Protein AF-A0A0G4KV73-F1 (afdb_monomer_lite)

Foldseek 3Di:
DDPDDPPVVLVVLCVQLVVLLVLLQVCLVPPDPDPVSLVVNLVSLLSNLVSLVVCCVVPLQSAEQVNLVSNVVSLVSCLVCVVPHDLSSLLSSLSSLLSCLQRYCQLVDDLVVLLVLLLSLLCQQQNDPPDPDPDHHPLSSNLSSLSSLLSSLLSLLVYPNNLVSCVDPVNLVSNVSSLLSLLCCLQPPPALSSNLSSLSSNLSNLSRHPPPVSVLVSVQSNLVSVLNLVPDDPPPDDPRSVVSVVSNLPRLVVNPPPPDDDDDDDDDDDDDDDDDDDDDDDDDDDDPPPCPPSNNVRVVVVLVVLLVCLQPDDYDPVSLLSSCVVCLVPCLPDVSSVVSSVVVPVVSNVVSCQLVQNDDQDPFDDDPPDDDDGDDRNVPDD

Sequence (382 aa):
MANVSPNPARNELFQQLKPCCVSISRIAIDPPKGATAIRQLVELTEELHGIISSQINRDASVIDDKLADYVFFPLSHVFRNQEGYPARLLEAALRCLTAITVHGWKGSISPQIVEQLLILLTFIVGGVPGQNDQHKSPEETTLEALRALTALITAAGTSATAAASLVDAKTIPALGHGVTVVIDSVASGRTPDIQLESLRALQAVFVSIKDHAALATLLPGVVSALAKLLSMPAHEKTRGQVRGKAALLHDVTSVHNVVVPARAGGTREMKTTIAKDISRSSPSSGGGLGRFASAAQTWEAVVRLLIAIVRHVRIEDEIYDGVLALLADRLGHDNDAREALEVVNADAVWFCLYERGAVEILPTPVMEGVTFPDMVQYGSRA

InterPro domains:
  IPR011989 Armadillo-like helical [G3DSA:1.25.10.10] (17-362)
  IPR016024 Armadillo-type fold [SSF48371] (89-239)
  IPR052587 TELO2-interacting protein 1 homolog [PTHR18460] (10-235)
  IPR057566 TTI1, N-terminal TPR domain [PF24173] (14-233)

Structure (mmCIF, N/CA/C/O backbone):
data_AF-A0A0G4KV73-F1
#
_entry.id   AF-A0A0G4KV73-F1
#
loop_
_atom_site.group_PDB
_atom_site.id
_atom_site.type_symbol
_atom_site.label_atom_id
_atom_site.label_alt_id
_atom_site.label_comp_id
_atom_site.label_asym_id
_atom_site.label_entity_id
_atom_site.label_seq_id
_atom_site.pdbx_PDB_ins_code
_atom_site.Cartn_x
_atom_site.Cartn_y
_atom_site.Cartn_z
_atom_site.occupancy
_atom_site.B_iso_or_equiv
_atom_site.auth_seq_id
_atom_site.auth_comp_id
_atom_site.auth_asym_id
_atom_site.auth_atom_id
_atom_site.pdbx_PDB_model_num
ATOM 1 N N . MET A 1 1 ? -19.981 30.958 2.867 1.00 35.34 1 MET A N 1
ATOM 2 C CA . MET A 1 1 ? -20.235 29.976 3.942 1.00 35.34 1 MET A CA 1
ATOM 3 C C . MET A 1 1 ? -21.568 29.307 3.643 1.00 35.34 1 MET A C 1
ATOM 5 O O . MET A 1 1 ? -22.606 29.861 3.973 1.00 35.34 1 MET A O 1
ATOM 9 N N . ALA A 1 2 ? -21.551 28.205 2.891 1.00 36.16 2 ALA A N 1
ATOM 10 C CA . ALA A 1 2 ? -22.767 27.461 2.575 1.00 36.16 2 ALA A CA 1
ATOM 11 C C . ALA A 1 2 ? -23.117 26.573 3.774 1.00 36.16 2 ALA A C 1
ATOM 13 O O . ALA A 1 2 ? -22.292 25.781 4.224 1.00 36.16 2 ALA A O 1
ATOM 14 N N . ASN A 1 3 ? -24.317 26.767 4.312 1.00 41.19 3 ASN A N 1
ATOM 15 C CA . ASN A 1 3 ? -24.895 25.978 5.391 1.00 41.19 3 ASN A CA 1
ATOM 16 C C . ASN A 1 3 ? -25.070 24.532 4.898 1.00 41.19 3 ASN A C 1
ATOM 18 O O . ASN A 1 3 ? -25.993 24.243 4.139 1.00 41.19 3 ASN A O 1
ATOM 22 N N . VAL A 1 4 ? -24.163 23.636 5.289 1.00 51.47 4 VAL A N 1
ATOM 23 C CA . VAL A 1 4 ? -24.302 22.197 5.049 1.00 51.47 4 VAL A CA 1
ATOM 24 C C . VAL A 1 4 ? -25.332 21.689 6.051 1.00 51.47 4 VAL A C 1
ATOM 26 O O . VAL A 1 4 ? -25.043 21.539 7.237 1.00 51.47 4 VAL A O 1
ATOM 29 N N . SER A 1 5 ? -26.557 21.470 5.582 1.00 49.41 5 SER A N 1
ATOM 30 C CA . SER A 1 5 ? -27.555 20.681 6.302 1.00 49.41 5 SER A CA 1
ATOM 31 C C . SER A 1 5 ? -26.913 19.376 6.791 1.00 49.41 5 SER A C 1
ATOM 33 O O . SER A 1 5 ? -26.222 18.729 5.998 1.00 49.41 5 SER A O 1
ATOM 35 N N . PRO A 1 6 ? -27.098 18.970 8.060 1.00 56.78 6 PRO A N 1
ATOM 36 C CA . PRO A 1 6 ? -26.504 17.739 8.559 1.00 56.78 6 PRO A CA 1
ATOM 37 C C . PRO A 1 6 ? -27.038 16.569 7.735 1.00 56.78 6 PRO A C 1
ATOM 39 O O . PRO A 1 6 ? -28.233 16.284 7.775 1.00 56.78 6 PRO A O 1
ATOM 42 N N . ASN A 1 7 ? -26.163 15.921 6.962 1.00 74.75 7 ASN A N 1
ATOM 43 C CA . ASN A 1 7 ? -26.527 14.722 6.219 1.00 74.75 7 ASN A CA 1
ATOM 44 C C . ASN A 1 7 ? -26.997 13.670 7.250 1.00 74.75 7 ASN A C 1
ATOM 46 O O . ASN A 1 7 ? -26.186 13.264 8.090 1.00 74.75 7 ASN A O 1
ATOM 50 N N . PRO A 1 8 ? -28.281 13.261 7.255 1.00 83.88 8 PRO A N 1
ATOM 51 C CA . PRO A 1 8 ? -28.813 12.360 8.275 1.00 83.88 8 PRO A CA 1
ATOM 52 C C . PRO A 1 8 ? -28.046 11.033 8.312 1.00 83.88 8 PRO A C 1
ATOM 54 O O . PRO A 1 8 ? -27.772 10.531 9.399 1.00 83.88 8 PRO A O 1
ATOM 57 N N . ALA A 1 9 ? -27.584 10.545 7.155 1.00 86.56 9 ALA A N 1
ATOM 58 C CA . ALA A 1 9 ? -26.774 9.332 7.048 1.00 86.56 9 ALA A CA 1
ATOM 59 C C . ALA A 1 9 ? -25.402 9.472 7.735 1.00 86.56 9 ALA A C 1
ATOM 61 O O . ALA A 1 9 ? -24.928 8.544 8.388 1.00 86.56 9 ALA A O 1
ATOM 62 N N . ARG A 1 10 ? -24.782 10.657 7.656 1.00 90.94 10 ARG A N 1
ATOM 63 C CA . ARG A 1 10 ? -23.516 10.960 8.347 1.00 90.94 10 ARG A CA 1
ATOM 64 C C . ARG A 1 10 ? -23.697 10.955 9.859 1.00 90.94 10 ARG A C 1
ATOM 66 O O . ARG A 1 10 ? -22.864 10.412 10.580 1.00 90.94 10 ARG A O 1
ATOM 73 N N . ASN A 1 11 ? -24.781 11.559 10.342 1.00 90.69 11 ASN A N 1
ATOM 74 C CA . ASN A 1 11 ? -25.084 11.577 11.771 1.00 90.69 11 ASN A CA 1
ATOM 75 C C . ASN A 1 11 ? -25.391 10.172 12.296 1.00 90.69 11 ASN A C 1
ATOM 77 O O . ASN A 1 11 ? -24.927 9.823 13.378 1.00 90.69 11 ASN A O 1
ATOM 81 N N . GLU A 1 12 ? -26.130 9.368 11.534 1.00 91.62 12 GLU A N 1
ATOM 82 C CA . GLU A 1 12 ? -26.408 7.973 11.874 1.00 91.62 12 GLU A CA 1
ATOM 83 C C . GLU A 1 12 ? -25.116 7.149 11.966 1.00 91.62 12 GLU A C 1
ATOM 85 O O . GLU A 1 12 ? -24.876 6.506 12.988 1.00 91.62 12 GLU A O 1
ATOM 90 N N . LEU A 1 13 ? -24.237 7.243 10.960 1.00 92.81 13 LEU A N 1
ATOM 91 C CA . LEU A 1 13 ? -22.930 6.584 10.990 1.00 92.81 13 LEU A CA 1
ATOM 92 C C . LEU A 1 13 ? -22.098 7.048 12.195 1.00 92.81 13 LEU A C 1
ATOM 94 O O . LEU A 1 13 ? -21.525 6.224 12.901 1.00 92.81 13 LEU A O 1
ATOM 98 N N . PHE A 1 14 ? -22.059 8.350 12.488 1.00 93.75 14 PHE A N 1
ATOM 99 C CA . PHE A 1 14 ? -21.323 8.852 13.648 1.00 93.75 14 PHE A CA 1
ATOM 100 C C . PHE A 1 14 ? -21.839 8.266 14.972 1.00 93.75 14 PHE A C 1
ATOM 102 O O . PHE A 1 14 ? -21.036 7.910 15.834 1.00 93.75 14 PHE A O 1
ATOM 109 N N . GLN A 1 15 ? -23.158 8.118 15.136 1.00 93.50 15 GLN A N 1
ATOM 110 C CA . GLN A 1 15 ? -23.732 7.492 16.333 1.00 93.50 15 GLN A CA 1
ATOM 111 C C . GLN A 1 15 ? -23.365 6.008 16.454 1.00 93.50 15 GLN A C 1
ATOM 113 O O . GLN A 1 15 ? -23.200 5.528 17.573 1.00 93.50 15 GLN A O 1
ATOM 118 N N . GLN A 1 16 ? -23.186 5.305 15.332 1.00 92.94 16 GLN A N 1
ATOM 119 C CA . GLN A 1 16 ? -22.726 3.912 15.314 1.00 92.94 16 GLN A CA 1
ATOM 120 C C . GLN A 1 16 ? -21.224 3.789 15.614 1.00 92.94 16 GLN A C 1
ATOM 122 O O . GLN A 1 16 ? -20.824 2.920 16.380 1.00 92.94 16 GLN A O 1
ATOM 127 N N . LEU A 1 17 ? -20.386 4.681 15.073 1.00 93.94 17 LEU A N 1
ATOM 128 C CA . LEU A 1 17 ? -18.929 4.654 15.280 1.00 93.94 17 LEU A CA 1
ATOM 129 C C . LEU A 1 17 ? -18.525 5.034 16.708 1.00 93.94 17 LEU A C 1
ATOM 131 O O . LEU A 1 17 ? -17.596 4.460 17.277 1.00 93.94 17 LEU A O 1
ATOM 135 N N . LYS A 1 18 ? -19.213 6.021 17.293 1.00 93.44 18 LYS A N 1
ATOM 136 C CA . LYS A 1 18 ? -18.877 6.604 18.597 1.00 93.44 18 LYS A CA 1
ATOM 137 C C . LYS A 1 18 ? -18.670 5.571 19.723 1.00 93.44 18 LYS A C 1
ATOM 139 O O . LYS A 1 18 ? -17.629 5.658 20.379 1.00 93.44 18 LYS A O 1
ATOM 144 N N . PRO A 1 19 ? -19.588 4.620 19.999 1.00 94.00 19 PRO A N 1
ATOM 145 C CA . PRO A 1 19 ? -19.400 3.653 21.084 1.00 94.00 19 PRO A CA 1
ATOM 146 C C . PRO A 1 19 ? -18.168 2.760 20.881 1.00 94.00 19 PRO A C 1
ATOM 148 O O . PRO A 1 19 ? -17.411 2.552 21.835 1.00 94.00 19 PRO A O 1
ATOM 151 N N . CYS A 1 20 ? -17.922 2.292 19.653 1.00 93.44 20 CYS A N 1
ATOM 152 C CA . CYS A 1 20 ? -16.757 1.470 19.330 1.00 93.44 20 CYS A CA 1
ATOM 153 C C . CYS A 1 20 ? -15.458 2.278 19.474 1.00 93.44 20 CYS A C 1
ATOM 155 O O . CYS A 1 20 ? -14.572 1.878 20.226 1.00 93.44 20 CYS A O 1
ATOM 157 N N . CYS A 1 21 ? -15.356 3.459 18.849 1.00 93.75 21 CYS A N 1
ATOM 158 C CA . CYS A 1 21 ? -14.149 4.295 18.888 1.00 93.75 21 CYS A CA 1
ATOM 159 C C . CYS A 1 21 ? -13.764 4.731 20.311 1.00 93.75 21 CYS A C 1
ATOM 161 O O . CYS A 1 21 ? -12.583 4.718 20.664 1.00 93.75 21 CYS A O 1
ATOM 163 N N . VAL A 1 22 ? -14.744 5.086 21.150 1.00 94.06 22 VAL A N 1
ATOM 164 C CA . VAL A 1 22 ? -14.495 5.445 22.557 1.00 94.06 22 VAL A CA 1
ATOM 165 C C . VAL A 1 22 ? -14.007 4.234 23.354 1.00 94.06 22 VAL A C 1
ATOM 167 O O . VAL A 1 22 ? -13.085 4.366 24.160 1.00 94.06 22 VAL A O 1
ATOM 170 N N . SER A 1 23 ? -14.585 3.055 23.115 1.00 91.88 23 SER A N 1
ATOM 171 C CA . SER A 1 23 ? -14.193 1.822 23.808 1.00 91.88 23 SER A CA 1
ATOM 172 C C . SER A 1 23 ? -12.788 1.366 23.408 1.00 91.88 23 SER A C 1
ATOM 174 O O . SER A 1 23 ? -11.983 1.058 24.285 1.00 91.88 23 SER A O 1
ATOM 176 N N . ILE A 1 24 ? -12.461 1.409 22.110 1.00 92.62 24 ILE A N 1
ATOM 177 C CA . ILE A 1 24 ? -11.114 1.124 21.589 1.00 92.62 24 ILE A CA 1
ATOM 178 C C . ILE A 1 24 ? -10.108 2.090 22.208 1.00 92.62 24 ILE A C 1
ATOM 180 O O . ILE A 1 24 ? -9.109 1.649 22.762 1.00 92.62 24 ILE A O 1
ATOM 184 N N . SER A 1 25 ? -10.388 3.396 22.179 1.00 91.38 25 SER A N 1
ATOM 185 C CA . SER A 1 25 ? -9.502 4.418 22.746 1.00 91.38 25 SER A CA 1
ATOM 186 C C . SER A 1 25 ? -9.234 4.191 24.238 1.00 91.38 25 SER A C 1
ATOM 188 O O . SER A 1 25 ? -8.082 4.184 24.669 1.00 91.38 25 SER A O 1
ATOM 190 N N . ARG A 1 26 ? -10.279 3.908 25.029 1.00 90.06 26 ARG A N 1
ATOM 191 C CA . ARG A 1 26 ? -10.145 3.639 26.469 1.00 90.06 26 ARG A CA 1
ATOM 192 C C . ARG A 1 26 ? -9.205 2.469 26.767 1.00 90.06 26 ARG A C 1
ATOM 194 O O . ARG A 1 26 ? -8.503 2.517 27.771 1.00 90.06 26 ARG A O 1
ATOM 201 N N . ILE A 1 27 ? -9.219 1.435 25.927 1.00 87.88 27 ILE A N 1
ATOM 202 C CA . ILE A 1 27 ? -8.366 0.254 26.085 1.00 87.88 27 ILE A CA 1
ATOM 203 C C . ILE A 1 27 ? -6.971 0.504 25.491 1.00 87.88 27 ILE A C 1
ATOM 205 O O . ILE A 1 27 ? -5.984 0.088 26.075 1.00 87.88 27 ILE A O 1
ATOM 209 N N . ALA A 1 28 ? -6.860 1.186 24.351 1.00 85.75 28 ALA A N 1
ATOM 210 C CA . ALA A 1 28 ? -5.601 1.330 23.618 1.00 85.75 28 ALA A CA 1
ATOM 211 C C . ALA A 1 28 ? -4.672 2.432 24.164 1.00 85.75 28 ALA A C 1
ATOM 213 O O . ALA A 1 28 ? -3.467 2.367 23.914 1.00 85.75 28 ALA A O 1
ATOM 214 N N . ILE A 1 29 ? -5.203 3.433 24.885 1.00 84.94 29 ILE A N 1
ATOM 215 C CA . ILE A 1 29 ? -4.398 4.506 25.501 1.00 84.94 29 ILE A CA 1
ATOM 216 C C . ILE A 1 29 ? -3.420 3.940 26.538 1.00 84.94 29 ILE A C 1
ATOM 218 O O . ILE A 1 29 ? -2.257 4.344 26.549 1.00 84.94 29 ILE A O 1
ATOM 222 N N . ASP A 1 30 ? -3.884 3.017 27.384 1.00 81.25 30 ASP A N 1
ATOM 223 C CA . ASP A 1 30 ? -3.048 2.292 28.341 1.00 81.25 30 ASP A CA 1
ATOM 224 C C . ASP A 1 30 ? -3.036 0.804 27.958 1.00 81.25 30 ASP A C 1
ATOM 226 O O . ASP A 1 30 ? -4.008 0.097 28.242 1.00 81.25 30 ASP A O 1
ATOM 230 N N . PRO A 1 31 ? -1.996 0.334 27.241 1.00 71.44 31 PRO A N 1
ATOM 231 C CA . PRO A 1 31 ? -2.011 -0.966 26.587 1.00 71.44 31 PRO A CA 1
ATOM 232 C C . PRO A 1 31 ? -2.289 -2.092 27.595 1.00 71.44 31 PRO A C 1
ATOM 234 O O . PRO A 1 31 ? -1.546 -2.266 28.571 1.00 71.44 31 PRO A O 1
ATOM 237 N N . PRO A 1 32 ? -3.350 -2.891 27.378 1.00 75.00 32 PRO A N 1
ATOM 238 C CA . PRO A 1 32 ? -3.770 -3.883 28.347 1.00 75.00 32 PRO A CA 1
ATOM 239 C C . PRO A 1 32 ? -2.754 -5.018 28.436 1.00 75.00 32 PRO A C 1
ATOM 241 O O . PRO A 1 32 ? -2.430 -5.667 27.447 1.00 75.00 32 PRO A O 1
ATOM 244 N N . LYS A 1 33 ? -2.328 -5.345 29.658 1.00 73.94 33 LYS A N 1
ATOM 245 C CA . LYS A 1 33 ? -1.475 -6.520 29.918 1.00 73.94 33 LYS A CA 1
ATOM 246 C C . LYS A 1 33 ? -2.258 -7.842 29.964 1.00 73.94 33 LYS A C 1
ATOM 248 O O . LYS A 1 33 ? -1.661 -8.911 30.017 1.00 73.94 33 LYS A O 1
ATOM 253 N N . GLY A 1 34 ? -3.593 -7.783 29.989 1.00 81.25 34 GLY A N 1
ATOM 254 C CA . GLY A 1 34 ? -4.472 -8.946 30.126 1.00 81.25 34 GLY A CA 1
ATOM 255 C C . GLY A 1 34 ? -5.030 -9.446 28.791 1.00 81.25 34 GLY A C 1
ATOM 256 O O . GLY A 1 34 ? -5.566 -8.666 28.006 1.00 81.25 34 GLY A O 1
ATOM 257 N N . ALA A 1 35 ? -4.994 -10.766 28.576 1.00 86.31 35 ALA A N 1
ATOM 258 C CA . ALA A 1 35 ? -5.490 -11.411 27.354 1.00 86.31 35 ALA A CA 1
ATOM 259 C C . ALA A 1 35 ? -6.976 -11.121 27.053 1.00 86.31 35 ALA A C 1
ATOM 261 O O . ALA A 1 35 ? -7.370 -11.051 25.892 1.00 86.31 35 ALA A O 1
ATOM 262 N N . THR A 1 36 ? -7.804 -10.921 28.083 1.00 88.81 36 THR A N 1
ATOM 263 C CA . THR A 1 36 ? -9.231 -10.588 27.938 1.00 88.81 36 THR A CA 1
ATOM 264 C C . THR A 1 36 ? -9.445 -9.215 27.310 1.00 88.81 36 THR A C 1
ATOM 266 O O . THR A 1 36 ? -10.247 -9.082 26.391 1.00 88.81 36 THR A O 1
ATOM 269 N N . ALA A 1 37 ? -8.698 -8.208 27.757 1.00 88.00 37 ALA A N 1
ATOM 270 C CA . ALA A 1 37 ? -8.786 -6.856 27.220 1.00 88.00 37 ALA A CA 1
ATOM 271 C C . ALA A 1 37 ? -8.195 -6.764 25.803 1.00 88.00 37 ALA A C 1
ATOM 273 O O . ALA A 1 37 ? -8.754 -6.065 24.964 1.00 88.00 37 ALA A O 1
ATOM 274 N N . ILE A 1 38 ? -7.138 -7.530 25.495 1.00 89.75 38 ILE A N 1
ATOM 275 C CA . ILE A 1 38 ? -6.627 -7.667 24.118 1.00 89.75 38 ILE A CA 1
ATOM 276 C C . ILE A 1 38 ? -7.687 -8.304 23.209 1.00 89.75 38 ILE A C 1
ATOM 278 O O . ILE A 1 38 ? -7.924 -7.817 22.107 1.00 89.75 38 ILE A O 1
ATOM 282 N N . ARG A 1 39 ? -8.361 -9.367 23.667 1.00 92.19 39 ARG A N 1
ATOM 283 C CA . ARG A 1 39 ? -9.445 -10.010 22.910 1.00 92.19 39 ARG A CA 1
ATOM 284 C C . ARG A 1 39 ? -10.594 -9.042 22.635 1.00 92.19 39 ARG A C 1
ATOM 286 O O . ARG A 1 39 ? -11.037 -8.939 21.499 1.00 92.19 39 ARG A O 1
ATOM 293 N N . GLN A 1 40 ? -11.012 -8.294 23.653 1.00 93.06 40 GLN A N 1
ATOM 294 C CA . GLN A 1 40 ? -12.040 -7.266 23.514 1.00 93.06 40 GLN A CA 1
ATOM 295 C C . GLN A 1 40 ? -11.616 -6.169 22.525 1.00 93.06 40 GLN A C 1
ATOM 297 O O . GLN A 1 40 ? -12.430 -5.707 21.731 1.00 93.06 40 GLN A O 1
ATOM 302 N N . LEU A 1 41 ? -10.343 -5.764 22.535 1.00 93.50 41 LEU A N 1
ATOM 303 C CA . LEU A 1 41 ? -9.807 -4.782 21.594 1.00 93.50 41 LEU A CA 1
ATOM 304 C C . LEU A 1 41 ? -9.840 -5.290 20.144 1.00 93.50 41 LEU A C 1
ATOM 306 O O . LEU A 1 41 ? -10.152 -4.519 19.239 1.00 93.50 41 LEU A O 1
ATOM 310 N N . VAL A 1 42 ? -9.564 -6.579 19.923 1.00 94.94 42 VAL A N 1
ATOM 311 C CA . VAL A 1 42 ? -9.696 -7.228 18.606 1.00 94.94 42 VAL A CA 1
ATOM 312 C C . VAL A 1 42 ? -11.154 -7.205 18.152 1.00 94.94 42 VAL A C 1
ATOM 314 O O . VAL A 1 42 ? -11.434 -6.707 17.068 1.00 94.94 42 VAL A O 1
ATOM 317 N N . GLU A 1 43 ? -12.078 -7.671 18.996 1.00 95.81 43 GLU A N 1
ATOM 318 C CA . GLU A 1 43 ? -13.516 -7.725 18.689 1.00 95.81 43 GLU A CA 1
ATOM 319 C C . GLU A 1 43 ? -14.081 -6.337 18.345 1.00 95.81 43 GLU A C 1
ATOM 321 O O . GLU A 1 43 ? -14.747 -6.178 17.325 1.00 95.81 43 GLU A O 1
ATOM 326 N N . LEU A 1 44 ? -13.741 -5.309 19.131 1.00 96.19 44 LEU A N 1
ATOM 327 C CA . LEU A 1 44 ? -14.172 -3.929 18.878 1.00 96.19 44 LEU A CA 1
ATOM 328 C C . LEU A 1 44 ? -13.590 -3.350 17.581 1.00 96.19 44 LEU A C 1
ATOM 330 O O . LEU A 1 44 ? -14.251 -2.565 16.901 1.00 96.19 44 LEU A O 1
ATOM 334 N N . THR A 1 45 ? -12.350 -3.704 17.239 1.00 95.94 45 THR A N 1
ATOM 335 C CA . THR A 1 45 ? -11.691 -3.216 16.017 1.00 95.94 45 THR A CA 1
ATOM 336 C C . THR A 1 45 ? -12.249 -3.915 14.773 1.00 95.94 45 THR A C 1
ATOM 338 O O . THR A 1 45 ? -12.437 -3.273 13.739 1.00 95.94 45 THR A O 1
ATOM 341 N N . GLU A 1 46 ? -12.576 -5.207 14.872 1.00 96.44 46 GLU A N 1
ATOM 342 C CA . GLU A 1 46 ? -13.299 -5.950 13.832 1.00 96.44 46 GLU A CA 1
ATOM 343 C C . GLU A 1 46 ? -14.725 -5.406 13.640 1.00 96.44 46 GLU A C 1
ATOM 345 O O . GLU A 1 46 ? -15.162 -5.220 12.503 1.00 96.44 46 GLU A O 1
ATOM 350 N N . GLU A 1 47 ? -15.430 -5.074 14.727 1.00 96.69 47 GLU A N 1
ATOM 351 C CA . GLU A 1 47 ? -16.746 -4.422 14.673 1.00 96.69 47 GLU A CA 1
ATOM 352 C C . GLU A 1 47 ? -16.663 -3.050 13.988 1.00 96.69 47 GLU A C 1
ATOM 354 O O . GLU A 1 47 ? -17.439 -2.765 13.074 1.00 96.69 47 GLU A O 1
ATOM 359 N N . LEU A 1 48 ? -15.676 -2.227 14.361 1.00 96.81 48 LEU A N 1
ATOM 360 C CA . LEU A 1 48 ? -15.413 -0.936 13.723 1.00 96.81 48 LEU A CA 1
ATOM 361 C C . LEU A 1 48 ? -15.193 -1.093 12.211 1.00 96.81 48 LEU A C 1
ATOM 363 O O . LEU A 1 48 ? -15.795 -0.362 11.420 1.00 96.81 48 LEU A O 1
ATOM 367 N N . HIS A 1 49 ? -14.379 -2.069 11.801 1.00 96.62 49 HIS A N 1
ATOM 368 C CA . HIS A 1 49 ? -14.171 -2.374 10.388 1.00 96.62 49 HIS A CA 1
ATOM 369 C C . HIS A 1 49 ? -15.474 -2.796 9.693 1.00 96.62 49 HIS A C 1
ATOM 371 O O . HIS A 1 49 ? -15.744 -2.356 8.573 1.00 96.62 49 HIS A O 1
ATOM 377 N N . GLY A 1 50 ? -16.301 -3.608 10.357 1.00 96.50 50 GLY A N 1
ATOM 378 C CA . GLY A 1 50 ? -17.610 -4.032 9.862 1.00 96.50 50 GLY A CA 1
ATOM 379 C C . GLY A 1 50 ? -18.564 -2.858 9.626 1.00 96.50 50 GLY A C 1
ATOM 380 O O . GLY A 1 50 ? -19.167 -2.768 8.554 1.00 96.50 50 GLY A O 1
ATOM 381 N N . ILE A 1 51 ? -18.647 -1.915 10.572 1.00 95.69 51 ILE A N 1
ATOM 382 C CA . ILE A 1 51 ? -19.469 -0.699 10.448 1.00 95.69 51 ILE A CA 1
ATOM 383 C C . ILE A 1 51 ? -19.005 0.131 9.246 1.00 95.69 51 ILE A C 1
ATOM 385 O O . ILE A 1 51 ? -19.817 0.460 8.378 1.00 95.69 51 ILE A O 1
ATOM 389 N N . ILE A 1 52 ? -17.700 0.411 9.149 1.00 95.44 52 ILE A N 1
ATOM 390 C CA . ILE A 1 52 ? -17.117 1.200 8.053 1.00 95.44 52 ILE A CA 1
ATOM 391 C C . ILE A 1 52 ? -17.371 0.525 6.700 1.00 95.44 52 ILE A C 1
ATOM 393 O O . ILE A 1 52 ? -17.869 1.166 5.776 1.00 95.44 52 ILE A O 1
ATOM 397 N N . SER A 1 53 ? -17.102 -0.776 6.594 1.00 95.12 53 SER A N 1
ATOM 398 C CA . SER A 1 53 ? -17.292 -1.546 5.358 1.00 95.12 53 SER A CA 1
ATOM 399 C C . SER A 1 53 ? -18.758 -1.592 4.933 1.00 95.12 53 SER A C 1
ATOM 401 O O . SER A 1 53 ? -19.075 -1.450 3.751 1.00 95.12 53 SER A O 1
ATOM 403 N N . SER A 1 54 ? -19.675 -1.740 5.894 1.00 94.81 54 SER A N 1
ATOM 404 C CA . SER A 1 54 ? -21.111 -1.719 5.617 1.00 94.81 54 SER A CA 1
ATOM 405 C C . SER A 1 54 ? -21.567 -0.372 5.059 1.00 94.81 54 SER A C 1
ATOM 407 O O . SER A 1 54 ? -22.384 -0.356 4.137 1.00 94.81 54 SER A O 1
ATOM 409 N N . GLN A 1 55 ? -21.011 0.743 5.552 1.00 93.38 55 GLN A N 1
ATOM 410 C CA . GLN A 1 55 ? -21.340 2.055 5.008 1.00 93.38 55 GLN A CA 1
ATOM 411 C C . GLN A 1 55 ? -20.676 2.339 3.671 1.00 93.38 55 GLN A C 1
ATOM 413 O O . GLN A 1 55 ? -21.331 2.905 2.809 1.00 93.38 55 GLN A O 1
ATOM 418 N N . ILE A 1 56 ? -19.440 1.896 3.440 1.00 92.75 56 ILE A N 1
ATOM 419 C CA . ILE A 1 56 ? -18.799 2.025 2.122 1.00 92.75 56 ILE A CA 1
ATOM 420 C C . ILE A 1 56 ? -19.639 1.339 1.040 1.00 92.75 56 ILE A C 1
ATOM 422 O O . ILE A 1 56 ? -19.845 1.908 -0.030 1.00 92.75 56 ILE A O 1
ATOM 426 N N . ASN A 1 57 ? -20.172 0.151 1.340 1.00 93.00 57 ASN A N 1
ATOM 427 C CA . ASN A 1 57 ? -21.029 -0.597 0.419 1.00 93.00 57 ASN A CA 1
ATOM 428 C C . ASN A 1 57 ? -22.400 0.057 0.182 1.00 93.00 57 ASN A C 1
ATOM 430 O O . ASN A 1 57 ? -23.032 -0.218 -0.836 1.00 93.00 57 ASN A O 1
ATOM 434 N N . ARG A 1 58 ? -22.883 0.885 1.116 1.00 92.44 58 ARG A N 1
ATOM 435 C CA . ARG A 1 58 ? -24.152 1.618 0.983 1.00 92.44 58 ARG A CA 1
ATOM 436 C C . ARG A 1 58 ? -23.947 2.955 0.283 1.00 92.44 58 ARG A C 1
ATOM 438 O O . ARG A 1 58 ? -24.584 3.217 -0.730 1.00 92.44 58 ARG A O 1
ATOM 445 N N . ASP A 1 59 ? -23.076 3.786 0.840 1.00 90.19 59 ASP A N 1
ATOM 446 C CA . ASP A 1 59 ? -22.710 5.094 0.318 1.00 90.19 59 ASP A CA 1
ATOM 447 C C . ASP A 1 59 ? -21.349 5.549 0.878 1.00 90.19 59 ASP A C 1
ATOM 449 O O . ASP A 1 59 ? -21.234 6.125 1.965 1.00 90.19 59 ASP A O 1
ATOM 453 N N . ALA A 1 60 ? -20.296 5.339 0.089 1.00 89.56 60 ALA A N 1
ATOM 454 C CA . ALA A 1 60 ? -18.940 5.757 0.434 1.00 89.56 60 ALA A CA 1
ATOM 455 C C . ALA A 1 60 ? -18.754 7.286 0.528 1.00 89.56 60 ALA A C 1
ATOM 457 O O . ALA A 1 60 ? -17.733 7.738 1.047 1.00 89.56 60 ALA A O 1
ATOM 458 N N . SER A 1 61 ? -19.692 8.100 0.026 1.00 88.31 61 SER A N 1
ATOM 459 C CA . SER A 1 61 ? -19.590 9.566 0.084 1.00 88.31 61 SER A CA 1
ATOM 460 C C . SER A 1 61 ? -19.872 10.141 1.477 1.00 88.31 61 SER A C 1
ATOM 462 O O . SER A 1 61 ? -19.503 11.281 1.758 1.00 88.31 61 SER A O 1
ATOM 464 N N . VAL A 1 62 ? -20.479 9.342 2.361 1.00 91.44 62 VAL A N 1
ATOM 465 C CA . VAL A 1 62 ? -20.824 9.728 3.737 1.00 91.44 62 VAL A CA 1
ATOM 466 C C . VAL A 1 62 ? -19.585 9.873 4.626 1.00 91.44 62 VAL A C 1
ATOM 468 O O . VAL A 1 62 ? -19.612 10.640 5.591 1.00 91.44 62 VAL A O 1
ATOM 471 N N . ILE A 1 63 ? -18.504 9.152 4.313 1.00 91.69 63 ILE A N 1
ATOM 472 C CA . ILE A 1 63 ? -17.247 9.206 5.063 1.00 91.69 63 ILE A CA 1
ATOM 473 C C . ILE A 1 63 ? -16.462 10.436 4.597 1.00 91.69 63 ILE A C 1
ATOM 475 O O . ILE A 1 63 ? -15.937 10.466 3.484 1.00 91.69 63 ILE A O 1
ATOM 479 N N . ASP A 1 64 ? -16.405 11.455 5.452 1.00 92.12 64 ASP A N 1
ATOM 480 C CA . ASP A 1 64 ? -15.633 12.677 5.238 1.00 92.12 64 ASP A CA 1
ATOM 481 C C . ASP A 1 64 ? -14.265 12.622 5.946 1.00 92.12 64 ASP A C 1
ATOM 483 O O . ASP A 1 64 ? -13.954 11.696 6.702 1.00 92.12 64 ASP A O 1
ATOM 487 N N . ASP A 1 65 ? -13.436 13.632 5.689 1.00 92.69 65 ASP A N 1
ATOM 488 C CA . ASP A 1 65 ? -12.124 13.829 6.311 1.00 92.69 65 ASP A CA 1
ATOM 489 C C . ASP A 1 65 ? -12.205 13.864 7.848 1.00 92.69 65 ASP A C 1
ATOM 491 O O . ASP A 1 65 ? -11.402 13.238 8.535 1.00 92.69 65 ASP A O 1
ATOM 495 N N . LYS A 1 66 ? -13.233 14.516 8.398 1.00 92.94 66 LYS A N 1
ATOM 496 C CA . LYS A 1 66 ? -13.456 14.613 9.849 1.00 92.94 66 LYS A CA 1
ATOM 497 C C . LYS A 1 66 ? -13.798 13.271 10.489 1.00 92.94 66 LYS A C 1
ATOM 499 O O . LYS A 1 66 ? -13.359 13.001 11.607 1.00 92.94 66 LYS A O 1
ATOM 504 N N . LEU A 1 67 ? -14.605 12.441 9.829 1.00 94.25 67 LEU A N 1
ATOM 505 C CA . LEU A 1 67 ? -14.880 11.080 10.287 1.00 94.25 67 LEU A CA 1
ATOM 506 C C . LEU A 1 67 ? -13.634 10.202 10.172 1.00 94.25 67 LEU A C 1
ATOM 508 O O . LEU A 1 67 ? -13.393 9.400 11.072 1.00 94.25 67 LEU A O 1
ATOM 512 N N . ALA A 1 68 ? -12.824 10.378 9.126 1.00 95.06 68 ALA A N 1
ATOM 513 C CA . ALA A 1 68 ? -11.543 9.691 9.006 1.00 95.06 68 ALA A CA 1
ATOM 514 C C . ALA A 1 68 ? -10.597 10.048 10.160 1.00 95.06 68 ALA A C 1
ATOM 516 O O . ALA A 1 68 ? -10.080 9.139 10.802 1.00 95.06 68 ALA A O 1
ATOM 517 N N . ASP A 1 69 ? -10.454 11.331 10.507 1.00 95.00 69 ASP A N 1
ATOM 518 C CA . ASP A 1 69 ? -9.661 11.766 11.666 1.00 95.00 69 ASP A CA 1
ATOM 519 C C . ASP A 1 69 ? -10.189 11.167 12.978 1.00 95.00 69 ASP A C 1
ATOM 521 O O . ASP A 1 69 ? -9.420 10.690 13.818 1.00 95.00 69 ASP A O 1
ATOM 525 N N . TYR A 1 70 ? -11.515 11.144 13.142 1.00 95.19 70 TYR A N 1
ATOM 526 C CA . TYR A 1 70 ? -12.161 10.572 14.321 1.00 95.19 70 TYR A CA 1
ATOM 527 C C . TYR A 1 70 ? -11.896 9.068 14.464 1.00 95.19 70 TYR A C 1
ATOM 529 O O . TYR A 1 70 ? -11.616 8.595 15.565 1.00 95.19 70 TYR A O 1
ATOM 537 N N . VAL A 1 71 ? -11.967 8.316 13.362 1.00 96.31 71 VAL A N 1
ATOM 538 C CA . VAL A 1 71 ? -11.682 6.874 13.328 1.00 96.31 71 VAL A CA 1
ATOM 539 C C . VAL A 1 71 ? -10.184 6.599 13.453 1.00 96.31 71 VAL A C 1
ATOM 541 O O . VAL A 1 71 ? -9.793 5.630 14.099 1.00 96.31 71 VAL A O 1
ATOM 544 N N . PHE A 1 72 ? -9.330 7.450 12.885 1.00 96.31 72 PHE A N 1
ATOM 545 C CA . PHE A 1 72 ? -7.883 7.295 12.964 1.00 96.31 72 PHE A CA 1
ATOM 546 C C . PHE A 1 72 ? -7.354 7.496 14.384 1.00 96.31 72 PHE A C 1
ATOM 548 O O . PHE A 1 72 ? -6.422 6.805 14.785 1.00 96.31 72 PHE A O 1
ATOM 555 N N . PHE A 1 73 ? -7.959 8.388 15.173 1.00 94.75 73 PHE A N 1
ATOM 556 C CA . PHE A 1 73 ? -7.540 8.656 16.550 1.00 94.75 73 PHE A CA 1
ATOM 557 C C . PHE A 1 73 ? -7.357 7.384 17.409 1.00 94.75 73 PHE A C 1
ATOM 559 O O . PHE A 1 73 ? -6.236 7.153 17.871 1.00 94.75 73 PHE A O 1
ATOM 566 N N . PRO A 1 74 ? -8.368 6.510 17.605 1.00 94.50 74 PRO A N 1
ATOM 567 C CA . PRO A 1 74 ? -8.181 5.268 18.356 1.00 94.50 74 PRO A CA 1
ATOM 568 C C . PRO A 1 74 ? -7.193 4.300 17.682 1.00 94.50 74 PRO A C 1
ATOM 570 O O . PRO A 1 74 ? -6.415 3.651 18.380 1.00 94.50 74 PRO A O 1
ATOM 573 N N . LEU A 1 75 ? -7.168 4.228 16.346 1.00 95.50 75 LEU A N 1
ATOM 574 C CA . LEU A 1 75 ? -6.240 3.357 15.610 1.00 95.50 75 LEU A CA 1
ATOM 575 C C . LEU A 1 75 ? -4.781 3.789 15.788 1.00 95.50 75 LEU A C 1
ATOM 577 O O . LEU A 1 75 ? -3.898 2.942 15.889 1.00 95.50 75 LEU A O 1
ATOM 581 N N . SER A 1 76 ? -4.517 5.090 15.909 1.00 94.38 76 SER A N 1
ATOM 582 C CA . SER A 1 76 ? -3.171 5.621 16.142 1.00 94.38 76 SER A CA 1
ATOM 583 C C . SER A 1 76 ? -2.550 5.086 17.438 1.00 94.38 76 SER A C 1
ATOM 585 O O . SER A 1 76 ? -1.348 4.819 17.488 1.00 94.38 76 SER A O 1
ATOM 587 N N . HIS A 1 77 ? -3.368 4.849 18.470 1.00 92.19 77 HIS A N 1
ATOM 588 C CA . HIS A 1 77 ? -2.930 4.232 19.721 1.00 92.19 77 HIS A CA 1
ATOM 589 C C . HIS A 1 77 ? -2.646 2.735 19.560 1.00 92.19 77 HIS A C 1
ATOM 591 O O . HIS A 1 77 ? -1.693 2.230 20.154 1.00 92.19 77 HIS A O 1
ATOM 597 N N . VAL A 1 78 ? -3.422 2.038 18.723 1.00 92.88 78 VAL A N 1
ATOM 598 C CA . VAL A 1 78 ? -3.165 0.632 18.376 1.00 92.88 78 VAL A CA 1
ATOM 599 C C . VAL A 1 78 ? -1.829 0.504 17.641 1.00 92.88 78 VAL A C 1
ATOM 601 O O . VAL A 1 78 ? -0.983 -0.286 18.053 1.00 92.88 78 VAL A O 1
ATOM 604 N N . PHE A 1 79 ? -1.594 1.334 16.621 1.00 93.50 79 PHE A N 1
ATOM 605 C CA . PHE A 1 79 ? -0.351 1.322 15.846 1.00 93.50 79 PHE A CA 1
ATOM 606 C C . PHE A 1 79 ? 0.881 1.704 16.671 1.00 93.50 79 PHE A C 1
ATOM 608 O O . PHE A 1 79 ? 1.944 1.116 16.495 1.00 93.50 79 PHE A O 1
ATOM 615 N N . ARG A 1 80 ? 0.750 2.647 17.615 1.00 90.19 80 ARG A N 1
ATOM 616 C CA . ARG A 1 80 ? 1.861 3.049 18.494 1.00 90.19 80 ARG A CA 1
ATOM 617 C C . ARG A 1 80 ? 2.410 1.886 19.327 1.00 90.19 80 ARG A C 1
ATOM 619 O O . ARG A 1 80 ? 3.604 1.854 19.594 1.00 90.19 80 ARG A O 1
ATOM 626 N N . ASN A 1 81 ? 1.548 0.948 19.715 1.00 85.56 81 ASN A N 1
ATOM 627 C CA . ASN A 1 81 ? 1.887 -0.184 20.581 1.00 85.56 81 ASN A CA 1
ATOM 628 C C . ASN A 1 81 ? 1.866 -1.528 19.822 1.00 85.56 81 ASN A C 1
ATOM 630 O O . ASN A 1 81 ? 1.654 -2.577 20.430 1.00 85.56 81 ASN A O 1
ATOM 634 N N . GLN A 1 82 ? 2.072 -1.505 18.499 1.00 85.06 82 GLN A N 1
ATOM 635 C CA . GLN A 1 82 ? 1.891 -2.656 17.604 1.00 85.06 82 GLN A CA 1
ATOM 636 C C . GLN A 1 82 ? 2.675 -3.923 17.993 1.00 85.06 82 GLN A C 1
ATOM 638 O O . GLN A 1 82 ? 2.162 -5.021 17.806 1.00 85.06 82 GLN A O 1
ATOM 643 N N . GLU A 1 83 ? 3.875 -3.798 18.570 1.00 81.25 83 GLU A N 1
ATOM 644 C CA . GLU A 1 83 ? 4.717 -4.950 18.946 1.00 81.25 83 GLU A CA 1
ATOM 645 C C . GLU A 1 83 ? 4.111 -5.798 20.077 1.00 81.25 83 GLU A C 1
ATOM 647 O O . GLU A 1 83 ? 4.389 -6.989 20.184 1.00 81.25 83 GLU A O 1
ATOM 652 N N . GLY A 1 84 ? 3.267 -5.198 20.924 1.00 82.06 84 GLY A N 1
ATOM 653 C CA . GLY A 1 84 ? 2.616 -5.883 22.045 1.00 82.06 84 GLY A CA 1
ATOM 654 C C . GLY A 1 84 ? 1.294 -6.560 21.683 1.00 82.06 84 GLY A C 1
ATOM 655 O O . GLY A 1 84 ? 0.663 -7.169 22.551 1.00 82.06 84 GLY A O 1
ATOM 656 N N . TYR A 1 85 ? 0.847 -6.438 20.433 1.00 88.44 85 TYR A N 1
ATOM 657 C CA . TYR A 1 85 ? -0.479 -6.865 20.009 1.00 88.44 85 TYR A CA 1
ATOM 658 C C . TYR A 1 85 ? -0.451 -8.070 19.065 1.00 88.44 85 TYR A C 1
ATOM 660 O O . TYR A 1 85 ? 0.483 -8.244 18.285 1.00 88.44 85 TYR A O 1
ATOM 668 N N . PRO A 1 86 ? -1.496 -8.918 19.098 1.00 91.38 86 PRO A N 1
ATOM 669 C CA . PRO A 1 86 ? -1.615 -10.017 18.152 1.00 91.38 86 PRO A CA 1
ATOM 670 C C . PRO A 1 86 ? -1.806 -9.485 16.727 1.00 91.38 86 PRO A C 1
ATOM 672 O O . PRO A 1 86 ? -2.520 -8.504 16.513 1.00 91.38 86 PRO A O 1
ATOM 675 N N . ALA A 1 87 ? -1.256 -10.205 15.748 1.00 92.44 87 ALA A N 1
ATOM 676 C CA . ALA A 1 87 ? -1.345 -9.875 14.323 1.00 92.44 87 ALA A CA 1
ATOM 677 C C . ALA A 1 87 ? -2.778 -9.570 13.860 1.00 92.44 87 ALA A C 1
ATOM 679 O O . ALA A 1 87 ? -3.014 -8.588 13.167 1.00 92.44 87 ALA A O 1
ATOM 680 N N . ARG A 1 88 ? -3.758 -10.331 14.360 1.00 94.56 88 ARG A N 1
ATOM 681 C CA . ARG A 1 88 ? -5.181 -10.152 14.044 1.00 94.56 88 ARG A CA 1
ATOM 682 C C . ARG A 1 88 ? -5.721 -8.754 14.381 1.00 94.56 88 ARG A C 1
ATOM 684 O O . ARG A 1 88 ? -6.567 -8.2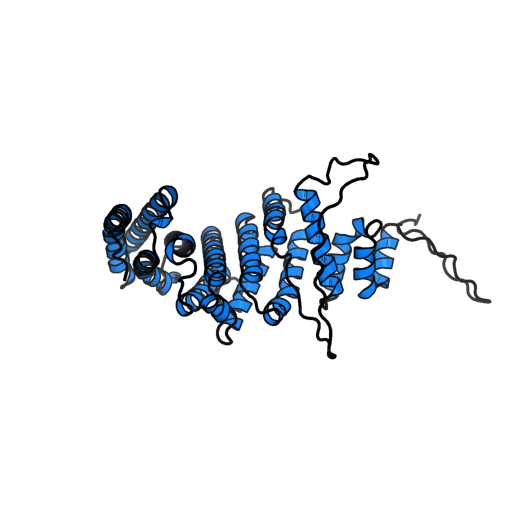34 13.659 1.00 94.56 88 ARG A O 1
ATOM 691 N N . LEU A 1 89 ? -5.237 -8.136 15.464 1.00 94.62 89 LEU A N 1
ATOM 692 C CA . LEU A 1 89 ? -5.604 -6.759 15.805 1.00 94.62 89 LEU A CA 1
ATOM 693 C C . LEU A 1 89 ? -4.986 -5.768 14.814 1.00 94.62 89 LEU A C 1
ATOM 695 O O . LEU A 1 89 ? -5.666 -4.849 14.361 1.00 94.62 89 LEU A O 1
ATOM 699 N N . LEU A 1 90 ? -3.712 -5.970 14.469 1.00 94.75 90 LEU A N 1
ATOM 700 C CA . LEU A 1 90 ? -3.004 -5.122 13.515 1.00 94.75 90 LEU A CA 1
ATOM 701 C C . LEU A 1 90 ? -3.641 -5.204 12.119 1.00 94.75 90 LEU A C 1
ATOM 703 O O . LEU A 1 90 ? -3.888 -4.173 11.506 1.00 94.75 90 LEU A O 1
ATOM 707 N N . GLU A 1 91 ? -4.001 -6.401 11.659 1.00 96.31 91 GLU A N 1
ATOM 708 C CA . GLU A 1 91 ? -4.722 -6.640 10.402 1.00 96.31 91 GLU A CA 1
ATOM 709 C C . GLU A 1 91 ? -6.067 -5.902 10.364 1.00 96.31 91 GLU A C 1
ATOM 711 O O . GLU A 1 91 ? -6.355 -5.182 9.408 1.00 96.31 91 GLU A O 1
ATOM 716 N N . ALA A 1 92 ? -6.883 -6.009 11.419 1.00 96.25 92 ALA A N 1
ATOM 717 C CA . ALA A 1 92 ? -8.154 -5.288 11.500 1.00 96.25 92 ALA A CA 1
ATOM 718 C C . ALA A 1 92 ? -7.955 -3.760 11.491 1.00 96.25 92 ALA A C 1
ATOM 720 O O . ALA A 1 92 ? -8.681 -3.039 10.802 1.00 96.25 92 ALA A O 1
ATOM 721 N N . ALA A 1 93 ? -6.939 -3.260 12.202 1.00 97.12 93 ALA A N 1
ATOM 722 C CA . ALA A 1 93 ? -6.593 -1.842 12.209 1.00 97.12 93 ALA A CA 1
ATOM 723 C C . ALA A 1 93 ? -6.110 -1.349 10.831 1.00 97.12 93 ALA A C 1
ATOM 725 O O . ALA A 1 93 ? -6.515 -0.270 10.397 1.00 97.12 93 ALA A O 1
ATOM 726 N N . LEU A 1 94 ? -5.302 -2.139 10.116 1.00 97.69 94 LEU A N 1
ATOM 727 C CA . LEU A 1 94 ? -4.824 -1.841 8.760 1.00 97.69 94 LEU A CA 1
ATOM 728 C C . LEU A 1 94 ? -5.964 -1.815 7.733 1.00 97.69 94 LEU A C 1
ATOM 730 O O . LEU A 1 94 ? -5.998 -0.931 6.874 1.00 97.69 94 LEU A O 1
ATOM 734 N N . ARG A 1 95 ? -6.948 -2.715 7.852 1.00 97.88 95 ARG A N 1
ATOM 735 C CA . ARG A 1 95 ? -8.157 -2.682 7.011 1.00 97.88 95 ARG A CA 1
ATOM 736 C C . ARG A 1 95 ? -8.982 -1.417 7.251 1.00 97.88 95 ARG A C 1
ATOM 738 O O . ARG A 1 95 ? -9.429 -0.784 6.294 1.00 97.88 95 ARG A O 1
ATOM 745 N N . CYS A 1 96 ? -9.147 -1.003 8.512 1.00 97.62 96 CYS A N 1
ATOM 746 C CA . CYS A 1 96 ? -9.768 0.283 8.843 1.00 97.62 96 CYS A CA 1
ATOM 747 C C . CYS A 1 96 ? -8.982 1.464 8.266 1.00 97.62 96 CYS A C 1
ATOM 749 O O . CYS A 1 96 ? -9.591 2.351 7.672 1.00 97.62 96 CYS A O 1
ATOM 751 N N . LEU A 1 97 ? -7.650 1.461 8.406 1.00 97.81 97 LEU A N 1
ATOM 752 C CA . LEU A 1 97 ? -6.771 2.499 7.866 1.00 97.81 97 LEU A CA 1
ATOM 753 C C . LEU A 1 97 ? -6.939 2.630 6.348 1.00 97.81 97 LEU A C 1
ATOM 755 O O . LEU A 1 97 ? -7.221 3.716 5.853 1.00 97.81 97 LEU A O 1
ATOM 759 N N . THR A 1 98 ? -6.861 1.514 5.624 1.00 97.44 98 THR A N 1
ATOM 760 C CA . THR A 1 98 ? -7.063 1.474 4.169 1.00 97.44 98 THR A CA 1
ATOM 761 C C . THR A 1 98 ? -8.412 2.088 3.786 1.00 97.44 98 THR A C 1
ATOM 763 O O . THR A 1 98 ? -8.480 2.962 2.922 1.00 97.44 98 THR A O 1
ATOM 766 N N . ALA A 1 99 ? -9.487 1.694 4.476 1.00 96.12 99 ALA A N 1
ATOM 767 C CA . ALA A 1 99 ? -10.833 2.194 4.218 1.00 96.12 99 ALA A CA 1
ATOM 768 C C . ALA A 1 99 ? -10.954 3.717 4.416 1.00 96.12 99 ALA A C 1
ATOM 770 O O . ALA A 1 99 ? -11.495 4.410 3.548 1.00 96.12 99 ALA A O 1
ATOM 771 N N . ILE A 1 100 ? -10.428 4.261 5.520 1.00 96.12 100 ILE A N 1
ATOM 772 C CA . ILE A 1 100 ? -10.488 5.709 5.781 1.00 96.12 100 ILE A CA 1
ATOM 773 C C . ILE A 1 100 ? -9.557 6.508 4.866 1.00 96.12 100 ILE A C 1
ATOM 775 O O . ILE A 1 100 ? -9.889 7.637 4.515 1.00 96.12 100 ILE A O 1
ATOM 779 N N . THR A 1 101 ? -8.435 5.937 4.423 1.00 95.81 101 THR A N 1
ATOM 780 C CA . THR A 1 101 ? -7.535 6.587 3.465 1.00 95.81 101 THR A CA 1
ATOM 781 C C . THR A 1 101 ? -8.186 6.703 2.086 1.00 95.81 101 THR A C 1
ATOM 783 O O . THR A 1 101 ? -8.194 7.790 1.507 1.00 95.81 101 THR A O 1
ATOM 786 N N . VAL A 1 102 ? -8.796 5.622 1.586 1.00 94.31 102 VAL A N 1
ATOM 787 C CA . VAL A 1 102 ? -9.444 5.596 0.262 1.00 94.31 102 VAL A CA 1
ATOM 788 C C . VAL A 1 102 ? -10.733 6.419 0.237 1.00 94.31 102 VAL A C 1
ATOM 790 O O . VAL A 1 102 ? -10.974 7.162 -0.716 1.00 94.31 102 VAL A O 1
ATOM 793 N N . HIS A 1 103 ? -11.585 6.296 1.259 1.00 93.75 103 HIS A N 1
ATOM 794 C CA . HIS A 1 103 ? -12.935 6.868 1.218 1.00 93.75 103 HIS A CA 1
ATOM 795 C C . HIS A 1 103 ? -13.097 8.153 2.029 1.00 93.75 103 HIS A C 1
ATOM 797 O O . HIS A 1 103 ? -13.899 8.998 1.635 1.00 93.75 103 HIS A O 1
ATOM 803 N N . GLY A 1 104 ? -12.336 8.325 3.109 1.00 91.75 104 GLY A N 1
ATOM 804 C CA . GLY A 1 104 ? -12.439 9.480 3.997 1.00 91.75 104 GLY A CA 1
ATOM 805 C C . GLY A 1 104 ? -11.489 10.608 3.618 1.00 91.75 104 GLY A C 1
ATOM 806 O O . GLY A 1 104 ? -11.925 11.630 3.092 1.00 91.75 104 GLY A O 1
ATOM 807 N N . TRP A 1 105 ? -10.186 10.418 3.844 1.00 93.88 105 TRP A N 1
ATOM 808 C CA . TRP A 1 105 ? -9.194 11.462 3.585 1.00 93.88 105 TRP A CA 1
ATOM 809 C C . TRP A 1 105 ? -9.046 11.787 2.101 1.00 93.88 105 TRP A C 1
ATOM 811 O O . TRP A 1 105 ? -9.058 12.966 1.755 1.00 93.88 105 TRP A O 1
ATOM 821 N N . LYS A 1 106 ? -8.929 10.785 1.213 1.00 89.00 106 LYS A N 1
ATOM 822 C CA . LYS A 1 106 ? -8.683 11.013 -0.226 1.00 89.00 106 LYS A CA 1
ATOM 823 C C . LYS A 1 106 ? -7.511 12.004 -0.405 1.00 89.00 106 LYS A C 1
ATOM 825 O O . LYS A 1 106 ? -6.451 11.809 0.180 1.00 89.00 106 LYS A O 1
ATOM 830 N N . GLY A 1 107 ? -7.705 13.101 -1.141 1.00 85.69 107 GLY A N 1
ATOM 831 C CA . GLY A 1 107 ? -6.697 14.159 -1.309 1.00 85.69 107 GLY A CA 1
ATOM 832 C C . GLY A 1 107 ? -6.561 15.143 -0.143 1.00 85.69 107 GLY A C 1
ATOM 833 O O . GLY A 1 107 ? -5.675 15.992 -0.168 1.00 85.69 107 GLY A O 1
ATOM 834 N N . SER A 1 108 ? -7.404 15.048 0.884 1.00 88.94 108 SER A N 1
ATOM 835 C CA . SER A 1 108 ? -7.358 15.909 2.074 1.00 88.94 108 SER A CA 1
ATOM 836 C C . SER A 1 108 ? -6.388 15.402 3.148 1.00 88.94 108 SER A C 1
ATOM 838 O O . SER A 1 108 ? -6.326 15.978 4.232 1.00 88.94 108 SER A O 1
ATOM 840 N N . ILE A 1 109 ? -5.643 14.323 2.880 1.00 91.50 109 ILE A N 1
ATOM 841 C CA . ILE A 1 109 ? -4.675 13.770 3.830 1.00 91.50 109 ILE A CA 1
ATOM 842 C C . ILE A 1 109 ? -3.550 14.774 4.118 1.00 91.50 109 ILE A C 1
ATOM 844 O O . ILE A 1 109 ? -3.010 15.412 3.209 1.00 91.50 109 ILE A O 1
ATOM 848 N N . SER A 1 110 ? -3.188 14.928 5.395 1.00 92.19 110 SER A N 1
ATOM 849 C CA . SER A 1 110 ? -2.114 15.846 5.770 1.00 92.19 110 SER A CA 1
ATOM 850 C C . SER A 1 110 ? -0.742 15.259 5.408 1.00 92.19 110 SER A C 1
ATOM 852 O O . SER A 1 110 ? -0.519 14.060 5.606 1.00 92.19 110 SER A O 1
ATOM 854 N N . PRO A 1 111 ? 0.208 16.086 4.935 1.00 91.38 111 PRO A N 1
ATOM 855 C CA . PRO A 1 111 ? 1.577 15.653 4.668 1.00 91.38 111 PRO A CA 1
ATOM 856 C C . PRO A 1 111 ? 2.205 14.909 5.851 1.00 91.38 111 PRO A C 1
ATOM 858 O O . PRO A 1 111 ? 2.777 13.843 5.680 1.00 91.38 111 PRO A O 1
ATOM 861 N N . GLN A 1 112 ? 2.017 15.401 7.079 1.00 91.62 112 GLN A N 1
ATOM 862 C CA . GLN A 1 112 ? 2.604 14.794 8.276 1.00 91.62 112 GLN A CA 1
ATOM 863 C C . GLN A 1 112 ? 2.089 13.371 8.532 1.00 91.62 112 GLN A C 1
ATOM 865 O O . GLN A 1 112 ? 2.866 12.506 8.935 1.00 91.62 112 GLN A O 1
ATOM 870 N N . ILE A 1 113 ? 0.797 13.119 8.291 1.00 91.81 113 ILE A N 1
ATOM 871 C CA . ILE A 1 113 ? 0.216 11.776 8.422 1.00 91.81 113 ILE A CA 1
ATOM 872 C C . ILE A 1 113 ? 0.785 10.852 7.340 1.00 91.81 113 ILE A C 1
ATOM 874 O O . ILE A 1 113 ? 1.132 9.716 7.650 1.00 91.81 113 ILE A O 1
ATOM 878 N N . VAL A 1 114 ? 0.945 11.336 6.102 1.00 93.25 114 VAL A N 1
ATOM 879 C CA . VAL A 1 114 ? 1.565 10.558 5.013 1.00 93.25 114 VAL A CA 1
ATOM 880 C C . VAL A 1 114 ? 2.966 10.098 5.396 1.00 93.25 114 VAL A C 1
ATOM 882 O O . VAL A 1 114 ? 3.276 8.919 5.262 1.00 93.25 114 VAL A O 1
ATOM 885 N N . GLU A 1 115 ? 3.793 10.995 5.925 1.00 91.75 115 GLU A N 1
ATOM 886 C CA . GLU A 1 115 ? 5.167 10.675 6.322 1.00 91.75 115 GLU A CA 1
ATOM 887 C C . GLU A 1 115 ? 5.213 9.608 7.422 1.00 91.75 115 GLU A C 1
ATOM 889 O O . GLU A 1 115 ? 5.945 8.624 7.314 1.00 91.75 115 GLU A O 1
ATOM 894 N N . GLN A 1 116 ? 4.401 9.774 8.470 1.00 93.00 116 GLN A N 1
ATOM 895 C CA . GLN A 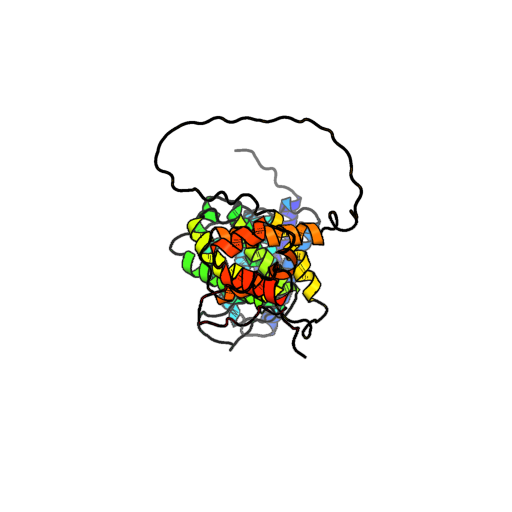1 116 ? 4.357 8.844 9.600 1.00 93.00 116 GLN A CA 1
ATOM 896 C C . GLN A 1 116 ? 3.831 7.465 9.192 1.00 93.00 116 GLN A C 1
ATOM 898 O O . GLN A 1 116 ? 4.400 6.447 9.590 1.00 93.00 116 GLN A O 1
ATOM 903 N N . LEU A 1 117 ? 2.765 7.423 8.387 1.00 94.50 117 LEU A N 1
ATOM 904 C CA . LEU A 1 117 ? 2.188 6.171 7.909 1.00 94.50 117 LEU A CA 1
ATOM 905 C C . LEU A 1 117 ? 3.100 5.470 6.903 1.00 94.50 117 LEU A C 1
ATOM 907 O O . LEU A 1 117 ? 3.202 4.251 6.953 1.00 94.50 117 LEU A O 1
ATOM 911 N N . LEU A 1 118 ? 3.809 6.205 6.041 1.00 93.25 118 LEU A N 1
ATOM 912 C CA . LEU A 1 118 ? 4.776 5.620 5.111 1.00 93.25 118 LEU A CA 1
ATOM 913 C C . LEU A 1 118 ? 5.879 4.870 5.867 1.00 93.25 118 LEU A C 1
ATOM 915 O O . LEU A 1 118 ? 6.182 3.725 5.533 1.00 93.25 118 LEU A O 1
ATOM 919 N N . ILE A 1 119 ? 6.441 5.491 6.909 1.00 90.94 119 ILE A N 1
ATOM 920 C CA . ILE A 1 119 ? 7.468 4.872 7.760 1.00 90.94 119 ILE A CA 1
ATOM 921 C C . ILE A 1 119 ? 6.901 3.639 8.474 1.00 90.94 119 ILE A C 1
ATOM 923 O O . ILE A 1 119 ? 7.502 2.567 8.422 1.00 90.94 119 ILE A O 1
ATOM 927 N N . LEU A 1 120 ? 5.730 3.778 9.103 1.00 92.44 120 LEU A N 1
ATOM 928 C CA . LEU A 1 120 ? 5.070 2.699 9.838 1.00 92.44 120 LEU A CA 1
ATOM 929 C C . LEU A 1 120 ? 4.761 1.489 8.944 1.00 92.44 120 LEU A C 1
ATOM 931 O O . LEU A 1 120 ? 5.103 0.363 9.292 1.00 92.44 120 LEU A O 1
ATOM 935 N N . LEU A 1 121 ? 4.119 1.707 7.796 1.00 93.75 121 LEU A N 1
ATOM 936 C CA . LEU A 1 121 ? 3.700 0.635 6.892 1.00 93.75 121 LEU A CA 1
ATOM 937 C C . LEU A 1 121 ? 4.904 -0.066 6.267 1.00 93.75 121 LEU A C 1
ATOM 939 O O . LEU A 1 121 ? 4.931 -1.293 6.208 1.00 93.75 121 LEU A O 1
ATOM 943 N N . THR A 1 122 ? 5.930 0.695 5.879 1.00 90.56 122 THR A N 1
ATOM 944 C CA . THR A 1 122 ? 7.186 0.124 5.378 1.00 90.56 122 THR A CA 1
ATOM 945 C C . THR A 1 122 ? 7.832 -0.789 6.419 1.00 90.56 122 THR A C 1
ATOM 947 O O . THR A 1 122 ? 8.264 -1.890 6.085 1.00 90.56 122 THR A O 1
ATOM 950 N N . PHE A 1 123 ? 7.835 -0.372 7.687 1.00 88.75 123 PHE A N 1
ATOM 951 C CA . PHE A 1 123 ? 8.353 -1.172 8.792 1.00 88.75 123 PHE A CA 1
ATOM 952 C C . PHE A 1 123 ? 7.547 -2.458 9.029 1.00 88.75 123 PHE A C 1
ATOM 954 O O . PHE A 1 123 ? 8.131 -3.510 9.269 1.00 88.75 123 PHE A O 1
ATOM 961 N N . ILE A 1 124 ? 6.214 -2.414 8.930 1.00 89.56 124 ILE A N 1
ATOM 962 C CA . ILE A 1 124 ? 5.366 -3.610 9.094 1.00 89.56 124 ILE A CA 1
ATOM 963 C C . ILE A 1 124 ? 5.628 -4.643 7.980 1.00 89.56 124 ILE A C 1
ATOM 965 O O . ILE A 1 124 ? 5.592 -5.854 8.232 1.00 89.56 124 ILE A O 1
ATOM 969 N N . VAL A 1 125 ? 5.893 -4.182 6.752 1.00 88.44 125 VAL A N 1
ATOM 970 C CA . VAL A 1 125 ? 6.171 -5.060 5.603 1.00 88.44 125 VAL A CA 1
ATOM 971 C C . VAL A 1 125 ? 7.601 -5.608 5.651 1.00 88.44 125 VAL A C 1
ATOM 973 O O . VAL A 1 125 ? 7.786 -6.817 5.543 1.00 88.44 125 VAL A O 1
ATOM 976 N N . GLY A 1 126 ? 8.603 -4.737 5.808 1.00 78.12 126 GLY A N 1
ATOM 977 C CA . GLY A 1 126 ? 10.022 -5.076 5.634 1.00 78.12 126 GLY A CA 1
ATOM 978 C C . GLY A 1 126 ? 10.832 -5.265 6.918 1.00 78.12 126 GLY A C 1
ATOM 979 O O . GLY A 1 126 ? 11.964 -5.736 6.852 1.00 78.12 126 GLY A O 1
ATOM 980 N N . GLY A 1 127 ? 10.280 -4.917 8.082 1.00 76.81 127 GLY A N 1
ATOM 981 C CA . GLY A 1 127 ? 11.002 -4.918 9.356 1.00 76.81 127 GLY A CA 1
ATOM 982 C C . GLY A 1 127 ? 12.021 -3.778 9.488 1.00 76.81 127 GLY A C 1
ATOM 983 O O . GLY A 1 127 ? 11.989 -2.789 8.755 1.00 76.81 127 GLY A O 1
ATOM 984 N N . VAL A 1 128 ? 12.929 -3.898 10.463 1.00 67.81 128 VAL A N 1
ATOM 985 C CA . VAL A 1 128 ? 14.019 -2.928 10.671 1.00 67.81 128 VAL A CA 1
ATOM 986 C C . VAL A 1 128 ? 15.054 -3.079 9.541 1.00 67.81 128 VAL A C 1
ATOM 988 O O . VAL A 1 128 ? 15.569 -4.185 9.346 1.00 67.81 128 VAL A O 1
ATOM 991 N N . PRO A 1 129 ? 15.454 -1.992 8.852 1.00 60.78 129 PRO A N 1
ATOM 992 C CA . PRO A 1 129 ? 16.541 -2.038 7.876 1.00 60.78 129 PRO A CA 1
ATOM 993 C C . PRO A 1 129 ? 17.822 -2.650 8.468 1.00 60.78 129 PRO A C 1
ATOM 995 O O . PRO A 1 129 ? 18.321 -2.189 9.494 1.00 60.78 129 PRO A O 1
ATOM 998 N N . GLY A 1 130 ? 18.375 -3.675 7.816 1.00 60.16 130 GLY A N 1
ATOM 999 C CA . GLY A 1 130 ? 19.643 -4.305 8.212 1.00 60.16 130 GLY A CA 1
ATOM 1000 C C . GLY A 1 130 ? 19.540 -5.408 9.271 1.00 60.16 130 GLY A C 1
ATOM 1001 O O . GLY A 1 130 ? 20.558 -6.020 9.594 1.00 60.16 130 GLY A O 1
ATOM 1002 N N . GLN A 1 131 ? 18.345 -5.713 9.788 1.00 59.41 131 GLN A N 1
ATOM 1003 C CA . GLN A 1 131 ? 18.122 -6.922 10.584 1.00 59.41 131 GLN A CA 1
ATOM 1004 C C . GLN A 1 131 ? 17.584 -8.039 9.687 1.00 59.41 131 GLN A C 1
ATOM 1006 O O . GLN A 1 131 ? 16.407 -8.059 9.337 1.00 59.41 131 GLN A O 1
ATOM 1011 N N . ASN A 1 132 ? 18.453 -8.983 9.319 1.00 45.81 132 ASN A N 1
ATOM 1012 C CA . ASN A 1 132 ? 18.037 -10.162 8.566 1.00 45.81 132 ASN A CA 1
ATOM 1013 C C . ASN A 1 132 ? 17.132 -11.069 9.425 1.00 45.81 132 ASN A C 1
ATOM 1015 O O . ASN A 1 132 ? 17.526 -11.565 10.481 1.00 45.81 132 ASN A O 1
ATOM 1019 N N . ASP A 1 133 ? 15.926 -11.306 8.909 1.00 51.88 133 ASP A N 1
ATOM 1020 C CA . ASP A 1 133 ? 15.104 -12.515 9.067 1.00 51.88 133 ASP A CA 1
ATOM 1021 C C . ASP A 1 133 ? 14.507 -12.902 10.433 1.00 51.88 133 ASP A C 1
ATOM 1023 O O . ASP A 1 133 ? 13.771 -13.889 10.484 1.00 51.88 133 ASP A O 1
ATOM 1027 N N . GLN A 1 134 ? 14.708 -12.175 11.535 1.00 47.41 134 GLN A N 1
ATOM 1028 C CA . GLN A 1 134 ? 14.229 -12.692 12.834 1.00 47.41 134 GLN A CA 1
ATOM 1029 C C . GLN A 1 134 ? 12.729 -12.510 13.130 1.00 47.41 134 GLN A C 1
ATOM 1031 O O . GLN A 1 134 ? 12.223 -13.165 14.039 1.00 47.41 134 GLN A O 1
ATOM 1036 N N . HIS A 1 135 ? 11.978 -11.712 12.361 1.00 52.69 135 HIS A N 1
ATOM 1037 C CA . HIS A 1 135 ? 10.532 -11.579 12.579 1.00 52.69 135 HIS A CA 1
ATOM 1038 C C . HIS A 1 135 ? 9.761 -11.269 11.287 1.00 52.69 135 HIS A C 1
ATOM 1040 O O . HIS A 1 135 ? 9.295 -10.151 11.075 1.00 52.69 135 HIS A O 1
ATOM 104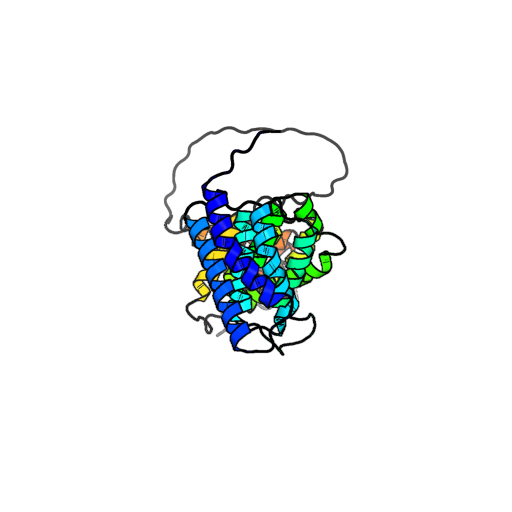6 N N . LYS A 1 136 ? 9.600 -12.263 10.402 1.00 64.75 136 LYS A N 1
ATOM 1047 C CA . LYS A 1 136 ? 8.705 -12.115 9.240 1.00 64.75 136 LYS A CA 1
ATOM 1048 C C . LYS A 1 136 ? 7.277 -11.922 9.742 1.00 64.75 136 LYS A C 1
ATOM 1050 O O . LYS A 1 136 ? 6.736 -12.806 10.409 1.00 64.75 136 LYS A O 1
ATOM 1055 N N . SER A 1 137 ? 6.678 -10.770 9.436 1.00 78.12 137 SER A N 1
ATOM 1056 C CA . SER A 1 137 ? 5.272 -10.509 9.743 1.00 78.12 137 SER A CA 1
ATOM 1057 C C . SER A 1 137 ? 4.389 -11.605 9.119 1.00 78.12 137 SER A C 1
ATOM 1059 O O . SER A 1 137 ? 4.766 -12.199 8.101 1.00 78.12 137 SER A O 1
ATOM 1061 N N . PRO A 1 138 ? 3.251 -11.969 9.730 1.00 89.62 138 PRO A N 1
ATOM 1062 C CA . PRO A 1 138 ? 2.320 -12.922 9.127 1.00 89.62 138 PRO A CA 1
ATOM 1063 C C . PRO A 1 138 ? 1.889 -12.478 7.726 1.00 89.62 138 PRO A C 1
ATOM 1065 O O . PRO A 1 138 ? 1.770 -11.283 7.474 1.00 89.62 138 PRO A O 1
ATOM 1068 N N . GLU A 1 139 ? 1.647 -13.430 6.819 1.00 89.50 139 GLU A N 1
ATOM 1069 C CA . GLU A 1 139 ? 1.341 -13.139 5.404 1.00 89.50 139 GLU A CA 1
ATOM 1070 C C . GLU A 1 139 ? 0.157 -12.184 5.234 1.00 89.50 139 GLU A C 1
ATOM 1072 O O . GLU A 1 139 ? 0.229 -11.251 4.437 1.00 89.50 139 GLU A O 1
ATOM 1077 N N . GLU A 1 140 ? -0.896 -12.379 6.029 1.00 92.00 140 GLU A N 1
ATOM 1078 C CA . GLU A 1 140 ? -2.078 -11.515 6.033 1.00 92.00 140 GLU A CA 1
ATOM 1079 C C . GLU A 1 140 ? -1.736 -10.095 6.507 1.00 92.00 140 GLU A C 1
ATOM 1081 O O . GLU A 1 140 ? -2.130 -9.116 5.878 1.00 92.00 140 GLU A O 1
ATOM 1086 N N . THR A 1 141 ? -0.930 -9.963 7.564 1.00 94.00 141 THR A N 1
ATOM 1087 C CA . THR A 1 141 ? -0.451 -8.660 8.046 1.00 94.00 141 THR A CA 1
ATOM 1088 C C . THR A 1 141 ? 0.372 -7.939 6.974 1.00 94.00 141 THR A C 1
ATOM 1090 O O . THR A 1 141 ? 0.167 -6.748 6.743 1.00 94.00 141 THR A O 1
ATOM 1093 N N . THR A 1 142 ? 1.277 -8.651 6.291 1.00 93.50 142 THR A N 1
ATOM 1094 C CA . THR A 1 142 ? 2.068 -8.097 5.182 1.00 93.50 142 THR A CA 1
ATOM 1095 C C . THR A 1 142 ? 1.157 -7.614 4.049 1.00 93.50 142 THR A C 1
ATOM 1097 O O . THR A 1 142 ? 1.340 -6.510 3.538 1.00 93.50 142 THR A O 1
ATOM 1100 N N . LEU A 1 143 ? 0.154 -8.414 3.674 1.00 93.25 143 LEU A N 1
ATOM 1101 C CA . LEU A 1 143 ? -0.795 -8.078 2.615 1.00 93.25 143 LEU A CA 1
ATOM 1102 C C . LEU A 1 143 ? -1.628 -6.835 2.957 1.00 93.25 143 LEU A C 1
ATOM 1104 O O . LEU A 1 143 ? -1.742 -5.933 2.130 1.00 93.25 143 LEU A O 1
ATOM 1108 N N . GLU A 1 144 ? -2.182 -6.752 4.169 1.00 96.31 144 GLU A N 1
ATOM 1109 C CA . GLU A 1 144 ? -2.972 -5.588 4.591 1.00 96.31 144 GLU A CA 1
ATOM 1110 C C . GLU A 1 144 ? -2.114 -4.322 4.731 1.00 96.31 144 GLU A C 1
ATOM 1112 O O . GLU A 1 144 ? -2.570 -3.223 4.412 1.00 96.31 144 GLU A O 1
ATOM 1117 N N . ALA A 1 145 ? -0.847 -4.458 5.133 1.00 96.06 145 ALA A N 1
ATOM 1118 C CA . ALA A 1 145 ? 0.084 -3.335 5.174 1.00 96.06 145 ALA A CA 1
ATOM 1119 C C . ALA A 1 145 ? 0.435 -2.828 3.766 1.00 96.06 145 ALA A C 1
ATOM 1121 O O . ALA A 1 145 ? 0.471 -1.617 3.547 1.00 96.06 145 ALA A O 1
ATOM 1122 N N . LEU A 1 146 ? 0.622 -3.731 2.796 1.00 94.44 146 LEU A N 1
ATOM 1123 C CA . LEU A 1 146 ? 0.815 -3.368 1.390 1.00 94.44 146 LEU A CA 1
ATOM 1124 C C . LEU A 1 146 ? -0.420 -2.668 0.808 1.00 94.44 146 LEU A C 1
ATOM 1126 O O . LEU A 1 146 ? -0.267 -1.631 0.170 1.00 94.44 146 LEU A O 1
ATOM 1130 N N . ARG A 1 147 ? -1.639 -3.155 1.085 1.00 96.94 147 ARG A N 1
ATOM 1131 C CA . ARG A 1 147 ? -2.888 -2.482 0.669 1.00 96.94 147 ARG A CA 1
ATOM 1132 C C . ARG A 1 147 ? -2.999 -1.074 1.244 1.00 96.94 147 ARG A C 1
ATOM 1134 O O . ARG A 1 147 ? -3.325 -0.132 0.519 1.00 96.94 147 ARG A O 1
ATOM 1141 N N . ALA A 1 148 ? -2.696 -0.919 2.532 1.00 97.44 148 ALA A N 1
ATOM 1142 C CA . ALA A 1 148 ? -2.677 0.383 3.186 1.00 97.44 148 ALA A CA 1
ATOM 1143 C C . ALA A 1 148 ? -1.617 1.308 2.565 1.00 97.44 148 ALA A C 1
ATOM 1145 O O . ALA A 1 148 ? -1.876 2.497 2.383 1.00 97.44 148 ALA A O 1
ATOM 1146 N N . LEU A 1 149 ? -0.453 0.771 2.184 1.00 95.75 149 LEU A N 1
ATOM 1147 C CA . LEU A 1 149 ? 0.617 1.522 1.529 1.00 95.75 149 LEU A CA 1
ATOM 1148 C C . LEU A 1 149 ? 0.204 1.985 0.123 1.00 95.75 149 LEU A C 1
ATOM 1150 O O . LEU A 1 149 ? 0.355 3.166 -0.192 1.00 95.75 149 LEU A O 1
ATOM 1154 N N . THR A 1 150 ? -0.389 1.101 -0.688 1.00 94.19 150 THR A N 1
ATOM 1155 C CA . THR A 1 150 ? -0.975 1.444 -1.996 1.00 94.19 150 THR A CA 1
ATOM 1156 C C . THR A 1 150 ? -2.002 2.567 -1.850 1.00 94.19 150 THR A C 1
ATOM 1158 O O . THR A 1 150 ? -1.943 3.567 -2.573 1.00 94.19 150 THR A O 1
ATOM 1161 N N . ALA A 1 151 ? -2.928 2.433 -0.893 1.00 95.94 151 ALA A N 1
ATOM 1162 C CA . ALA A 1 151 ? -3.961 3.428 -0.626 1.00 95.94 151 ALA A CA 1
ATOM 1163 C C . ALA A 1 151 ? -3.368 4.777 -0.201 1.00 95.94 151 ALA A C 1
ATOM 1165 O O . ALA A 1 151 ? -3.797 5.815 -0.704 1.00 95.94 151 ALA A O 1
ATOM 1166 N N . LEU A 1 152 ? -2.363 4.765 0.678 1.00 95.94 152 LEU A N 1
ATOM 1167 C CA . LEU A 1 152 ? -1.688 5.963 1.169 1.00 95.94 152 LEU A CA 1
ATOM 1168 C C . LEU A 1 152 ? -0.997 6.732 0.045 1.00 95.94 152 LEU A C 1
ATOM 1170 O O . LEU A 1 152 ? -1.202 7.938 -0.089 1.00 95.94 152 LEU A O 1
ATOM 1174 N N . ILE A 1 153 ? -0.200 6.037 -0.768 1.00 92.25 153 ILE A N 1
ATOM 1175 C CA . ILE A 1 153 ? 0.552 6.647 -1.869 1.00 92.25 153 ILE A CA 1
ATOM 1176 C C . ILE A 1 153 ? -0.417 7.205 -2.911 1.00 92.25 153 ILE A C 1
ATOM 1178 O O . ILE A 1 153 ? -0.275 8.354 -3.321 1.00 92.25 153 ILE A O 1
ATOM 1182 N N . THR A 1 154 ? -1.451 6.437 -3.267 1.00 92.44 154 THR A N 1
ATOM 1183 C CA . THR A 1 154 ? -2.488 6.874 -4.212 1.00 92.44 154 THR A CA 1
ATOM 1184 C C . THR A 1 154 ? -3.221 8.114 -3.700 1.00 92.44 154 THR A C 1
ATOM 1186 O O . THR A 1 154 ? -3.374 9.089 -4.434 1.00 92.44 154 THR A O 1
ATOM 1189 N N . ALA A 1 155 ? -3.642 8.114 -2.431 1.00 92.75 155 ALA A N 1
ATOM 1190 C CA . ALA A 1 155 ? -4.309 9.251 -1.800 1.00 92.75 155 ALA A CA 1
ATOM 1191 C C . ALA A 1 155 ? -3.405 10.494 -1.782 1.00 92.75 155 ALA A C 1
ATOM 1193 O O . ALA A 1 155 ? -3.832 11.569 -2.208 1.00 92.75 155 ALA A O 1
ATOM 1194 N N . ALA A 1 156 ? -2.136 10.340 -1.393 1.00 92.19 156 ALA A N 1
ATOM 1195 C CA . ALA A 1 156 ? -1.150 11.416 -1.423 1.00 92.19 156 ALA A CA 1
ATOM 1196 C C . ALA A 1 156 ? -0.939 11.968 -2.845 1.00 92.19 156 ALA A C 1
ATOM 1198 O O . ALA A 1 156 ? -0.891 13.182 -3.023 1.00 92.19 156 ALA A O 1
ATOM 1199 N N . GLY A 1 157 ? -0.907 11.104 -3.867 1.00 87.94 157 GLY A N 1
ATOM 1200 C CA . GLY A 1 157 ? -0.780 11.484 -5.278 1.00 87.94 157 GLY A CA 1
ATOM 1201 C C . GLY A 1 157 ? -1.908 12.377 -5.807 1.00 87.94 157 GLY A C 1
ATOM 1202 O O . GLY A 1 157 ? -1.695 13.161 -6.734 1.00 87.94 157 GLY A O 1
ATOM 1203 N N . THR A 1 158 ? -3.097 12.324 -5.196 1.00 89.12 158 THR A N 1
ATOM 1204 C CA . THR A 1 158 ? -4.224 13.193 -5.583 1.00 89.12 158 THR A CA 1
ATOM 1205 C C . THR A 1 158 ? -4.070 14.646 -5.121 1.00 89.12 158 THR A C 1
ATOM 1207 O O . THR A 1 158 ? -4.756 15.528 -5.641 1.00 89.12 158 THR A O 1
ATOM 1210 N N . SER A 1 159 ? -3.151 14.926 -4.193 1.00 88.31 159 SER A N 1
ATOM 1211 C CA . SER A 1 159 ? -2.896 16.261 -3.652 1.00 88.31 159 SER A CA 1
ATOM 1212 C C . SER A 1 159 ? -1.463 16.697 -3.916 1.00 88.31 159 SER A C 1
ATOM 1214 O O . SER A 1 159 ? -0.510 16.023 -3.544 1.00 88.31 159 SER A O 1
ATOM 1216 N N . ALA A 1 160 ? -1.278 17.867 -4.533 1.00 83.94 160 ALA A N 1
ATOM 1217 C CA . ALA A 1 160 ? 0.059 18.353 -4.872 1.00 83.94 160 ALA A CA 1
ATOM 1218 C C . ALA A 1 160 ? 0.961 18.534 -3.636 1.00 83.94 160 ALA A C 1
ATOM 1220 O O . ALA A 1 160 ? 2.161 18.286 -3.719 1.00 83.94 160 ALA A O 1
ATOM 1221 N N . THR A 1 161 ? 0.393 18.939 -2.496 1.00 86.94 161 THR A N 1
ATOM 1222 C CA . THR A 1 161 ? 1.143 19.141 -1.249 1.00 86.94 161 THR A CA 1
ATOM 1223 C C . THR A 1 161 ? 1.543 17.819 -0.599 1.00 86.94 161 THR A C 1
ATOM 1225 O O . THR A 1 161 ? 2.684 17.685 -0.168 1.00 86.94 161 THR A O 1
ATOM 1228 N N . ALA A 1 162 ? 0.643 16.832 -0.572 1.00 87.25 162 ALA A N 1
ATOM 1229 C CA . ALA A 1 162 ? 0.928 15.505 -0.024 1.00 87.25 162 ALA A CA 1
ATOM 1230 C C . ALA A 1 162 ? 1.856 14.681 -0.939 1.00 87.25 162 ALA A C 1
ATOM 1232 O O . ALA A 1 162 ? 2.725 13.956 -0.461 1.00 87.25 162 ALA A O 1
ATOM 1233 N N . ALA A 1 163 ? 1.733 14.829 -2.260 1.00 85.62 163 ALA A N 1
ATOM 1234 C CA . ALA A 1 163 ? 2.657 14.223 -3.215 1.00 85.62 163 ALA A CA 1
ATOM 1235 C C . ALA A 1 163 ? 4.071 14.809 -3.081 1.00 85.62 163 ALA A C 1
ATOM 1237 O O . ALA A 1 163 ? 5.052 14.069 -3.111 1.00 85.62 163 ALA A O 1
ATOM 1238 N N . ALA A 1 164 ? 4.190 16.127 -2.883 1.00 84.88 164 ALA A N 1
ATOM 1239 C CA . ALA A 1 164 ? 5.483 16.769 -2.652 1.00 84.88 164 ALA A CA 1
ATOM 1240 C C . ALA A 1 164 ? 6.152 16.277 -1.359 1.00 84.88 164 ALA A C 1
ATOM 1242 O O . ALA A 1 164 ? 7.364 16.087 -1.348 1.00 84.88 164 ALA A O 1
ATOM 1243 N N . SER A 1 165 ? 5.381 15.995 -0.300 1.00 86.31 165 SER A N 1
ATOM 1244 C CA . SER A 1 165 ? 5.938 15.444 0.941 1.00 86.31 165 SER A CA 1
ATOM 1245 C C . SER A 1 165 ? 6.413 13.999 0.833 1.00 86.31 165 SER A C 1
ATOM 1247 O O . SER A 1 165 ? 7.110 13.550 1.727 1.00 86.31 165 SER A O 1
ATOM 1249 N N . LEU A 1 166 ? 6.083 13.255 -0.230 1.00 82.94 166 LEU A N 1
ATOM 1250 C CA . LEU A 1 166 ? 6.689 11.935 -0.456 1.00 82.94 166 LEU A CA 1
ATOM 1251 C C . LEU A 1 166 ? 8.163 12.061 -0.869 1.00 82.94 166 LEU A C 1
ATOM 1253 O O . LEU A 1 166 ? 8.982 11.228 -0.485 1.00 82.94 166 LEU A O 1
ATOM 1257 N N . VAL A 1 167 ? 8.510 13.123 -1.601 1.00 80.56 167 VAL A N 1
ATOM 1258 C CA . VAL A 1 167 ? 9.844 13.351 -2.191 1.00 80.56 167 VAL A CA 1
ATOM 1259 C C . VAL A 1 167 ? 10.630 14.429 -1.433 1.00 80.56 167 VAL A C 1
ATOM 1261 O O . VAL A 1 167 ? 11.638 14.934 -1.918 1.00 80.56 167 VAL A O 1
ATOM 1264 N N . ASP A 1 168 ? 10.185 14.814 -0.239 1.00 82.44 168 ASP A N 1
ATOM 1265 C CA . ASP A 1 168 ? 10.928 15.761 0.585 1.00 82.44 168 ASP A CA 1
ATOM 1266 C C . ASP A 1 168 ? 12.220 15.123 1.130 1.00 82.44 168 ASP A C 1
ATOM 1268 O O . ASP A 1 168 ? 12.307 13.913 1.346 1.00 82.44 168 ASP A O 1
ATOM 1272 N N . ALA A 1 169 ? 13.248 15.928 1.399 1.00 74.56 169 ALA A N 1
ATOM 1273 C CA . ALA A 1 169 ? 14.569 15.434 1.800 1.00 74.56 169 ALA A CA 1
ATOM 1274 C C . ALA A 1 169 ? 14.522 14.527 3.047 1.00 74.56 169 ALA A C 1
ATOM 1276 O O . ALA A 1 169 ? 15.306 13.586 3.169 1.00 74.56 169 ALA A O 1
ATOM 1277 N N . LYS A 1 170 ? 13.572 14.782 3.954 1.00 78.38 170 LYS A N 1
ATOM 1278 C CA . LYS A 1 170 ? 13.325 13.976 5.161 1.00 78.38 170 LYS A CA 1
ATOM 1279 C C . LYS A 1 170 ? 12.652 12.626 4.889 1.00 78.38 170 LYS A C 1
ATOM 1281 O O . LYS A 1 170 ? 12.805 11.710 5.690 1.00 78.38 170 LYS A O 1
ATOM 1286 N N . THR A 1 171 ? 11.908 12.492 3.794 1.00 78.31 171 THR A N 1
ATOM 1287 C CA . THR A 1 171 ? 11.092 11.307 3.483 1.00 78.31 171 THR A CA 1
ATOM 1288 C C . THR A 1 171 ? 11.701 10.439 2.405 1.00 78.31 171 THR A C 1
ATOM 1290 O O . THR A 1 171 ? 11.394 9.253 2.373 1.00 78.31 171 THR A O 1
ATOM 1293 N N . ILE A 1 172 ? 12.605 10.979 1.580 1.00 77.75 172 ILE A N 1
ATOM 1294 C CA . ILE A 1 172 ? 13.345 10.218 0.565 1.00 77.75 172 ILE A CA 1
ATOM 1295 C C . ILE A 1 172 ? 13.953 8.923 1.134 1.00 77.75 172 ILE A C 1
ATOM 1297 O O . ILE A 1 172 ? 13.777 7.888 0.495 1.00 77.75 172 ILE A O 1
ATOM 1301 N N . PRO A 1 173 ? 14.605 8.898 2.318 1.00 78.88 173 PRO A N 1
ATOM 1302 C CA . PRO A 1 173 ? 15.132 7.647 2.867 1.00 78.88 173 PRO A CA 1
ATOM 1303 C C . PRO A 1 173 ? 14.039 6.617 3.186 1.00 78.88 173 PRO A C 1
ATOM 1305 O O . PRO A 1 173 ? 14.187 5.439 2.865 1.00 78.88 173 PRO A O 1
ATOM 1308 N N . ALA A 1 174 ? 12.925 7.058 3.780 1.00 80.44 174 ALA A N 1
ATOM 1309 C CA . ALA A 1 174 ? 11.796 6.190 4.113 1.00 80.44 174 ALA A CA 1
ATOM 1310 C C . ALA A 1 174 ? 11.092 5.669 2.853 1.00 80.44 174 ALA A C 1
ATOM 1312 O O . ALA A 1 174 ? 10.777 4.486 2.769 1.00 80.44 174 ALA A O 1
ATOM 1313 N N . LEU A 1 175 ? 10.907 6.534 1.854 1.00 82.94 175 LEU A N 1
ATOM 1314 C CA . LEU A 1 175 ? 10.357 6.179 0.552 1.00 82.94 175 LEU A CA 1
ATOM 1315 C C . LEU A 1 175 ? 11.276 5.205 -0.193 1.00 82.94 175 LEU A C 1
ATOM 1317 O O . LEU A 1 175 ? 10.796 4.204 -0.707 1.00 82.94 175 LEU A O 1
ATOM 1321 N N . GLY A 1 176 ? 12.585 5.459 -0.232 1.00 79.62 176 GLY A N 1
ATOM 1322 C CA . GLY A 1 176 ? 13.556 4.578 -0.882 1.00 79.62 176 GLY A CA 1
ATOM 1323 C C . GLY A 1 176 ? 13.589 3.190 -0.242 1.00 79.62 176 GLY A C 1
ATOM 1324 O O . GLY A 1 176 ? 13.566 2.179 -0.947 1.00 79.62 176 GLY A O 1
ATOM 1325 N N . HIS A 1 177 ? 13.551 3.127 1.093 1.00 82.12 177 HIS A N 1
ATOM 1326 C CA . HIS A 1 177 ? 13.396 1.862 1.806 1.00 82.12 177 HIS A CA 1
ATOM 1327 C C . HIS A 1 177 ? 12.049 1.194 1.488 1.00 82.12 177 HIS A C 1
ATOM 1329 O O . HIS A 1 177 ? 12.037 0.017 1.139 1.00 82.12 177 HIS A O 1
ATOM 1335 N N . GLY A 1 178 ? 10.943 1.943 1.506 1.00 84.81 178 GLY A N 1
ATOM 1336 C CA . GLY A 1 178 ? 9.608 1.454 1.146 1.00 84.81 178 GLY A CA 1
ATOM 1337 C C . GLY A 1 178 ? 9.553 0.849 -0.250 1.00 84.81 178 GLY A C 1
ATOM 1338 O O . GLY A 1 178 ? 9.071 -0.266 -0.423 1.00 84.81 178 GLY A O 1
ATOM 1339 N N . VAL A 1 179 ? 10.130 1.531 -1.238 1.00 84.38 179 VAL A N 1
ATOM 1340 C CA . VAL A 1 179 ? 10.225 1.028 -2.610 1.00 84.38 179 VAL A CA 1
ATOM 1341 C C . VAL A 1 179 ? 11.077 -0.238 -2.667 1.00 84.38 179 VAL A C 1
ATOM 1343 O O . VAL A 1 179 ? 10.677 -1.193 -3.321 1.00 84.38 179 VAL A O 1
ATOM 1346 N N . THR A 1 180 ? 12.195 -0.298 -1.941 1.00 83.38 180 THR A N 1
ATOM 1347 C CA . THR A 1 180 ? 13.043 -1.503 -1.879 1.00 83.38 180 THR A CA 1
ATOM 1348 C C . THR A 1 180 ? 12.293 -2.696 -1.279 1.00 83.38 180 THR A C 1
ATOM 1350 O O . THR A 1 180 ? 12.348 -3.793 -1.823 1.00 83.38 180 THR A O 1
ATOM 1353 N N . VAL A 1 181 ? 11.543 -2.478 -0.196 1.00 86.88 181 VAL A N 1
ATOM 1354 C CA . VAL A 1 181 ? 10.718 -3.504 0.463 1.00 86.88 181 VAL A CA 1
ATOM 1355 C C . VAL A 1 181 ? 9.584 -3.982 -0.449 1.00 86.88 181 VAL A C 1
ATOM 1357 O O . VAL A 1 181 ? 9.296 -5.178 -0.517 1.00 86.88 181 VAL A O 1
ATOM 1360 N N . VAL A 1 182 ? 8.953 -3.067 -1.189 1.00 87.00 182 VAL A N 1
ATOM 1361 C CA . VAL A 1 182 ? 7.930 -3.403 -2.187 1.00 87.00 182 VAL A CA 1
ATOM 1362 C C . VAL A 1 182 ? 8.542 -4.206 -3.338 1.00 87.00 182 VAL A C 1
ATOM 1364 O O . VAL A 1 182 ? 7.985 -5.230 -3.711 1.00 87.00 182 VAL A O 1
ATOM 1367 N N . ILE A 1 183 ? 9.699 -3.798 -3.864 1.00 81.50 183 ILE A N 1
ATOM 1368 C CA . ILE A 1 183 ? 10.458 -4.508 -4.911 1.00 81.50 183 ILE A CA 1
ATOM 1369 C C . ILE A 1 183 ? 10.833 -5.923 -4.457 1.00 81.50 183 ILE A C 1
ATOM 1371 O O . ILE A 1 183 ? 10.658 -6.873 -5.222 1.00 81.50 183 ILE A O 1
ATOM 1375 N N . ASP A 1 184 ? 11.301 -6.086 -3.218 1.00 82.75 184 ASP A N 1
ATOM 1376 C CA . ASP A 1 184 ? 11.565 -7.410 -2.653 1.00 82.75 184 ASP A CA 1
ATOM 1377 C C . ASP A 1 184 ? 10.271 -8.227 -2.569 1.00 82.75 184 ASP A C 1
ATOM 1379 O O . ASP A 1 184 ? 10.222 -9.339 -3.074 1.00 82.75 184 ASP A O 1
ATOM 1383 N N . SER A 1 185 ? 9.170 -7.642 -2.094 1.00 83.56 185 SER A N 1
ATOM 1384 C CA . SER A 1 185 ? 7.864 -8.320 -2.033 1.00 83.56 185 SER A CA 1
ATOM 1385 C C . SER A 1 185 ? 7.320 -8.734 -3.415 1.00 83.56 185 SER A C 1
ATOM 1387 O O . SER A 1 185 ? 6.638 -9.755 -3.528 1.00 83.56 185 SER A O 1
ATOM 1389 N N . VAL A 1 186 ? 7.658 -8.002 -4.486 1.00 79.94 186 VAL A N 1
ATOM 1390 C CA . VAL A 1 186 ? 7.373 -8.394 -5.880 1.00 79.94 186 VAL A CA 1
ATOM 1391 C C . VAL A 1 186 ? 8.184 -9.628 -6.281 1.00 79.94 186 VAL A C 1
ATOM 1393 O O . VAL A 1 186 ? 7.641 -10.540 -6.904 1.00 79.94 186 VAL A O 1
ATOM 1396 N N . ALA A 1 187 ? 9.474 -9.660 -5.942 1.00 75.12 187 ALA A N 1
ATOM 1397 C CA . ALA A 1 187 ? 10.389 -10.720 -6.357 1.00 75.12 187 ALA A CA 1
ATOM 1398 C C . ALA A 1 187 ? 10.297 -11.985 -5.484 1.00 75.12 187 ALA A C 1
ATOM 1400 O O . ALA A 1 187 ? 10.413 -13.088 -6.005 1.00 75.12 187 ALA A O 1
ATOM 1401 N N . SER A 1 188 ? 10.093 -11.844 -4.175 1.00 77.25 188 SER A N 1
ATOM 1402 C CA . SER A 1 188 ? 10.204 -12.906 -3.166 1.00 77.25 188 SER A CA 1
ATOM 1403 C C . SER A 1 188 ? 8.923 -13.107 -2.338 1.00 77.25 188 SER A C 1
ATOM 1405 O O . SER A 1 188 ? 8.912 -13.871 -1.369 1.00 77.25 188 SER A O 1
ATOM 1407 N N . GLY A 1 189 ? 7.811 -12.465 -2.723 1.00 75.56 189 GLY A N 1
ATOM 1408 C CA . GLY A 1 189 ? 6.527 -12.578 -2.029 1.00 75.56 189 GLY A CA 1
ATOM 1409 C C . GLY A 1 189 ? 6.029 -14.024 -1.897 1.00 75.56 189 GLY A C 1
ATOM 1410 O O . GLY A 1 189 ? 5.967 -14.764 -2.878 1.00 75.56 189 GLY A O 1
ATOM 1411 N N . ARG A 1 190 ? 5.632 -14.410 -0.674 1.00 78.56 190 ARG A N 1
ATOM 1412 C CA . ARG A 1 190 ? 5.203 -15.781 -0.316 1.00 78.56 190 ARG A CA 1
ATOM 1413 C C . ARG A 1 190 ? 3.892 -16.216 -0.970 1.00 78.56 190 ARG A C 1
ATOM 1415 O O . ARG A 1 190 ? 3.681 -17.404 -1.202 1.00 78.56 190 ARG A O 1
ATOM 1422 N N . THR A 1 191 ? 3.013 -15.262 -1.266 1.00 78.94 191 THR A N 1
ATOM 1423 C CA . THR A 1 191 ? 1.708 -15.509 -1.883 1.00 78.94 191 THR A CA 1
ATOM 1424 C C . THR A 1 191 ? 1.541 -14.651 -3.136 1.00 78.94 191 THR A C 1
ATOM 1426 O O . THR A 1 191 ? 2.105 -13.554 -3.222 1.00 78.94 191 THR A O 1
ATOM 1429 N N . PRO A 1 192 ? 0.745 -15.106 -4.120 1.00 75.75 192 PRO A N 1
ATOM 1430 C CA . PRO A 1 192 ? 0.484 -14.318 -5.321 1.00 75.75 192 PRO A CA 1
ATOM 1431 C C . PRO A 1 192 ? -0.262 -13.015 -5.017 1.00 75.75 192 PRO A C 1
ATOM 1433 O O . PRO A 1 192 ? -0.104 -12.048 -5.755 1.00 75.75 192 PRO A O 1
ATOM 1436 N N . ASP A 1 193 ? -1.056 -12.978 -3.943 1.00 78.94 193 ASP A N 1
ATOM 1437 C CA . ASP A 1 193 ? -1.781 -11.778 -3.528 1.00 78.94 193 ASP A CA 1
ATOM 1438 C C . ASP A 1 193 ? -0.826 -10.708 -2.983 1.00 78.94 193 ASP A C 1
ATOM 1440 O O . ASP A 1 193 ? -0.993 -9.537 -3.315 1.00 78.94 193 ASP A O 1
ATOM 1444 N N . ILE A 1 194 ? 0.216 -11.106 -2.234 1.00 85.19 194 ILE A N 1
ATOM 1445 C CA . ILE A 1 194 ? 1.296 -10.200 -1.807 1.00 85.19 194 ILE A CA 1
ATOM 1446 C C . ILE A 1 194 ? 2.006 -9.633 -3.035 1.00 85.19 194 ILE A C 1
ATOM 1448 O O . ILE A 1 194 ? 2.069 -8.418 -3.177 1.00 85.19 194 ILE A O 1
ATOM 1452 N N . GLN A 1 195 ? 2.461 -10.489 -3.957 1.00 81.06 195 GLN A N 1
ATOM 1453 C CA . GLN A 1 195 ? 3.153 -10.042 -5.175 1.00 81.06 195 GLN A CA 1
ATOM 1454 C C . GLN A 1 195 ? 2.299 -9.054 -5.983 1.00 81.06 195 GLN A C 1
ATOM 1456 O O . GLN A 1 195 ? 2.781 -8.013 -6.421 1.00 81.06 195 GLN A O 1
ATOM 1461 N N . LEU A 1 196 ? 1.014 -9.365 -6.166 1.00 79.31 196 LEU A N 1
ATOM 1462 C CA . LEU A 1 196 ? 0.068 -8.541 -6.911 1.00 79.31 196 LEU A CA 1
ATOM 1463 C C . LEU A 1 196 ? -0.167 -7.183 -6.246 1.00 79.31 196 LEU A C 1
ATOM 1465 O O . LEU A 1 196 ? -0.180 -6.161 -6.929 1.00 79.31 196 LEU A O 1
ATOM 1469 N N . GLU A 1 197 ? -0.338 -7.155 -4.927 1.00 88.06 197 GLU A N 1
ATOM 1470 C CA . GLU A 1 197 ? -0.524 -5.901 -4.204 1.00 88.06 197 GLU A CA 1
ATOM 1471 C C . GLU A 1 197 ? 0.765 -5.071 -4.159 1.00 88.06 197 GLU A C 1
ATOM 1473 O O . GLU A 1 197 ? 0.712 -3.855 -4.317 1.00 88.06 197 GLU A O 1
ATOM 1478 N N . SER A 1 198 ? 1.937 -5.703 -4.051 1.00 87.06 198 SER A N 1
ATOM 1479 C CA . SER A 1 198 ? 3.225 -5.010 -4.167 1.00 87.06 198 SER A CA 1
ATOM 1480 C C . SER A 1 198 ? 3.390 -4.330 -5.527 1.00 87.06 198 SER A C 1
ATOM 1482 O O . SER A 1 198 ? 3.896 -3.214 -5.611 1.00 87.06 198 SER A O 1
ATOM 1484 N N . LEU A 1 199 ? 2.909 -4.952 -6.602 1.00 81.12 199 LEU A N 1
ATOM 1485 C CA . LEU A 1 199 ? 2.926 -4.341 -7.929 1.00 81.12 199 LEU A CA 1
ATOM 1486 C C . LEU A 1 199 ? 1.999 -3.129 -8.037 1.00 81.12 199 LEU A C 1
ATOM 1488 O O . LEU A 1 199 ? 2.381 -2.133 -8.651 1.00 81.12 199 LEU A O 1
ATOM 1492 N N . ARG A 1 200 ? 0.820 -3.181 -7.408 1.00 83.88 200 ARG A N 1
ATOM 1493 C CA . ARG A 1 200 ? -0.077 -2.019 -7.306 1.00 83.88 200 ARG A CA 1
ATOM 1494 C C . ARG A 1 200 ? 0.554 -0.892 -6.500 1.00 83.88 200 ARG A C 1
ATOM 1496 O O . ARG A 1 200 ? 0.511 0.256 -6.935 1.00 83.88 200 ARG A O 1
ATOM 1503 N N . ALA A 1 201 ? 1.191 -1.211 -5.374 1.00 89.31 201 ALA A N 1
ATOM 1504 C CA . ALA A 1 201 ? 1.926 -0.233 -4.577 1.00 89.31 201 ALA A CA 1
ATOM 1505 C C . ALA A 1 201 ? 3.027 0.432 -5.414 1.00 89.31 201 ALA A C 1
ATOM 1507 O O . ALA A 1 201 ? 3.159 1.656 -5.416 1.00 89.31 201 ALA A O 1
ATOM 1508 N N . LEU A 1 202 ? 3.774 -0.359 -6.190 1.00 85.12 202 LEU A N 1
ATOM 1509 C CA . LEU A 1 202 ? 4.826 0.151 -7.058 1.00 85.12 202 LEU A CA 1
ATOM 1510 C C . LEU A 1 202 ? 4.274 1.059 -8.164 1.00 85.12 202 LEU A C 1
ATOM 1512 O O . LEU A 1 202 ? 4.792 2.150 -8.385 1.00 85.12 202 LEU A O 1
ATOM 1516 N N . GLN A 1 203 ? 3.195 0.653 -8.830 1.00 80.12 203 GLN A N 1
ATOM 1517 C CA . GLN A 1 203 ? 2.513 1.492 -9.813 1.00 80.12 203 GLN A CA 1
ATOM 1518 C C . GLN A 1 203 ? 2.031 2.808 -9.181 1.00 80.12 203 GLN A C 1
ATOM 1520 O O . GLN A 1 203 ? 2.229 3.874 -9.767 1.00 80.12 203 GLN A O 1
ATOM 1525 N N . ALA A 1 204 ? 1.457 2.760 -7.974 1.00 85.50 204 ALA A N 1
ATOM 1526 C CA . ALA A 1 204 ? 1.017 3.950 -7.253 1.00 85.50 204 ALA A CA 1
ATOM 1527 C C . ALA A 1 204 ? 2.175 4.933 -7.013 1.00 85.50 204 ALA A C 1
ATOM 1529 O O . ALA A 1 204 ? 1.970 6.137 -7.165 1.00 85.50 204 ALA A O 1
ATOM 1530 N N . VAL A 1 205 ? 3.391 4.450 -6.722 1.00 84.00 205 VAL A N 1
ATOM 1531 C CA . VAL A 1 205 ? 4.602 5.290 -6.605 1.00 84.00 205 VAL A CA 1
ATOM 1532 C C . VAL A 1 205 ? 4.879 6.036 -7.912 1.00 84.00 205 VAL A C 1
ATOM 1534 O O . VAL A 1 205 ? 5.007 7.261 -7.896 1.00 84.00 205 VAL A O 1
ATOM 1537 N N . PHE A 1 206 ? 4.917 5.330 -9.047 1.00 79.12 206 PHE A N 1
ATOM 1538 C CA . PHE A 1 206 ? 5.199 5.937 -10.356 1.00 79.12 206 PHE A CA 1
ATOM 1539 C C . PHE A 1 206 ? 4.118 6.913 -10.825 1.00 79.12 206 PHE A C 1
ATOM 1541 O O . PHE A 1 206 ? 4.428 7.879 -11.516 1.00 79.12 206 PHE A O 1
ATOM 1548 N N . VAL A 1 207 ? 2.856 6.680 -10.457 1.00 80.31 207 VAL A N 1
ATOM 1549 C CA . VAL A 1 207 ? 1.745 7.578 -10.806 1.00 80.31 207 VAL A CA 1
ATOM 1550 C C . VAL A 1 207 ? 1.702 8.808 -9.891 1.00 80.31 207 VAL A C 1
ATOM 1552 O O . VAL A 1 207 ? 1.348 9.899 -10.339 1.00 80.31 207 VAL A O 1
ATOM 1555 N N . SER A 1 208 ? 2.058 8.652 -8.614 1.00 81.31 208 SER A N 1
ATOM 1556 C CA . SER A 1 208 ? 1.899 9.705 -7.600 1.00 81.31 208 SER A CA 1
ATOM 1557 C C . SER A 1 208 ? 3.085 10.668 -7.536 1.00 81.31 208 SER A C 1
ATOM 1559 O O . SER A 1 208 ? 2.903 11.851 -7.238 1.00 81.31 208 SER A O 1
ATOM 1561 N N . ILE A 1 209 ? 4.300 10.193 -7.820 1.00 77.50 209 ILE A N 1
ATOM 1562 C CA . ILE A 1 209 ? 5.516 11.009 -7.785 1.00 77.50 209 ILE A CA 1
ATOM 1563 C C . ILE A 1 209 ? 5.721 11.700 -9.134 1.00 77.50 209 ILE A C 1
ATOM 1565 O O . ILE A 1 209 ? 5.806 11.061 -10.174 1.00 77.50 209 ILE A O 1
ATOM 1569 N N . LYS A 1 210 ? 5.852 13.031 -9.113 1.00 73.94 210 LYS A N 1
ATOM 1570 C CA . LYS A 1 210 ? 6.085 13.847 -10.322 1.00 73.94 210 LYS A CA 1
ATOM 1571 C C . LYS A 1 210 ? 7.558 14.184 -10.563 1.00 73.94 210 LYS A C 1
ATOM 1573 O O . LYS A 1 210 ? 7.899 14.716 -11.620 1.00 73.94 210 LYS A O 1
ATOM 1578 N N . ASP A 1 211 ? 8.430 13.915 -9.595 1.00 70.00 211 ASP A N 1
ATOM 1579 C CA . ASP A 1 211 ? 9.865 14.153 -9.733 1.00 70.00 211 ASP A CA 1
ATOM 1580 C C . ASP A 1 211 ? 10.512 13.032 -10.555 1.00 70.00 211 ASP A C 1
ATOM 1582 O O . ASP A 1 211 ? 10.711 11.911 -10.088 1.00 70.00 211 ASP A O 1
ATOM 1586 N N . HIS A 1 212 ? 10.853 13.355 -11.800 1.00 65.69 212 HIS A N 1
ATOM 1587 C CA . HIS A 1 212 ? 11.416 12.401 -12.749 1.00 65.69 212 HIS A CA 1
ATOM 1588 C C . HIS A 1 212 ? 12.840 11.980 -12.364 1.00 65.69 212 HIS A C 1
ATOM 1590 O O . HIS A 1 212 ? 13.248 10.868 -12.689 1.00 65.69 212 HIS A O 1
ATOM 1596 N N . ALA A 1 213 ? 13.593 12.836 -11.663 1.00 63.25 213 ALA A N 1
ATOM 1597 C CA . ALA A 1 213 ? 14.931 12.492 -11.195 1.00 63.25 213 ALA A CA 1
ATOM 1598 C C . ALA A 1 213 ? 14.853 11.473 -10.053 1.00 63.25 213 ALA A C 1
ATOM 1600 O O . ALA A 1 213 ? 15.587 10.487 -10.068 1.00 63.25 213 ALA A O 1
ATOM 1601 N N . ALA A 1 214 ? 13.917 11.666 -9.119 1.00 66.56 214 ALA A N 1
ATOM 1602 C CA . ALA A 1 214 ? 13.652 10.706 -8.051 1.00 66.56 214 ALA A CA 1
ATOM 1603 C C . ALA A 1 214 ? 13.099 9.376 -8.588 1.00 66.56 214 ALA A C 1
ATOM 1605 O O . ALA A 1 214 ? 13.501 8.319 -8.122 1.00 66.56 214 ALA A O 1
ATOM 1606 N N . LEU A 1 215 ? 12.225 9.393 -9.600 1.00 65.94 215 LEU A N 1
ATOM 1607 C CA . LEU A 1 215 ? 11.748 8.155 -10.230 1.00 65.94 215 LEU A CA 1
ATOM 1608 C C . LEU A 1 215 ? 12.868 7.392 -10.947 1.00 65.94 215 LEU A C 1
ATOM 1610 O O . LEU A 1 215 ? 12.908 6.164 -10.889 1.00 65.94 215 LEU A O 1
ATOM 1614 N N . ALA A 1 216 ? 13.792 8.102 -11.600 1.00 63.84 216 ALA A N 1
ATOM 1615 C CA . ALA A 1 216 ? 14.882 7.479 -12.342 1.00 63.84 216 ALA A CA 1
ATOM 1616 C C . ALA A 1 216 ? 15.824 6.655 -11.449 1.00 63.84 216 ALA A C 1
ATOM 1618 O O . ALA A 1 216 ? 16.334 5.631 -11.899 1.00 63.84 216 ALA A O 1
ATOM 1619 N N . THR A 1 217 ? 16.022 7.047 -10.185 1.00 67.81 217 THR A N 1
ATOM 1620 C CA . THR A 1 217 ? 16.862 6.284 -9.243 1.00 67.81 217 THR A CA 1
ATOM 1621 C C . THR A 1 217 ? 16.217 4.974 -8.792 1.00 67.81 217 THR A C 1
ATOM 1623 O O . THR A 1 217 ? 16.925 4.059 -8.381 1.00 67.81 217 THR A O 1
ATOM 1626 N N . LEU A 1 218 ? 14.890 4.854 -8.902 1.00 66.81 218 LEU A N 1
ATOM 1627 C CA . LEU A 1 218 ? 14.137 3.656 -8.525 1.00 66.81 218 LEU A CA 1
ATOM 1628 C C . LEU A 1 218 ? 14.064 2.628 -9.664 1.00 66.81 218 LEU A C 1
ATOM 1630 O O . LEU A 1 218 ? 13.881 1.438 -9.408 1.00 66.81 218 LEU A O 1
ATOM 1634 N N . LEU A 1 219 ? 14.222 3.068 -10.919 1.00 64.00 219 LEU A N 1
ATOM 1635 C CA . LEU A 1 219 ? 14.064 2.222 -12.107 1.00 64.00 219 LEU A CA 1
ATOM 1636 C C . LEU A 1 219 ? 14.935 0.954 -12.093 1.00 64.00 219 LEU A C 1
ATOM 1638 O O . LEU A 1 219 ? 14.371 -0.111 -12.343 1.00 64.00 219 LEU A O 1
ATOM 1642 N N . PRO A 1 220 ? 16.247 0.991 -11.777 1.00 61.22 220 PRO A N 1
ATOM 1643 C CA . PRO A 1 220 ? 17.077 -0.215 -11.822 1.00 61.22 220 PRO A CA 1
ATOM 1644 C C . PRO A 1 220 ? 16.548 -1.340 -10.921 1.00 61.22 220 PRO A C 1
ATOM 1646 O O . PRO A 1 220 ? 16.443 -2.489 -11.351 1.00 61.22 220 PRO A O 1
ATOM 1649 N N . GLY A 1 221 ? 16.131 -0.999 -9.696 1.00 64.56 221 GLY A N 1
ATOM 1650 C CA . GLY A 1 221 ? 15.577 -1.968 -8.748 1.00 64.56 221 GLY A CA 1
ATOM 1651 C C . GLY A 1 221 ? 14.257 -2.566 -9.232 1.00 64.56 221 GLY A C 1
ATOM 1652 O O . GLY A 1 221 ? 14.050 -3.776 -9.147 1.00 64.56 221 GLY A O 1
ATOM 1653 N N . VAL A 1 222 ? 13.385 -1.734 -9.804 1.00 69.06 222 VAL A N 1
ATOM 1654 C CA . VAL A 1 222 ? 12.093 -2.170 -10.350 1.00 69.06 222 VAL A CA 1
ATOM 1655 C C . VAL A 1 222 ? 12.278 -3.124 -11.519 1.00 69.06 222 VAL A C 1
ATOM 1657 O O . VAL A 1 222 ? 11.644 -4.176 -11.566 1.00 69.06 222 VAL A O 1
ATOM 1660 N N . VAL A 1 223 ? 13.173 -2.784 -12.443 1.00 63.47 223 VAL A N 1
ATOM 1661 C CA . VAL A 1 223 ? 13.467 -3.612 -13.614 1.00 63.47 223 VAL A CA 1
ATOM 1662 C C . VAL A 1 223 ? 14.063 -4.946 -13.189 1.00 63.47 223 VAL A C 1
ATOM 1664 O O . VAL A 1 223 ? 13.614 -5.979 -13.674 1.00 63.47 223 VAL A O 1
ATOM 1667 N N . SER A 1 224 ? 14.990 -4.945 -12.227 1.00 67.06 224 SER A N 1
ATOM 1668 C CA . SER A 1 224 ? 15.548 -6.175 -11.658 1.00 67.06 224 SER A CA 1
ATOM 1669 C C . SER A 1 224 ? 14.469 -7.063 -11.023 1.00 67.06 224 SER A C 1
ATOM 1671 O O . SER A 1 224 ? 14.416 -8.258 -11.311 1.00 67.06 224 SER A O 1
ATOM 1673 N N . ALA A 1 225 ? 13.557 -6.509 -10.213 1.00 66.56 225 ALA A N 1
ATOM 1674 C CA . ALA A 1 225 ? 12.481 -7.300 -9.607 1.00 66.56 225 ALA A CA 1
ATOM 1675 C C . ALA A 1 225 ? 11.473 -7.832 -10.627 1.00 66.56 225 ALA A C 1
ATOM 1677 O O . ALA A 1 225 ? 11.066 -8.989 -10.530 1.00 66.56 225 ALA A O 1
ATOM 1678 N N . LEU A 1 226 ? 11.098 -7.030 -11.627 1.00 65.81 226 LEU A N 1
ATOM 1679 C CA . LEU A 1 226 ? 10.236 -7.492 -12.714 1.00 65.81 226 LEU A CA 1
ATOM 1680 C C . LEU A 1 226 ? 10.929 -8.580 -13.540 1.00 65.81 226 LEU A C 1
ATOM 1682 O O . LEU A 1 226 ? 10.303 -9.592 -13.846 1.00 65.81 226 LEU A O 1
ATOM 1686 N N . ALA A 1 227 ? 12.219 -8.422 -13.845 1.00 63.12 227 ALA A N 1
ATOM 1687 C CA . ALA A 1 227 ? 13.007 -9.435 -14.535 1.00 63.12 227 ALA A CA 1
ATOM 1688 C C . ALA A 1 227 ? 13.052 -10.739 -13.728 1.00 63.12 227 ALA A C 1
ATOM 1690 O O . ALA A 1 227 ? 12.721 -11.783 -14.282 1.00 63.12 227 ALA A O 1
ATOM 1691 N N . LYS A 1 228 ? 13.342 -10.680 -12.417 1.00 65.19 228 LYS A N 1
ATOM 1692 C CA . LYS A 1 228 ? 13.304 -11.843 -11.509 1.00 65.19 228 LYS A CA 1
ATOM 1693 C C . LYS A 1 228 ? 11.935 -12.514 -11.491 1.00 65.19 228 LYS A C 1
ATOM 1695 O O . LYS A 1 228 ? 11.849 -13.729 -11.613 1.00 65.19 228 LYS A O 1
ATOM 1700 N N . LEU A 1 229 ? 10.854 -11.742 -11.388 1.00 65.44 229 LEU A N 1
ATOM 1701 C CA . LEU A 1 229 ? 9.492 -12.280 -11.396 1.00 65.44 229 LEU A CA 1
ATOM 1702 C C . LEU A 1 229 ? 9.145 -12.977 -12.726 1.00 65.44 229 LEU A C 1
ATOM 1704 O O . LEU A 1 229 ? 8.386 -13.951 -12.752 1.00 65.44 229 LEU A O 1
ATOM 1708 N N . LEU A 1 230 ? 9.685 -12.482 -13.842 1.00 62.16 230 LEU A N 1
ATOM 1709 C CA . LEU A 1 230 ? 9.445 -13.030 -15.176 1.00 62.16 230 LEU A CA 1
ATOM 1710 C C . LEU A 1 230 ? 10.349 -14.228 -15.509 1.00 62.16 230 LEU A C 1
ATOM 1712 O O . LEU A 1 230 ? 9.883 -15.121 -16.221 1.00 62.16 230 LEU A O 1
ATOM 1716 N N . SER A 1 231 ? 11.578 -14.268 -14.985 1.00 57.41 231 SER A N 1
ATOM 1717 C CA . SER A 1 231 ? 12.620 -15.247 -15.324 1.00 57.41 231 SER A CA 1
ATOM 1718 C C . SER A 1 231 ? 12.594 -16.547 -14.508 1.00 57.41 231 SER A C 1
ATOM 1720 O O . SER A 1 231 ? 13.336 -17.473 -14.834 1.00 57.41 231 SER A O 1
ATOM 1722 N N . MET A 1 232 ? 11.734 -16.678 -13.488 1.00 50.31 232 MET A N 1
ATOM 1723 C CA . MET A 1 232 ? 11.699 -17.893 -12.657 1.00 50.31 232 MET A CA 1
ATOM 1724 C C . MET A 1 232 ? 11.330 -19.169 -13.455 1.00 50.31 232 MET A C 1
ATOM 1726 O O . MET A 1 232 ? 10.303 -19.193 -14.151 1.00 50.31 232 MET A O 1
ATOM 1730 N N . PRO A 1 233 ? 12.131 -20.253 -13.345 1.00 41.34 233 PRO A N 1
ATOM 1731 C CA . PRO A 1 233 ? 11.980 -21.464 -14.144 1.00 41.34 233 PRO A CA 1
ATOM 1732 C C . PRO A 1 233 ? 10.724 -22.279 -13.805 1.00 41.34 233 PRO A C 1
ATOM 1734 O O . PRO A 1 233 ? 10.198 -22.290 -12.695 1.00 41.34 233 PRO A O 1
ATOM 1737 N N . ALA A 1 234 ? 10.255 -23.034 -14.801 1.00 44.19 234 ALA A N 1
ATOM 1738 C CA . ALA A 1 234 ? 8.967 -23.727 -14.815 1.00 44.19 234 ALA A CA 1
ATOM 1739 C C . ALA A 1 234 ? 8.729 -24.803 -13.734 1.00 44.19 234 ALA A C 1
ATOM 1741 O O . ALA A 1 234 ? 7.618 -25.321 -13.643 1.00 44.19 234 ALA A O 1
ATOM 1742 N N . HIS A 1 235 ? 9.739 -25.145 -12.943 1.00 43.03 235 HIS A N 1
ATOM 1743 C CA . HIS A 1 235 ? 9.694 -26.212 -11.944 1.00 43.03 235 HIS A CA 1
ATOM 1744 C C . HIS A 1 235 ? 9.094 -25.760 -10.592 1.00 43.03 235 HIS A C 1
ATOM 1746 O O . HIS A 1 235 ? 8.552 -26.588 -9.871 1.00 43.03 235 HIS A O 1
ATOM 1752 N N . GLU A 1 236 ? 9.067 -24.455 -10.295 1.00 45.53 236 GLU A N 1
ATOM 1753 C CA . GLU A 1 236 ? 8.423 -23.873 -9.096 1.00 45.53 236 GLU A CA 1
ATOM 1754 C C . GLU A 1 236 ? 6.997 -23.357 -9.368 1.00 45.53 236 GLU A C 1
ATOM 1756 O O . GLU A 1 236 ? 6.447 -22.549 -8.621 1.00 45.53 236 GLU A O 1
ATOM 1761 N N . LYS A 1 237 ? 6.362 -23.826 -10.452 1.00 41.47 237 LYS A N 1
ATOM 1762 C CA . LYS A 1 237 ? 5.015 -23.409 -10.872 1.00 41.47 237 LYS A CA 1
ATOM 1763 C C . LYS A 1 237 ? 3.935 -23.927 -9.917 1.00 41.47 237 LYS A C 1
ATOM 1765 O O . LYS A 1 237 ? 3.171 -24.834 -10.250 1.00 41.47 237 LYS A O 1
ATOM 1770 N N . THR A 1 238 ? 3.793 -23.291 -8.759 1.00 40.69 238 THR A N 1
ATOM 1771 C CA . THR A 1 238 ? 2.572 -23.417 -7.966 1.00 40.69 238 THR A CA 1
ATOM 1772 C C . THR A 1 238 ? 1.519 -22.470 -8.541 1.00 40.69 238 THR A C 1
ATOM 1774 O O . THR A 1 238 ? 1.749 -21.289 -8.795 1.00 40.69 238 THR A O 1
ATOM 1777 N N . ARG A 1 239 ? 0.340 -23.038 -8.783 1.00 38.53 239 ARG A N 1
ATOM 1778 C CA . ARG A 1 239 ? -0.833 -22.570 -9.548 1.00 38.53 239 ARG A CA 1
ATOM 1779 C C . ARG A 1 239 ? -1.374 -21.150 -9.244 1.00 38.53 239 ARG A C 1
ATOM 1781 O O . ARG A 1 239 ? -2.330 -20.735 -9.892 1.00 38.53 239 ARG A O 1
ATOM 1788 N N . GLY A 1 240 ? -0.788 -20.401 -8.305 1.00 41.53 240 GLY A N 1
ATOM 1789 C CA . GLY A 1 240 ? -1.146 -19.018 -7.950 1.00 41.53 240 GLY A CA 1
ATOM 1790 C C . GLY A 1 240 ? -0.423 -17.923 -8.753 1.00 41.53 240 GLY A C 1
ATOM 1791 O O . GLY A 1 240 ? -0.937 -16.816 -8.891 1.00 41.53 240 GLY A O 1
ATOM 1792 N N . GLN A 1 241 ? 0.722 -18.235 -9.365 1.00 45.16 241 GLN A N 1
ATOM 1793 C CA . GLN A 1 241 ? 1.647 -17.271 -9.992 1.00 45.16 241 GLN A CA 1
ATOM 1794 C C . GLN A 1 241 ? 1.186 -16.725 -11.365 1.00 45.16 241 GLN A C 1
ATOM 1796 O O . GLN A 1 241 ? 1.748 -15.772 -11.902 1.00 45.16 241 GLN A O 1
ATOM 1801 N N . VAL A 1 242 ? 0.117 -17.290 -11.939 1.00 42.03 242 VAL A N 1
ATOM 1802 C CA . VAL A 1 242 ? -0.482 -16.830 -13.209 1.00 42.03 242 VAL A CA 1
ATOM 1803 C C . VAL A 1 242 ? -1.322 -15.555 -13.012 1.00 42.03 242 VAL A C 1
ATOM 1805 O O . VAL A 1 242 ? -1.515 -14.794 -13.956 1.00 42.03 242 VAL A O 1
ATOM 1808 N N . ARG A 1 243 ? -1.777 -15.269 -11.780 1.00 38.91 243 ARG A N 1
ATOM 1809 C CA . ARG A 1 243 ? -2.558 -14.059 -11.462 1.00 38.91 243 ARG A CA 1
ATOM 1810 C C . ARG A 1 243 ? -1.698 -12.812 -11.265 1.00 38.91 243 ARG A C 1
ATOM 1812 O O . ARG A 1 243 ? -2.059 -11.772 -11.807 1.00 38.91 243 ARG A O 1
ATOM 1819 N N . GLY A 1 244 ? -0.544 -12.915 -10.598 1.00 37.06 244 GLY A N 1
ATOM 1820 C CA . GLY A 1 244 ? 0.429 -11.812 -10.521 1.00 37.06 244 GLY A CA 1
ATOM 1821 C C . GLY A 1 244 ? 0.909 -11.391 -11.914 1.00 37.06 244 GLY A C 1
ATOM 1822 O O . GLY A 1 244 ? 0.886 -10.210 -12.255 1.00 37.06 244 GLY A O 1
ATOM 1823 N N . LYS A 1 245 ? 1.171 -12.381 -12.783 1.00 41.31 245 LYS A N 1
ATOM 1824 C CA . LYS A 1 245 ? 1.470 -12.172 -14.207 1.00 41.31 245 LYS A CA 1
ATOM 1825 C C . LYS A 1 245 ? 0.350 -11.525 -15.012 1.00 41.31 245 LYS A C 1
ATOM 1827 O O . LYS A 1 245 ? 0.679 -11.011 -16.062 1.00 41.31 245 LYS A O 1
ATOM 1832 N N . ALA A 1 246 ? -0.913 -11.552 -14.576 1.00 35.72 246 ALA A N 1
ATOM 1833 C CA . ALA A 1 246 ? -2.046 -10.926 -15.267 1.00 35.72 246 ALA A CA 1
ATOM 1834 C C . ALA A 1 246 ? -2.450 -9.566 -14.666 1.00 35.72 246 ALA A C 1
ATOM 1836 O O . ALA A 1 246 ? -2.977 -8.716 -15.373 1.00 35.72 246 ALA A O 1
ATOM 1837 N N . ALA A 1 247 ? -2.186 -9.326 -13.381 1.00 38.62 247 ALA A N 1
ATOM 1838 C CA . ALA A 1 247 ? -2.474 -8.049 -12.726 1.00 38.62 247 ALA A CA 1
ATOM 1839 C C . ALA A 1 247 ? -1.419 -6.973 -13.014 1.00 38.62 247 ALA A C 1
ATOM 1841 O O . ALA A 1 247 ? -1.783 -5.817 -13.214 1.00 38.62 247 ALA A O 1
ATOM 1842 N N . LEU A 1 248 ? -0.153 -7.377 -13.205 1.00 42.84 248 LEU A N 1
ATOM 1843 C CA . LEU A 1 248 ? 0.861 -6.571 -13.906 1.00 42.84 248 LEU A CA 1
ATOM 1844 C C . LEU A 1 248 ? 0.325 -5.954 -15.206 1.00 42.84 248 LEU A C 1
ATOM 1846 O O . LEU A 1 248 ? 0.765 -4.887 -15.624 1.00 42.84 248 LEU A O 1
ATOM 1850 N N . LEU A 1 249 ? -0.612 -6.651 -15.857 1.00 39.09 249 LEU A N 1
ATOM 1851 C CA . LEU A 1 249 ? -1.000 -6.406 -17.235 1.00 39.09 249 LEU A CA 1
ATOM 1852 C C . LEU A 1 249 ? -2.199 -5.464 -17.422 1.00 39.09 249 LEU A C 1
ATOM 1854 O O . LEU A 1 249 ? -2.527 -5.125 -18.557 1.00 39.09 249 LEU A O 1
ATOM 1858 N N . HIS A 1 250 ? -2.868 -5.048 -16.351 1.00 36.72 250 HIS A N 1
ATOM 1859 C CA . HIS A 1 250 ? -3.938 -4.046 -16.435 1.00 36.72 250 HIS A CA 1
ATOM 1860 C C . HIS A 1 250 ? -3.471 -2.665 -15.952 1.00 36.72 250 HIS A C 1
ATOM 1862 O O . HIS A 1 250 ? -3.968 -1.640 -16.405 1.00 36.72 250 HIS A O 1
ATOM 1868 N N . ASP A 1 251 ? -2.489 -2.634 -15.052 1.00 38.25 251 ASP A N 1
ATOM 1869 C CA . ASP A 1 251 ? -2.101 -1.423 -14.332 1.00 38.25 251 ASP A CA 1
ATOM 1870 C C . ASP A 1 251 ? -0.905 -0.691 -14.985 1.00 38.25 251 ASP A C 1
ATOM 1872 O O . ASP A 1 251 ? -0.891 0.541 -15.090 1.00 38.25 251 ASP A O 1
ATOM 1876 N N . VAL A 1 252 ? 0.065 -1.408 -15.564 1.00 37.50 252 VAL A N 1
ATOM 1877 C CA . VAL A 1 252 ? 1.234 -0.781 -16.225 1.00 37.50 252 VAL A CA 1
ATOM 1878 C C . VAL A 1 252 ? 0.851 0.034 -17.477 1.00 37.50 252 VAL A C 1
ATOM 1880 O O . VAL A 1 252 ? 1.547 0.986 -17.832 1.00 37.50 252 VAL A O 1
ATOM 1883 N N . THR A 1 253 ? -0.297 -0.238 -18.110 1.00 34.03 253 THR A N 1
ATOM 1884 C CA . THR A 1 253 ? -0.776 0.496 -19.301 1.00 34.03 253 THR A CA 1
ATOM 1885 C C . THR A 1 253 ? -1.121 1.970 -19.045 1.00 34.03 253 THR A C 1
ATOM 1887 O O . THR A 1 253 ? -1.216 2.738 -20.000 1.00 34.03 253 THR A O 1
ATOM 1890 N N . SER A 1 254 ? -1.251 2.399 -17.784 1.00 33.31 254 SER A N 1
ATOM 1891 C CA . SER A 1 254 ? -1.520 3.805 -17.426 1.00 33.31 254 SER A CA 1
ATOM 1892 C C . SER A 1 254 ? -0.262 4.682 -17.315 1.00 33.31 254 SER A C 1
ATOM 1894 O O . SER A 1 254 ? -0.383 5.901 -17.222 1.00 33.31 254 SER A O 1
ATOM 1896 N N . VAL A 1 255 ? 0.951 4.112 -17.370 1.00 33.56 255 VAL A N 1
ATOM 1897 C CA . VAL A 1 255 ? 2.227 4.853 -17.201 1.00 33.56 255 VAL A CA 1
ATOM 1898 C C . VAL A 1 255 ? 2.692 5.547 -18.500 1.00 33.56 255 VAL A C 1
ATOM 1900 O O . VAL A 1 255 ? 3.786 6.097 -18.583 1.00 33.56 255 VAL A O 1
ATOM 1903 N N . HIS A 1 256 ? 1.853 5.611 -19.538 1.00 27.12 256 HIS A N 1
ATOM 1904 C CA . HIS A 1 256 ? 2.257 6.053 -20.880 1.00 27.12 256 HIS A CA 1
ATOM 1905 C C . HIS A 1 256 ? 2.565 7.560 -21.066 1.00 27.12 256 HIS A C 1
ATOM 1907 O O . HIS A 1 256 ? 2.665 8.009 -22.202 1.00 27.12 256 HIS A O 1
ATOM 1913 N N . ASN A 1 257 ? 2.776 8.341 -20.000 1.00 25.98 257 ASN A N 1
ATOM 1914 C CA . ASN A 1 257 ? 3.095 9.776 -20.080 1.00 25.98 257 ASN A CA 1
ATOM 1915 C C . ASN A 1 257 ? 4.308 10.202 -19.230 1.00 25.98 257 ASN A C 1
ATOM 1917 O O . ASN A 1 257 ? 4.313 11.284 -18.645 1.00 25.98 257 ASN A O 1
ATOM 1921 N N . VAL A 1 258 ? 5.373 9.397 -19.188 1.00 27.17 258 VAL A N 1
ATOM 1922 C CA . VAL A 1 258 ? 6.678 9.884 -18.709 1.00 27.17 258 VAL A CA 1
ATOM 1923 C C . VAL A 1 258 ? 7.396 10.581 -19.869 1.00 27.17 258 VAL A C 1
ATOM 1925 O O . VAL A 1 258 ? 8.195 9.987 -20.588 1.00 27.17 258 VAL A O 1
ATOM 1928 N N . VAL A 1 259 ? 7.081 11.860 -20.081 1.00 25.92 259 VAL A N 1
ATOM 1929 C CA . VAL A 1 259 ? 7.891 12.749 -20.925 1.00 25.92 259 VAL A CA 1
ATOM 1930 C C . VAL A 1 259 ? 9.071 13.221 -20.078 1.00 25.92 259 VAL A C 1
ATOM 1932 O O . VAL A 1 259 ? 8.956 14.167 -19.305 1.00 25.92 259 VAL A O 1
ATOM 1935 N N . VAL A 1 260 ? 10.217 12.552 -20.204 1.00 26.33 260 VAL A N 1
ATOM 1936 C CA . VAL A 1 260 ? 11.472 13.028 -19.604 1.00 26.33 260 VAL A CA 1
ATOM 1937 C C . VAL A 1 260 ? 11.974 14.230 -20.420 1.00 26.33 260 VAL A C 1
ATOM 1939 O O . VAL A 1 260 ? 12.080 14.123 -21.645 1.00 26.33 260 VAL A O 1
ATOM 1942 N N . PRO A 1 261 ? 12.294 15.381 -19.799 1.00 23.72 261 PRO A N 1
ATOM 1943 C CA . PRO A 1 261 ? 12.760 16.546 -20.534 1.00 23.72 261 PRO A CA 1
ATOM 1944 C C . PRO A 1 261 ? 14.184 16.306 -21.039 1.00 23.72 261 PRO A C 1
ATOM 1946 O O . PRO A 1 261 ? 15.138 16.224 -20.264 1.00 23.72 261 PRO A O 1
ATOM 1949 N N . ALA A 1 262 ? 14.334 16.228 -22.360 1.00 25.23 262 ALA A N 1
ATOM 1950 C CA . ALA A 1 262 ? 15.631 16.306 -23.010 1.00 25.23 262 ALA A CA 1
ATOM 1951 C C . ALA A 1 262 ? 16.224 17.705 -22.774 1.00 25.23 262 ALA A C 1
ATOM 1953 O O . ALA A 1 262 ? 15.643 18.723 -23.156 1.00 25.23 262 ALA A O 1
ATOM 1954 N N . ARG A 1 263 ? 17.397 17.765 -22.139 1.00 26.64 263 ARG A N 1
ATOM 1955 C CA . ARG A 1 263 ? 18.229 18.972 -22.112 1.00 26.64 263 ARG A CA 1
ATOM 1956 C C . ARG A 1 263 ? 18.613 19.321 -23.552 1.00 26.64 263 ARG A C 1
ATOM 1958 O O . ARG A 1 263 ? 19.438 18.637 -24.145 1.00 26.64 263 ARG A O 1
ATOM 1965 N N . ALA A 1 264 ? 18.060 20.407 -24.079 1.00 28.19 264 ALA A N 1
ATOM 1966 C CA . ALA A 1 264 ? 18.542 21.046 -25.295 1.00 28.19 264 ALA A CA 1
ATOM 1967 C C . ALA A 1 264 ? 18.688 22.548 -25.038 1.00 28.19 264 ALA A C 1
ATOM 1969 O O . ALA A 1 264 ? 17.715 23.253 -24.770 1.00 28.19 264 ALA A O 1
ATOM 1970 N N . GLY A 1 265 ? 19.929 23.032 -25.081 1.00 27.38 265 GLY A N 1
ATOM 1971 C CA . GLY A 1 265 ? 20.185 24.448 -25.292 1.00 27.38 265 GLY A CA 1
ATOM 1972 C C . GLY A 1 265 ? 19.777 24.833 -26.715 1.00 27.38 265 GLY A C 1
ATOM 1973 O O . GLY A 1 265 ? 19.991 24.059 -27.642 1.00 27.38 265 GLY A O 1
ATOM 1974 N N . GLY A 1 266 ? 19.221 26.037 -26.871 1.00 26.97 266 GLY A N 1
ATOM 1975 C CA . GLY A 1 266 ? 19.027 26.678 -28.177 1.00 26.97 266 GLY A CA 1
ATOM 1976 C C . GLY A 1 266 ? 17.588 26.710 -28.704 1.00 26.97 266 GLY A C 1
ATOM 1977 O O . GLY A 1 266 ? 17.220 25.941 -29.573 1.00 26.97 266 GLY A O 1
ATOM 1978 N N . THR A 1 267 ? 16.801 27.644 -28.170 1.00 24.86 267 THR A N 1
ATOM 1979 C CA . THR A 1 267 ? 15.910 28.602 -28.861 1.00 24.86 267 THR A CA 1
ATOM 1980 C C . THR A 1 267 ? 15.154 28.216 -30.164 1.00 24.86 267 THR A C 1
ATOM 1982 O O . THR A 1 267 ? 15.768 28.114 -31.220 1.00 24.86 267 THR A O 1
ATOM 1985 N N . ARG A 1 268 ? 13.801 28.302 -30.079 1.00 24.95 268 ARG A N 1
ATOM 1986 C CA . ARG A 1 268 ? 12.742 28.493 -31.128 1.00 24.95 268 ARG A CA 1
ATOM 1987 C C . ARG A 1 268 ? 12.429 27.284 -32.038 1.00 24.95 268 ARG A C 1
ATOM 1989 O O . ARG A 1 268 ? 13.331 26.614 -32.494 1.00 24.95 268 ARG A O 1
ATOM 1996 N N . GLU A 1 269 ? 11.184 26.943 -32.392 1.00 24.52 269 GLU A N 1
ATOM 1997 C CA . GLU A 1 269 ? 9.888 27.638 -32.354 1.00 24.52 269 GLU A CA 1
ATOM 1998 C C . GLU A 1 269 ? 8.723 26.617 -32.335 1.00 24.52 269 GLU A C 1
ATOM 2000 O O . GLU A 1 269 ? 8.852 25.480 -32.781 1.00 24.52 269 GLU A O 1
ATOM 2005 N N . MET A 1 270 ? 7.580 27.033 -31.789 1.00 26.64 270 MET A N 1
ATOM 2006 C CA . MET A 1 270 ? 6.395 26.215 -31.512 1.00 26.64 270 MET A CA 1
ATOM 2007 C C . MET A 1 270 ? 5.493 26.110 -32.754 1.00 26.64 270 MET A C 1
ATOM 2009 O O . MET A 1 270 ? 5.068 27.136 -33.285 1.00 26.64 270 MET A O 1
ATOM 2013 N N . LYS A 1 271 ? 5.114 24.895 -33.180 1.00 22.20 271 LYS A N 1
ATOM 2014 C CA . LYS A 1 271 ? 3.945 24.699 -34.058 1.00 22.20 271 LYS A CA 1
ATOM 2015 C C . LYS A 1 271 ? 3.149 23.452 -33.680 1.00 22.20 271 LYS A C 1
ATOM 2017 O O . LYS A 1 271 ? 3.427 22.343 -34.120 1.00 22.20 271 LYS A O 1
ATOM 2022 N N . THR A 1 272 ? 2.112 23.673 -32.880 1.00 26.16 272 THR A N 1
ATOM 2023 C CA . THR A 1 272 ? 1.017 22.729 -32.647 1.00 26.16 272 THR A CA 1
ATOM 2024 C C . THR A 1 272 ? 0.280 22.484 -33.963 1.00 26.16 272 THR A C 1
ATOM 2026 O O . THR A 1 272 ? -0.224 23.429 -34.569 1.00 26.16 272 THR A O 1
ATOM 2029 N N . THR A 1 273 ? 0.172 21.229 -34.400 1.00 23.77 273 THR A N 1
ATOM 2030 C CA . THR A 1 273 ? -0.833 20.836 -35.397 1.00 23.77 273 THR A CA 1
ATOM 2031 C C . THR A 1 273 ? -1.688 19.710 -34.840 1.00 23.77 273 THR A C 1
ATOM 2033 O O . THR A 1 273 ? -1.256 18.580 -34.654 1.00 23.77 273 THR A O 1
ATOM 2036 N N . ILE A 1 274 ? -2.927 20.087 -34.533 1.00 33.28 274 ILE A N 1
ATOM 2037 C CA . ILE A 1 274 ? -4.068 19.200 -34.349 1.00 33.28 274 ILE A CA 1
ATOM 2038 C C . ILE A 1 274 ? -4.308 18.524 -35.703 1.00 33.28 274 ILE A C 1
ATOM 2040 O O . ILE A 1 274 ? -4.547 19.225 -36.688 1.00 33.28 274 ILE A O 1
ATOM 2044 N N . ALA A 1 275 ? -4.254 17.194 -35.764 1.00 27.72 275 ALA A N 1
ATOM 2045 C CA . ALA A 1 275 ? -4.636 16.441 -36.953 1.00 27.72 275 ALA A CA 1
ATOM 2046 C C . ALA A 1 275 ? -5.869 15.580 -36.659 1.00 27.72 275 ALA A C 1
ATOM 2048 O O . ALA A 1 275 ? -5.882 14.726 -35.777 1.00 27.72 275 ALA A O 1
ATOM 2049 N N . LYS A 1 276 ? -6.908 15.917 -37.416 1.00 26.00 276 LYS A N 1
ATOM 2050 C CA . LYS A 1 276 ? -8.242 15.338 -37.525 1.00 26.00 276 LYS A CA 1
ATOM 2051 C C . LYS A 1 276 ? -8.185 14.076 -38.401 1.00 26.00 276 LYS A C 1
ATOM 2053 O O . LYS A 1 276 ? -7.275 13.947 -39.214 1.00 26.00 276 LYS A O 1
ATOM 2058 N N . ASP A 1 277 ? -9.181 13.208 -38.234 1.00 28.27 277 ASP A N 1
ATOM 2059 C CA . ASP A 1 277 ? -9.481 11.987 -38.999 1.00 28.27 277 ASP A CA 1
ATOM 2060 C C . ASP A 1 277 ? -9.078 11.984 -40.483 1.00 28.27 277 ASP A C 1
ATOM 2062 O O . ASP A 1 277 ? -9.287 12.979 -41.171 1.00 28.27 277 ASP A O 1
ATOM 2066 N N . ILE A 1 278 ? -8.683 10.809 -41.000 1.00 28.67 278 ILE A N 1
ATOM 2067 C CA . ILE A 1 278 ? -9.208 10.232 -42.254 1.00 28.67 278 ILE A CA 1
ATOM 2068 C C . ILE A 1 278 ? -8.960 8.715 -42.285 1.00 28.67 278 ILE A C 1
ATOM 2070 O O . ILE A 1 278 ? -7.876 8.204 -42.022 1.00 28.67 278 ILE A O 1
ATOM 2074 N N . SER A 1 279 ? -10.033 8.012 -42.625 1.00 27.45 279 SER A N 1
ATOM 2075 C CA . SER A 1 279 ? -10.169 6.571 -42.779 1.00 27.45 279 SER A CA 1
ATOM 2076 C C . SER A 1 279 ? -9.644 6.037 -44.127 1.00 27.45 279 SER A C 1
ATOM 2078 O O . SER A 1 279 ? -9.634 6.762 -45.118 1.00 27.45 279 SER A O 1
ATOM 2080 N N . ARG A 1 280 ? -9.453 4.703 -44.163 1.00 26.61 280 ARG A N 1
ATOM 2081 C CA . ARG A 1 280 ? -9.479 3.743 -45.303 1.00 26.61 280 ARG A CA 1
ATOM 2082 C C . ARG A 1 280 ? -8.132 3.260 -45.867 1.00 26.61 280 ARG A C 1
ATOM 2084 O O . ARG A 1 280 ? -7.566 3.858 -46.770 1.00 26.61 280 ARG A O 1
ATOM 2091 N N . SER A 1 281 ? -7.770 2.032 -45.493 1.00 25.27 281 SER A N 1
ATOM 2092 C CA . SER A 1 281 ? -7.674 0.900 -46.435 1.00 25.27 281 SER A CA 1
ATOM 2093 C C . SER A 1 281 ? -7.790 -0.437 -45.676 1.00 25.27 281 SER A C 1
ATOM 2095 O O . SER A 1 281 ? -7.347 -0.558 -44.537 1.00 25.27 281 SER A O 1
ATOM 2097 N N . SER A 1 282 ? -8.489 -1.407 -46.271 1.00 26.72 282 SER A N 1
ATOM 2098 C CA . SER A 1 282 ? -8.733 -2.769 -45.754 1.00 26.72 282 SER A CA 1
ATOM 2099 C C . SER A 1 282 ? -7.893 -3.796 -46.556 1.00 26.72 282 SER A C 1
ATOM 2101 O O . SER A 1 282 ? -7.117 -3.387 -47.414 1.00 26.72 282 SER A O 1
ATOM 2103 N N . PRO A 1 283 ? -8.039 -5.120 -46.353 1.00 36.41 283 PRO A N 1
ATOM 2104 C CA . PRO A 1 283 ? -7.277 -5.923 -45.400 1.00 36.41 283 PRO A CA 1
ATOM 2105 C C . PRO A 1 283 ? -6.448 -7.025 -46.100 1.00 36.41 283 PRO A C 1
ATOM 2107 O O . PRO A 1 283 ? -6.894 -7.614 -47.080 1.00 36.41 283 PRO A O 1
ATOM 2110 N N . SER A 1 284 ? -5.292 -7.404 -45.550 1.00 25.77 284 SER A N 1
ATOM 2111 C CA . SER A 1 284 ? -4.699 -8.719 -45.828 1.00 25.77 284 SER A CA 1
ATOM 2112 C C . SER A 1 284 ? -4.834 -9.601 -44.589 1.00 25.77 284 SER A C 1
ATOM 2114 O O . SER A 1 284 ? -4.303 -9.349 -43.507 1.00 25.77 284 SER A O 1
ATOM 2116 N N . SER A 1 285 ? -5.675 -10.613 -44.754 1.00 34.47 285 SER A N 1
ATOM 2117 C CA . SER A 1 285 ? -6.023 -11.638 -43.785 1.00 34.47 285 SER A CA 1
ATOM 2118 C C . SER A 1 285 ? -4.825 -12.534 -43.476 1.00 34.47 285 SER A C 1
ATOM 2120 O O . SER A 1 285 ? -4.388 -13.305 -44.326 1.00 34.47 285 SER A O 1
ATOM 2122 N N . GLY A 1 286 ? -4.352 -12.479 -42.233 1.00 27.42 286 GLY A N 1
ATOM 2123 C CA . GLY A 1 286 ? -3.390 -13.424 -41.674 1.00 27.42 286 GLY A CA 1
ATOM 2124 C C . GLY A 1 286 ? -3.502 -13.465 -40.151 1.00 27.42 286 GLY A C 1
ATOM 2125 O O . GLY A 1 286 ? -2.993 -12.586 -39.459 1.00 27.42 286 GLY A O 1
ATOM 2126 N N . GLY A 1 287 ? -4.230 -14.460 -39.633 1.00 30.98 287 GLY A N 1
ATOM 2127 C CA . GLY A 1 287 ? -4.098 -14.961 -38.257 1.00 30.98 287 GLY A CA 1
ATOM 2128 C C . GLY A 1 287 ? -4.314 -13.958 -37.117 1.00 30.98 287 GLY A C 1
ATOM 2129 O O . GLY A 1 287 ? -3.501 -13.866 -36.204 1.00 30.98 287 GLY A O 1
ATOM 2130 N N . GLY A 1 288 ? -5.406 -13.195 -37.134 1.00 31.77 288 GLY A N 1
ATOM 2131 C CA . GLY A 1 288 ? -5.774 -12.244 -36.075 1.00 31.77 288 GLY A CA 1
ATOM 2132 C C . GLY A 1 288 ? -6.469 -12.861 -34.855 1.00 31.77 288 GLY A C 1
ATOM 2133 O O . GLY A 1 288 ? -7.437 -12.279 -34.383 1.00 31.77 288 GLY A O 1
ATOM 2134 N N . LEU A 1 289 ? -6.022 -14.015 -34.351 1.00 36.50 289 LEU A N 1
ATOM 2135 C CA . LEU A 1 289 ? -6.678 -14.688 -33.212 1.00 36.50 289 LEU A CA 1
ATOM 2136 C C . LEU A 1 289 ? -6.067 -14.362 -31.836 1.00 36.50 289 LEU A C 1
ATOM 2138 O O . LEU A 1 289 ? -6.699 -14.634 -30.824 1.00 36.50 289 LEU A O 1
ATOM 2142 N N . GLY A 1 290 ? -4.887 -13.730 -31.779 1.00 39.56 290 GLY A N 1
ATOM 2143 C CA . GLY A 1 290 ? -4.228 -13.368 -30.509 1.00 39.56 290 GLY A CA 1
ATOM 2144 C C . GLY A 1 290 ? -4.081 -11.868 -30.240 1.00 39.56 290 GLY A C 1
ATOM 2145 O O . GLY A 1 290 ? -4.021 -11.465 -29.088 1.00 39.56 290 GLY A O 1
ATOM 2146 N N . ARG A 1 291 ? -4.066 -11.015 -31.275 1.00 38.16 291 ARG A N 1
ATOM 2147 C CA . ARG A 1 291 ? -3.714 -9.578 -31.161 1.00 38.16 291 ARG A CA 1
ATOM 2148 C C . ARG A 1 291 ? -4.708 -8.716 -30.362 1.00 38.16 291 ARG A C 1
ATOM 2150 O O . ARG A 1 291 ? -4.392 -7.594 -29.980 1.00 38.16 291 ARG A O 1
ATOM 2157 N N . PHE A 1 292 ? -5.908 -9.242 -30.127 1.00 32.50 292 PHE A N 1
ATOM 2158 C CA . PHE A 1 292 ? -6.952 -8.613 -29.312 1.00 32.50 292 PHE A CA 1
ATOM 2159 C C . PHE A 1 292 ? -7.160 -9.321 -27.968 1.00 32.50 292 PHE A C 1
ATOM 2161 O O . PHE A 1 292 ? -7.992 -8.894 -27.173 1.00 32.50 292 PHE A O 1
ATOM 2168 N N . ALA A 1 293 ? -6.416 -10.398 -27.693 1.00 34.78 293 ALA A N 1
ATOM 2169 C CA . ALA A 1 293 ? -6.398 -10.994 -26.369 1.00 34.78 293 ALA A CA 1
ATOM 2170 C C . ALA A 1 293 ? -5.601 -10.071 -25.437 1.00 34.78 293 ALA A C 1
ATOM 2172 O O . ALA A 1 293 ? -4.465 -9.709 -25.749 1.00 34.78 293 ALA A O 1
ATOM 2173 N N . SER A 1 294 ? -6.185 -9.716 -24.288 1.00 41.75 294 SER A N 1
ATOM 2174 C CA . SER A 1 294 ? -5.574 -8.829 -23.283 1.00 41.75 294 SER A CA 1
ATOM 2175 C C . SER A 1 294 ? -4.123 -9.222 -22.951 1.00 41.75 294 SER A C 1
ATOM 2177 O O . SER A 1 294 ? -3.261 -8.358 -22.876 1.00 41.75 294 S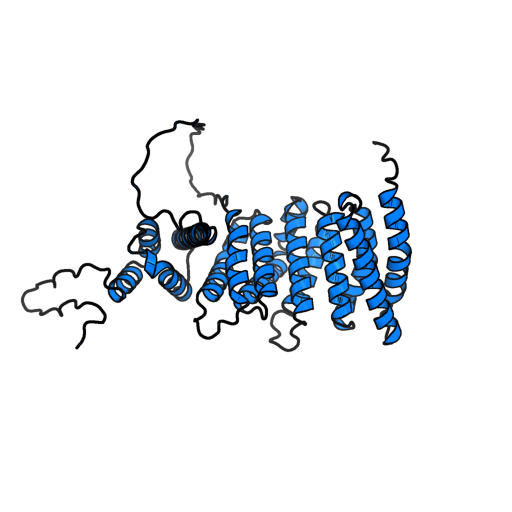ER A O 1
ATOM 2179 N N . ALA A 1 295 ? -3.810 -10.521 -22.892 1.00 34.72 295 ALA A N 1
ATOM 2180 C CA . ALA A 1 295 ? -2.454 -11.011 -22.634 1.00 34.72 295 ALA A CA 1
ATOM 2181 C C . ALA A 1 295 ? -1.421 -10.633 -23.718 1.00 34.72 295 ALA A C 1
ATOM 2183 O O . ALA A 1 295 ? -0.270 -10.352 -23.392 1.00 34.72 295 ALA A O 1
ATOM 2184 N N . ALA A 1 296 ? -1.810 -10.603 -24.996 1.00 41.19 296 ALA A N 1
ATOM 2185 C CA . ALA A 1 296 ? -0.905 -10.243 -26.088 1.00 41.19 296 ALA A CA 1
ATOM 2186 C C . ALA A 1 296 ? -0.655 -8.732 -26.139 1.00 41.19 296 ALA A C 1
ATOM 2188 O O . ALA A 1 296 ? 0.471 -8.305 -26.375 1.00 41.19 296 ALA A O 1
ATOM 2189 N N . GLN A 1 297 ? -1.693 -7.931 -25.873 1.00 44.41 297 GLN A N 1
ATOM 2190 C CA . GLN A 1 297 ? -1.567 -6.474 -25.788 1.00 44.41 297 GLN A CA 1
ATOM 2191 C C . GLN A 1 297 ? -0.675 -6.052 -24.630 1.00 44.41 297 GLN A C 1
ATOM 2193 O O . GLN A 1 297 ? 0.049 -5.065 -24.748 1.00 44.41 297 GLN A O 1
ATOM 2198 N N . THR A 1 298 ? -0.677 -6.807 -23.533 1.00 49.03 298 THR A N 1
ATOM 2199 C CA . THR A 1 298 ? 0.162 -6.413 -22.415 1.00 49.03 298 THR A CA 1
ATOM 2200 C C . THR A 1 298 ? 1.565 -6.984 -22.440 1.00 49.03 298 THR A C 1
ATOM 2202 O O . THR A 1 298 ? 2.494 -6.305 -22.012 1.00 49.03 298 THR A O 1
ATOM 2205 N N . TRP A 1 299 ? 1.766 -8.173 -23.005 1.00 52.12 299 TRP A N 1
ATOM 2206 C CA . TRP A 1 299 ? 3.118 -8.595 -23.359 1.00 52.12 299 TRP A CA 1
ATOM 2207 C C . TRP A 1 299 ? 3.778 -7.566 -24.288 1.00 52.12 299 TRP A C 1
ATOM 2209 O O . TRP A 1 299 ? 4.908 -7.156 -24.052 1.00 52.12 299 TRP A O 1
ATOM 2219 N N . GLU A 1 300 ? 3.029 -7.053 -25.267 1.00 58.22 300 GLU A N 1
ATOM 2220 C CA . GLU A 1 300 ? 3.477 -5.976 -26.152 1.00 58.22 300 GLU A CA 1
ATOM 2221 C C . GLU A 1 300 ? 3.868 -4.696 -25.387 1.00 58.22 300 GLU A C 1
ATOM 2223 O O . GLU A 1 300 ? 4.897 -4.092 -25.682 1.00 58.22 300 GLU A O 1
ATOM 2228 N N . ALA A 1 301 ? 3.098 -4.294 -24.371 1.00 50.97 301 ALA A N 1
ATOM 2229 C CA . ALA A 1 301 ? 3.419 -3.123 -23.552 1.00 50.97 301 ALA A CA 1
ATOM 2230 C C . ALA A 1 301 ? 4.666 -3.329 -22.668 1.00 50.97 301 ALA A C 1
ATOM 2232 O O . ALA A 1 301 ? 5.486 -2.421 -22.547 1.00 50.97 301 ALA A O 1
ATOM 2233 N N . VAL A 1 302 ? 4.841 -4.523 -22.089 1.00 56.97 302 VAL A N 1
ATOM 2234 C CA . VAL A 1 302 ? 6.036 -4.878 -21.301 1.00 56.97 302 VAL A CA 1
ATOM 2235 C C . VAL A 1 302 ? 7.281 -4.875 -22.182 1.00 56.97 302 VAL A C 1
ATOM 2237 O O . VAL A 1 302 ? 8.299 -4.311 -21.792 1.00 56.97 302 VAL A O 1
ATOM 2240 N N . VAL A 1 303 ? 7.191 -5.433 -23.390 1.00 63.47 303 VAL A N 1
ATOM 2241 C CA . VAL A 1 303 ? 8.286 -5.405 -24.366 1.00 63.47 303 VAL A CA 1
ATOM 2242 C C . VAL A 1 303 ? 8.675 -3.963 -24.691 1.00 63.47 303 VAL A C 1
ATOM 2244 O O . VAL A 1 303 ? 9.847 -3.612 -24.589 1.00 63.47 303 VAL A O 1
ATOM 2247 N N . ARG A 1 304 ? 7.705 -3.088 -24.981 1.00 61.38 304 ARG A N 1
ATOM 2248 C CA . ARG A 1 304 ? 7.974 -1.664 -25.252 1.00 61.38 304 ARG A CA 1
ATOM 2249 C C . ARG A 1 304 ? 8.618 -0.941 -24.074 1.00 61.38 304 ARG A C 1
ATOM 2251 O O . ARG A 1 304 ? 9.492 -0.106 -24.285 1.00 61.38 304 ARG A O 1
ATOM 2258 N N . LEU A 1 305 ? 8.208 -1.264 -22.849 1.00 62.22 305 LEU A N 1
ATOM 2259 C CA . LEU A 1 305 ? 8.816 -0.716 -21.641 1.00 62.22 305 LEU A CA 1
ATOM 2260 C C . LEU A 1 305 ? 10.276 -1.168 -21.509 1.00 62.22 305 LEU A C 1
ATOM 2262 O O . LEU A 1 305 ? 11.147 -0.325 -21.323 1.00 62.22 305 LEU A O 1
ATOM 2266 N N . LEU A 1 306 ? 10.557 -2.466 -21.662 1.00 62.94 306 LEU A N 1
ATOM 2267 C CA . LEU A 1 306 ? 11.919 -3.006 -21.605 1.00 62.94 306 LEU A CA 1
ATOM 2268 C C . LEU A 1 306 ? 12.824 -2.382 -22.677 1.00 62.94 306 LEU A C 1
ATOM 2270 O O . LEU A 1 306 ? 13.926 -1.948 -22.358 1.00 62.94 306 LEU A O 1
ATOM 2274 N N . ILE A 1 307 ? 12.333 -2.244 -23.912 1.00 66.00 307 ILE A N 1
ATOM 2275 C CA . ILE A 1 307 ? 13.049 -1.578 -25.013 1.00 66.00 307 ILE A CA 1
ATOM 2276 C C . ILE A 1 307 ? 13.345 -0.114 -24.668 1.00 66.00 307 ILE A C 1
ATOM 2278 O O . ILE A 1 307 ? 14.470 0.352 -24.842 1.00 66.00 307 ILE A O 1
ATOM 2282 N N . ALA A 1 308 ? 12.361 0.621 -24.142 1.00 61.78 308 ALA A N 1
ATOM 2283 C CA . ALA A 1 308 ? 12.550 2.012 -23.735 1.00 61.78 308 ALA A CA 1
ATOM 2284 C C . ALA A 1 308 ? 13.575 2.150 -22.597 1.00 61.78 308 ALA A C 1
ATOM 2286 O O . ALA A 1 308 ? 14.375 3.084 -22.601 1.00 61.78 308 ALA A O 1
ATOM 2287 N N . ILE A 1 309 ? 13.588 1.215 -21.644 1.00 58.12 309 ILE A N 1
ATOM 2288 C CA . ILE A 1 309 ? 14.552 1.201 -20.538 1.00 58.12 309 ILE A CA 1
ATOM 2289 C C . ILE A 1 309 ? 15.962 0.951 -21.071 1.00 58.12 309 ILE A C 1
ATOM 2291 O O . ILE A 1 309 ? 16.852 1.741 -20.775 1.00 58.12 309 ILE A O 1
ATOM 2295 N N . VAL A 1 310 ? 16.158 -0.083 -21.893 1.00 64.62 310 VAL A N 1
ATOM 2296 C CA . VAL A 1 310 ? 17.454 -0.390 -22.529 1.00 64.62 310 VAL A CA 1
ATOM 2297 C C . VAL A 1 310 ? 17.968 0.803 -23.334 1.00 64.62 310 VAL A C 1
ATOM 2299 O O . VAL A 1 310 ? 19.154 1.116 -23.298 1.00 64.62 310 VAL A O 1
ATOM 2302 N N . ARG A 1 311 ? 17.070 1.528 -24.007 1.00 66.56 311 ARG A N 1
ATOM 2303 C CA . ARG A 1 311 ? 17.431 2.688 -24.826 1.00 66.56 311 ARG A CA 1
ATOM 2304 C C . ARG A 1 311 ? 17.828 3.928 -24.018 1.00 66.56 311 ARG A C 1
ATOM 2306 O O . ARG A 1 311 ? 18.591 4.755 -24.516 1.00 66.56 311 ARG A O 1
ATOM 2313 N N . HIS A 1 312 ? 17.278 4.111 -22.819 1.00 52.56 312 HIS A N 1
ATOM 2314 C CA . HIS A 1 312 ? 17.356 5.391 -22.101 1.00 52.56 312 HIS A CA 1
ATOM 2315 C C . HIS A 1 312 ? 18.010 5.321 -20.719 1.00 52.56 312 HIS A C 1
ATOM 2317 O O . HIS A 1 312 ? 18.327 6.366 -20.149 1.00 52.56 312 HIS A O 1
ATOM 2323 N N . VAL A 1 313 ? 18.236 4.125 -20.179 1.00 58.28 313 VAL A N 1
ATOM 2324 C CA . VAL A 1 313 ? 18.793 3.905 -18.843 1.00 58.28 313 VAL A CA 1
ATOM 2325 C C . VAL A 1 313 ? 20.066 3.074 -18.966 1.00 58.28 313 VAL A C 1
ATOM 2327 O O . VAL A 1 313 ? 20.135 2.141 -19.758 1.00 58.28 313 VAL A O 1
ATOM 2330 N N . ARG A 1 314 ? 21.094 3.409 -18.179 1.00 54.31 314 ARG A N 1
ATOM 2331 C CA . ARG A 1 314 ? 22.282 2.556 -18.050 1.00 54.31 314 ARG A CA 1
ATOM 2332 C C . ARG A 1 314 ? 21.943 1.361 -17.166 1.00 54.31 314 ARG A C 1
ATOM 2334 O O . ARG A 1 314 ? 21.548 1.553 -16.019 1.00 54.31 314 ARG A O 1
ATOM 2341 N N . ILE A 1 315 ? 22.088 0.162 -17.717 1.00 67.50 315 ILE A N 1
ATOM 2342 C CA . ILE A 1 315 ? 21.735 -1.108 -17.081 1.00 67.50 315 ILE A CA 1
ATOM 2343 C C . ILE A 1 315 ? 23.026 -1.890 -16.805 1.00 67.50 315 ILE A C 1
ATOM 2345 O O . ILE A 1 315 ? 23.967 -1.804 -17.589 1.00 67.50 315 ILE A O 1
ATOM 2349 N N . GLU A 1 316 ? 23.074 -2.608 -15.685 1.00 66.56 316 GLU A N 1
ATOM 2350 C CA . GLU A 1 316 ? 24.161 -3.537 -15.350 1.00 66.56 316 GLU A CA 1
ATOM 2351 C C . GLU A 1 316 ? 24.081 -4.817 -16.198 1.00 66.56 316 GLU A C 1
ATOM 2353 O O . GLU A 1 316 ? 22.984 -5.258 -16.550 1.00 66.56 316 GLU A O 1
ATOM 2358 N N . ASP A 1 317 ? 25.231 -5.433 -16.481 1.00 68.75 317 ASP A N 1
ATOM 2359 C CA . ASP A 1 317 ? 25.358 -6.561 -17.417 1.00 68.75 317 ASP A CA 1
ATOM 2360 C C . ASP A 1 317 ? 24.411 -7.731 -17.083 1.00 68.75 317 ASP A C 1
ATOM 2362 O O . ASP A 1 317 ? 23.709 -8.228 -17.959 1.00 68.75 317 ASP A O 1
ATOM 2366 N N . GLU A 1 318 ? 24.266 -8.093 -15.802 1.00 63.00 318 GLU A N 1
ATOM 2367 C CA . GLU A 1 318 ? 23.365 -9.182 -15.381 1.00 63.00 318 GLU A CA 1
ATOM 2368 C C . GLU A 1 318 ? 21.885 -8.908 -15.708 1.00 63.00 318 GLU A C 1
ATOM 2370 O O . GLU A 1 318 ? 21.123 -9.811 -16.066 1.00 63.00 318 GLU A O 1
ATOM 2375 N N . ILE A 1 319 ? 21.448 -7.652 -15.572 1.00 57.69 319 ILE A N 1
ATOM 2376 C CA . ILE A 1 319 ? 20.064 -7.256 -15.860 1.00 57.69 319 ILE A CA 1
ATOM 2377 C C . ILE A 1 319 ? 19.864 -7.189 -17.375 1.00 57.69 319 ILE A C 1
ATOM 2379 O O . ILE A 1 319 ? 18.811 -7.597 -17.871 1.00 57.69 319 ILE A O 1
ATOM 2383 N N . TYR A 1 320 ? 20.870 -6.705 -18.105 1.00 70.56 320 TYR A N 1
ATOM 2384 C CA . TYR A 1 320 ? 20.865 -6.697 -19.562 1.00 70.56 320 TYR A CA 1
ATOM 2385 C C . TYR A 1 320 ? 20.705 -8.116 -20.124 1.00 70.56 320 TYR A C 1
ATOM 2387 O O . TYR A 1 320 ? 19.811 -8.334 -20.941 1.00 70.56 320 TYR A O 1
ATOM 2395 N N . ASP A 1 321 ? 21.464 -9.089 -19.617 1.00 69.38 321 ASP A N 1
ATOM 2396 C CA . ASP A 1 321 ? 21.376 -10.492 -20.038 1.00 69.38 321 ASP A CA 1
ATOM 2397 C C . ASP A 1 321 ? 19.982 -11.085 -19.782 1.00 69.38 321 ASP A C 1
ATOM 2399 O O . ASP A 1 321 ? 19.421 -11.787 -20.628 1.00 69.38 321 ASP A O 1
ATOM 2403 N N . GLY A 1 322 ? 19.366 -10.746 -18.645 1.00 64.25 322 GLY A N 1
ATOM 2404 C CA . GLY A 1 322 ? 17.994 -11.147 -18.333 1.00 64.25 322 GLY A CA 1
ATOM 2405 C C . GLY A 1 322 ? 16.957 -10.562 -19.300 1.00 64.25 322 GLY A C 1
ATOM 2406 O O . GLY A 1 322 ? 16.044 -11.269 -19.738 1.00 64.25 322 GLY A O 1
ATOM 2407 N N . VAL A 1 323 ? 17.093 -9.283 -19.665 1.00 65.31 323 VAL A N 1
ATOM 2408 C CA . VAL A 1 323 ? 16.213 -8.622 -20.645 1.00 65.31 323 VAL A CA 1
ATOM 2409 C C . VAL A 1 323 ? 16.430 -9.192 -22.046 1.00 65.31 323 VAL A C 1
ATOM 2411 O O . VAL A 1 323 ? 15.453 -9.470 -22.747 1.00 65.31 323 VAL A O 1
ATOM 2414 N N . LEU A 1 324 ? 17.684 -9.420 -22.436 1.00 73.44 324 LEU A N 1
ATOM 2415 C CA . LEU A 1 324 ? 18.044 -10.036 -23.707 1.00 73.44 324 LEU A CA 1
ATOM 2416 C C . LEU A 1 324 ? 17.422 -11.432 -23.824 1.00 73.44 324 LEU A C 1
ATOM 2418 O O . LEU A 1 324 ? 16.749 -11.712 -24.813 1.00 73.44 324 LEU A O 1
ATOM 2422 N N . ALA A 1 325 ? 17.540 -12.267 -22.787 1.00 71.56 325 ALA A N 1
ATOM 2423 C CA . ALA A 1 325 ? 16.937 -13.598 -22.747 1.00 71.56 325 ALA A CA 1
ATOM 2424 C C . ALA A 1 325 ? 15.401 -13.567 -22.866 1.00 71.56 325 ALA A C 1
ATOM 2426 O O . ALA A 1 325 ? 14.819 -14.41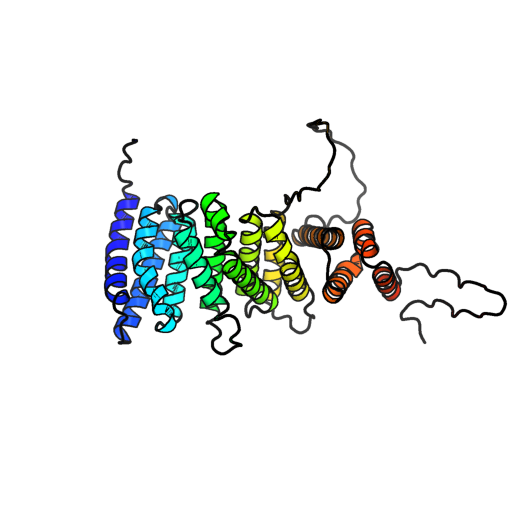3 -23.548 1.00 71.56 325 ALA A O 1
ATOM 2427 N N . LEU A 1 326 ? 14.740 -12.584 -22.242 1.00 67.50 326 LEU A N 1
ATOM 2428 C CA . LEU A 1 326 ? 13.284 -12.399 -22.312 1.00 67.50 326 LEU A CA 1
ATOM 2429 C C . LEU A 1 326 ? 12.799 -11.965 -23.702 1.00 67.50 326 LEU A C 1
ATOM 2431 O O . LEU A 1 326 ? 11.714 -12.364 -24.127 1.00 67.50 326 LEU A O 1
ATOM 2435 N N . LEU A 1 327 ? 13.576 -11.135 -24.401 1.00 74.06 327 LEU A N 1
ATOM 2436 C CA . LEU A 1 327 ? 13.221 -10.606 -25.722 1.00 74.06 327 LEU A CA 1
ATOM 2437 C C . LEU A 1 327 ? 13.730 -11.474 -26.879 1.00 74.06 327 LEU A C 1
ATOM 2439 O O . LEU A 1 327 ? 13.329 -11.262 -28.023 1.00 74.06 327 LEU A O 1
ATOM 2443 N N . ALA A 1 328 ? 14.552 -12.481 -26.593 1.00 71.94 328 ALA A N 1
ATOM 2444 C CA . ALA A 1 328 ? 15.275 -13.262 -27.585 1.00 71.94 328 ALA A CA 1
ATOM 2445 C C . ALA A 1 328 ? 14.393 -13.952 -28.647 1.00 71.94 328 ALA A C 1
ATOM 2447 O O . ALA A 1 328 ? 14.777 -14.009 -29.814 1.00 71.94 328 ALA A O 1
ATOM 2448 N N . ASP A 1 329 ? 13.188 -14.424 -28.296 1.00 70.81 329 ASP A N 1
ATOM 2449 C CA . ASP A 1 329 ? 12.240 -15.029 -29.259 1.00 70.81 329 ASP A CA 1
ATOM 2450 C C . ASP A 1 329 ? 11.680 -14.014 -30.270 1.00 70.81 329 ASP A C 1
ATOM 2452 O O . ASP A 1 329 ? 11.144 -14.377 -31.319 1.00 70.81 329 ASP A O 1
ATOM 2456 N N . ARG A 1 330 ? 11.793 -12.723 -29.954 1.00 70.06 330 ARG A N 1
ATOM 2457 C CA . ARG A 1 330 ? 11.188 -11.625 -30.703 1.00 70.06 330 ARG A CA 1
ATOM 2458 C C . ARG A 1 330 ? 12.196 -10.836 -31.538 1.00 70.06 330 ARG A C 1
ATOM 2460 O O . ARG A 1 330 ? 11.791 -10.243 -32.534 1.00 70.06 330 ARG A O 1
ATOM 2467 N N . LEU A 1 331 ? 13.488 -10.895 -31.208 1.00 75.44 331 LEU A N 1
ATOM 2468 C CA . LEU A 1 331 ? 14.561 -10.177 -31.920 1.00 75.44 331 LEU A CA 1
ATOM 2469 C C . LEU A 1 331 ? 14.612 -10.467 -33.428 1.00 75.44 331 LEU A C 1
ATOM 2471 O O . LEU A 1 331 ? 15.081 -9.632 -34.193 1.00 75.44 331 LEU A O 1
ATOM 2475 N N . GLY A 1 332 ? 14.119 -11.631 -33.866 1.00 70.38 332 GLY A N 1
ATOM 2476 C CA . GLY A 1 332 ? 14.031 -11.973 -35.290 1.00 70.38 332 GLY A CA 1
ATOM 2477 C C . GLY A 1 332 ? 12.913 -11.254 -36.060 1.00 70.38 332 GLY A C 1
ATOM 2478 O O . GLY A 1 332 ? 12.968 -11.201 -37.283 1.00 70.38 332 GLY A O 1
ATOM 2479 N N . HIS A 1 333 ? 11.901 -10.716 -35.372 1.00 70.56 333 HIS A N 1
ATOM 2480 C CA . HIS A 1 333 ? 10.710 -10.115 -35.991 1.00 70.56 333 HIS A CA 1
ATOM 2481 C C . HIS A 1 333 ? 10.489 -8.641 -35.607 1.00 70.56 333 HIS A C 1
ATOM 2483 O O . HIS A 1 333 ? 9.693 -7.965 -36.256 1.00 70.56 333 HIS A O 1
ATOM 2489 N N . ASP A 1 334 ? 11.156 -8.149 -34.561 1.00 72.94 334 ASP A N 1
ATOM 2490 C CA . ASP A 1 334 ? 10.987 -6.802 -34.008 1.00 72.94 334 ASP A CA 1
ATOM 2491 C C . ASP A 1 334 ? 12.315 -6.032 -34.085 1.00 72.94 334 ASP A C 1
ATOM 2493 O O . ASP A 1 334 ? 13.182 -6.142 -33.212 1.00 72.94 334 ASP A O 1
ATOM 2497 N N . ASN A 1 335 ? 12.485 -5.286 -35.182 1.00 76.62 335 ASN A N 1
ATOM 2498 C CA . ASN A 1 335 ? 13.713 -4.541 -35.472 1.00 76.62 335 ASN A CA 1
ATOM 2499 C C . ASN A 1 335 ? 13.977 -3.428 -34.450 1.00 76.62 335 ASN A C 1
ATOM 2501 O O . ASN A 1 335 ? 15.136 -3.161 -34.145 1.00 76.62 335 ASN A O 1
ATOM 2505 N N . ASP A 1 336 ? 12.928 -2.832 -33.876 1.00 70.31 336 ASP A N 1
ATOM 2506 C CA . ASP A 1 336 ? 13.065 -1.765 -32.880 1.00 70.31 336 ASP A CA 1
ATOM 2507 C C . ASP A 1 336 ? 13.658 -2.315 -31.572 1.00 70.31 336 ASP A C 1
ATOM 2509 O O . ASP A 1 336 ? 14.504 -1.679 -30.938 1.00 70.31 336 ASP A O 1
ATOM 2513 N N . ALA A 1 337 ? 13.241 -3.525 -31.176 1.00 72.69 337 ALA A N 1
ATOM 2514 C CA . ALA A 1 337 ? 13.784 -4.220 -30.011 1.00 72.69 337 ALA A CA 1
ATOM 2515 C C . ALA A 1 337 ? 15.259 -4.587 -30.198 1.00 72.69 337 ALA A C 1
ATOM 2517 O O . ALA A 1 337 ? 16.072 -4.420 -29.287 1.00 72.69 337 ALA A O 1
ATOM 2518 N N . ARG A 1 338 ? 15.587 -5.077 -31.397 1.00 81.06 338 ARG A N 1
ATOM 2519 C CA . ARG A 1 338 ? 16.943 -5.455 -31.783 1.00 81.06 338 ARG A CA 1
ATOM 2520 C C . ARG A 1 338 ? 17.878 -4.251 -31.778 1.00 81.06 338 ARG A C 1
ATOM 2522 O O . ARG A 1 338 ? 18.903 -4.303 -31.108 1.00 81.06 338 ARG A O 1
ATOM 2529 N N . GLU A 1 339 ? 17.492 -3.160 -32.436 1.00 79.75 339 GLU A N 1
ATOM 2530 C CA . GLU A 1 339 ? 18.290 -1.932 -32.494 1.00 79.75 339 GLU A CA 1
ATOM 2531 C C . GLU A 1 339 ? 18.563 -1.380 -31.087 1.00 79.75 339 GLU A C 1
ATOM 2533 O O . GLU A 1 339 ? 19.698 -1.045 -30.755 1.00 79.75 339 GLU A O 1
ATOM 2538 N N . ALA A 1 340 ? 17.547 -1.341 -30.218 1.00 75.44 340 ALA A N 1
ATOM 2539 C CA . ALA A 1 340 ? 17.715 -0.836 -28.857 1.00 75.44 340 ALA A CA 1
ATOM 2540 C C . ALA A 1 340 ? 18.722 -1.654 -28.030 1.00 75.44 340 ALA A C 1
ATOM 2542 O O . ALA A 1 340 ? 19.503 -1.071 -27.279 1.00 75.44 340 ALA A O 1
ATOM 2543 N N . LEU A 1 341 ? 18.723 -2.983 -28.168 1.00 79.94 341 LEU A N 1
ATOM 2544 C CA . LEU A 1 341 ? 19.661 -3.866 -27.467 1.00 79.94 341 LEU A CA 1
ATOM 2545 C C . LEU A 1 341 ? 21.063 -3.854 -28.095 1.00 79.94 341 LEU A C 1
ATOM 2547 O O . LEU A 1 341 ? 22.043 -3.940 -27.353 1.00 79.94 341 LEU A O 1
ATOM 2551 N N . GLU A 1 342 ? 21.170 -3.700 -29.420 1.00 83.62 342 GLU A N 1
ATOM 2552 C CA . GLU A 1 342 ? 22.447 -3.586 -30.142 1.00 83.62 342 GLU A CA 1
ATOM 2553 C C . GLU A 1 342 ? 23.193 -2.291 -29.793 1.00 83.62 342 GLU A C 1
ATOM 2555 O O . GLU A 1 342 ? 24.420 -2.297 -29.701 1.00 83.62 342 GLU A O 1
ATOM 2560 N N . VAL A 1 343 ? 22.469 -1.196 -29.526 1.00 80.44 343 VAL A N 1
ATOM 2561 C CA . VAL A 1 343 ? 23.057 0.071 -29.048 1.00 80.44 343 VAL A CA 1
ATOM 2562 C C . VAL A 1 343 ? 23.805 -0.108 -27.723 1.00 80.44 343 VAL A C 1
ATOM 2564 O O . VAL A 1 343 ? 24.777 0.605 -27.469 1.00 80.44 343 VAL A O 1
ATOM 2567 N N . VAL A 1 344 ? 23.363 -1.043 -26.879 1.00 75.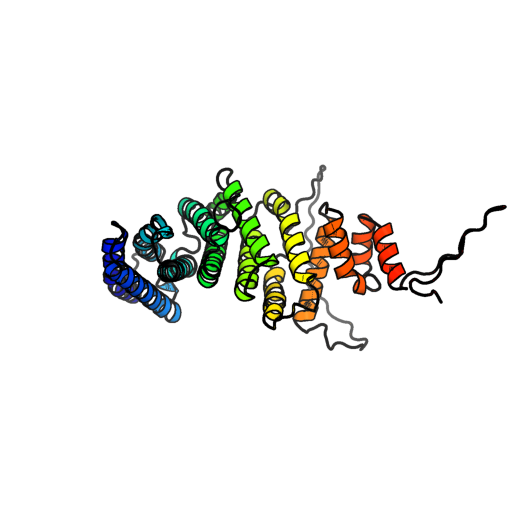38 344 VAL A N 1
ATOM 2568 C CA . VAL A 1 344 ? 24.009 -1.338 -25.594 1.00 75.38 344 VAL A CA 1
ATOM 2569 C C . VAL A 1 344 ? 25.121 -2.371 -25.764 1.00 75.38 344 VAL A C 1
ATOM 2571 O O . VAL A 1 344 ? 26.240 -2.126 -25.319 1.00 75.38 344 VAL A O 1
ATOM 2574 N N . ASN A 1 345 ? 24.835 -3.506 -26.412 1.00 80.44 345 ASN A N 1
ATOM 2575 C CA . ASN A 1 345 ? 25.821 -4.552 -26.681 1.00 80.44 345 ASN A CA 1
ATOM 2576 C C . ASN A 1 345 ? 25.441 -5.371 -27.930 1.00 80.44 345 ASN A C 1
ATOM 2578 O O . ASN A 1 345 ? 24.688 -6.343 -27.865 1.00 80.44 345 ASN A O 1
ATOM 2582 N N . ALA A 1 346 ? 25.987 -4.980 -29.082 1.00 81.69 346 ALA A N 1
ATOM 2583 C CA . ALA A 1 346 ? 25.747 -5.663 -30.353 1.00 81.69 346 ALA A CA 1
ATOM 2584 C C . ALA A 1 346 ? 26.252 -7.117 -30.366 1.00 81.69 346 ALA A C 1
ATOM 2586 O O . ALA A 1 346 ? 25.604 -7.982 -30.957 1.00 81.69 346 ALA A O 1
ATOM 2587 N N . ASP A 1 347 ? 27.359 -7.404 -29.677 1.00 79.56 347 ASP A N 1
ATOM 2588 C CA . ASP A 1 347 ? 27.961 -8.740 -29.649 1.00 79.56 347 ASP A CA 1
ATOM 2589 C C . ASP A 1 347 ? 27.080 -9.734 -28.881 1.00 79.56 347 ASP A C 1
ATOM 2591 O O . ASP A 1 347 ? 26.899 -10.873 -29.314 1.00 79.56 347 ASP A O 1
ATOM 2595 N N . ALA A 1 348 ? 26.462 -9.298 -27.778 1.00 81.31 348 ALA A N 1
ATOM 2596 C CA . ALA A 1 348 ? 25.535 -10.120 -27.002 1.00 81.31 348 ALA A CA 1
ATOM 2597 C C . ALA A 1 348 ? 24.258 -10.453 -27.793 1.00 81.31 348 ALA A C 1
ATOM 2599 O O . ALA A 1 348 ? 23.805 -11.601 -27.794 1.00 81.31 348 ALA A O 1
ATOM 2600 N N . VAL A 1 349 ? 23.703 -9.479 -28.526 1.00 82.06 349 VAL A N 1
ATOM 2601 C CA . VAL A 1 349 ? 22.548 -9.702 -29.414 1.00 82.06 349 VAL A CA 1
ATOM 2602 C C . VAL A 1 349 ? 22.902 -10.671 -30.538 1.00 82.06 349 VAL A C 1
ATOM 2604 O O . VAL A 1 349 ? 22.140 -11.604 -30.810 1.00 82.06 349 VAL A O 1
ATOM 2607 N N . TRP A 1 350 ? 24.066 -10.486 -31.166 1.00 82.81 350 TRP A N 1
ATOM 2608 C CA . TRP A 1 350 ? 24.560 -11.383 -32.206 1.00 82.81 350 TRP A CA 1
ATOM 2609 C C . TRP A 1 350 ? 24.726 -12.809 -31.680 1.00 82.81 350 TRP A C 1
ATOM 2611 O O . TRP A 1 350 ? 24.237 -13.749 -32.308 1.00 82.81 350 TRP A O 1
ATOM 2621 N N . PHE A 1 351 ? 25.337 -12.970 -30.503 1.00 79.44 351 PHE A N 1
ATOM 2622 C CA . PHE A 1 351 ? 25.520 -14.271 -29.866 1.00 79.44 351 PHE A CA 1
ATOM 2623 C C . PHE A 1 351 ? 24.176 -14.947 -29.573 1.00 79.44 351 PHE A C 1
ATOM 2625 O O . PHE A 1 351 ? 23.972 -16.099 -29.948 1.00 79.44 351 PHE A O 1
ATOM 2632 N N . CYS A 1 352 ? 23.217 -14.212 -29.007 1.00 78.56 352 CYS A N 1
ATOM 2633 C CA . CYS A 1 352 ? 21.879 -14.726 -28.720 1.00 78.56 352 CYS A CA 1
ATOM 2634 C C . CYS A 1 352 ? 21.146 -15.200 -29.989 1.00 78.56 352 CYS A C 1
ATOM 2636 O O . CYS A 1 352 ? 20.538 -16.273 -30.010 1.00 78.56 352 CYS A O 1
ATOM 2638 N N . LEU A 1 353 ? 21.226 -14.430 -31.079 1.00 77.31 353 LEU A N 1
ATOM 2639 C CA . LEU A 1 353 ? 20.641 -14.813 -32.366 1.00 77.31 353 LEU A CA 1
ATOM 2640 C C . LEU A 1 353 ? 21.368 -16.010 -32.995 1.00 77.31 353 LEU A C 1
ATOM 2642 O O . LEU A 1 353 ? 20.725 -16.856 -33.623 1.00 77.31 353 LEU A O 1
ATOM 2646 N N . TYR A 1 354 ? 22.688 -16.097 -32.826 1.00 77.00 354 TYR A N 1
ATOM 2647 C CA . TYR A 1 354 ? 23.510 -17.200 -33.317 1.00 77.00 354 TYR A CA 1
ATOM 2648 C C . TYR A 1 354 ? 23.172 -18.513 -32.602 1.00 77.00 354 TYR A C 1
ATOM 2650 O O . TYR A 1 354 ? 22.969 -19.525 -33.274 1.00 77.00 354 TYR A O 1
ATOM 2658 N N . GLU A 1 355 ? 22.993 -18.487 -31.275 1.00 74.94 355 GLU A N 1
ATOM 2659 C CA . GLU A 1 355 ? 22.536 -19.649 -30.494 1.00 74.94 355 GLU A CA 1
ATOM 2660 C C . GLU A 1 355 ? 21.183 -20.194 -30.970 1.00 74.94 355 GLU A C 1
ATOM 2662 O O . GLU A 1 355 ? 20.896 -21.386 -30.864 1.00 74.94 355 GLU A O 1
ATOM 2667 N N . ARG A 1 356 ? 20.354 -19.318 -31.540 1.00 71.50 356 ARG A N 1
ATOM 2668 C CA . ARG A 1 356 ? 19.004 -19.626 -32.028 1.00 71.50 356 ARG A CA 1
ATOM 2669 C C . ARG A 1 356 ? 18.953 -19.933 -33.525 1.00 71.50 356 ARG A C 1
ATOM 2671 O O . ARG A 1 356 ? 17.869 -20.156 -34.060 1.00 71.50 356 ARG A O 1
ATOM 2678 N N . GLY A 1 357 ? 20.100 -19.936 -34.207 1.00 69.88 357 GLY A N 1
ATOM 2679 C CA . GLY A 1 357 ? 20.191 -20.191 -35.646 1.00 69.88 357 GLY A CA 1
ATOM 2680 C C . GLY A 1 357 ? 19.554 -19.103 -36.519 1.00 69.88 357 GLY A C 1
ATOM 2681 O O . GLY A 1 357 ? 19.241 -19.372 -37.675 1.00 69.88 357 GLY A O 1
ATOM 2682 N N . ALA A 1 358 ? 19.357 -17.896 -35.979 1.00 67.75 358 ALA A N 1
ATOM 2683 C CA . ALA A 1 358 ? 18.707 -16.760 -36.639 1.00 67.75 358 ALA A CA 1
ATOM 2684 C C . ALA A 1 358 ? 19.707 -15.749 -37.244 1.00 67.75 358 ALA A C 1
ATOM 2686 O O . ALA A 1 358 ? 19.341 -14.612 -37.541 1.00 67.75 358 ALA A O 1
ATOM 2687 N N . VAL A 1 359 ? 20.974 -16.148 -37.404 1.00 68.88 359 VAL A N 1
ATOM 2688 C CA . VAL A 1 359 ? 22.054 -15.337 -37.990 1.00 68.88 359 VAL A CA 1
ATOM 2689 C C . VAL A 1 359 ? 22.472 -15.932 -39.328 1.00 68.88 359 VAL A C 1
ATOM 2691 O O . VAL A 1 359 ? 22.676 -17.141 -39.439 1.00 68.88 359 VAL A O 1
ATOM 2694 N N . GLU A 1 360 ? 22.631 -15.076 -40.337 1.00 65.50 360 GLU A N 1
ATOM 2695 C CA . GLU A 1 360 ? 23.250 -15.462 -41.604 1.00 65.50 360 GLU A CA 1
ATOM 2696 C C . GLU A 1 360 ? 24.731 -15.780 -41.377 1.00 65.50 360 GLU A C 1
ATOM 2698 O O . GLU A 1 360 ? 25.492 -14.963 -40.856 1.00 65.50 360 GLU A O 1
ATOM 2703 N N . ILE A 1 361 ? 25.138 -16.991 -41.756 1.00 65.12 361 ILE A N 1
ATOM 2704 C CA . ILE A 1 361 ? 26.530 -17.425 -41.667 1.00 65.12 361 ILE A CA 1
ATOM 2705 C C . ILE A 1 361 ? 27.342 -16.580 -42.649 1.00 65.12 361 ILE A C 1
ATOM 2707 O O . ILE A 1 361 ? 27.181 -16.700 -43.865 1.00 65.12 361 ILE A O 1
ATOM 2711 N N . LEU A 1 362 ? 28.197 -15.709 -42.118 1.00 65.56 362 LEU A N 1
ATOM 2712 C CA . LEU A 1 362 ? 29.077 -14.891 -42.941 1.00 65.56 362 LEU A CA 1
ATOM 2713 C C . LEU A 1 362 ? 30.179 -15.765 -43.556 1.00 65.56 362 LEU A C 1
ATOM 2715 O O . LEU A 1 362 ? 30.662 -16.694 -42.903 1.00 65.56 362 LEU A O 1
ATOM 2719 N N . PRO A 1 363 ? 30.595 -15.483 -44.804 1.00 65.00 363 PRO A N 1
ATOM 2720 C CA . PRO A 1 363 ? 31.670 -16.222 -45.443 1.00 65.00 363 PRO A CA 1
ATOM 2721 C C . PRO A 1 363 ? 32.970 -16.046 -44.658 1.00 65.00 363 PRO A C 1
ATOM 2723 O O . PRO A 1 363 ? 33.339 -14.930 -44.283 1.00 65.00 363 PRO A O 1
ATOM 2726 N N . THR A 1 364 ? 33.665 -17.159 -44.429 1.00 69.00 364 THR A N 1
ATOM 2727 C CA . THR A 1 364 ? 34.921 -17.194 -43.687 1.00 69.00 364 THR A CA 1
ATOM 2728 C C . THR A 1 364 ? 35.938 -16.252 -44.355 1.00 69.00 364 THR A C 1
ATOM 2730 O O . THR A 1 364 ? 36.191 -16.392 -45.557 1.00 69.00 364 THR A O 1
ATOM 2733 N N . PRO A 1 365 ? 36.507 -15.263 -43.638 1.00 70.12 365 PRO A N 1
ATOM 2734 C CA . PRO A 1 365 ? 37.449 -14.324 -44.235 1.00 70.12 365 PRO A CA 1
ATOM 2735 C C . PRO A 1 365 ? 38.685 -15.073 -44.741 1.00 70.12 365 PRO A C 1
ATOM 2737 O O . PRO A 1 365 ? 39.225 -15.934 -44.053 1.00 70.12 365 PRO A O 1
ATOM 2740 N N . VAL A 1 366 ? 39.138 -14.750 -45.952 1.00 73.81 366 VAL A N 1
ATOM 2741 C CA . VAL A 1 366 ? 40.309 -15.390 -46.566 1.00 73.81 366 VAL A CA 1
ATOM 2742 C C . VAL A 1 366 ? 41.498 -14.443 -46.460 1.00 73.81 366 VAL A C 1
ATOM 2744 O O . VAL A 1 366 ? 41.427 -13.300 -46.908 1.00 73.81 366 VAL A O 1
ATOM 2747 N N . MET A 1 367 ? 42.600 -14.917 -45.881 1.00 69.94 367 MET A N 1
ATOM 2748 C CA . MET A 1 367 ? 43.865 -14.186 -45.799 1.00 69.94 367 MET A CA 1
ATOM 2749 C C . MET A 1 367 ? 45.013 -15.134 -46.149 1.00 69.94 367 MET A C 1
ATOM 2751 O O . MET A 1 367 ? 45.039 -16.273 -45.682 1.00 69.94 367 MET A O 1
ATOM 2755 N N . GLU A 1 368 ? 45.955 -14.684 -46.985 1.00 60.56 368 GLU A N 1
ATOM 2756 C CA . GLU A 1 368 ? 47.108 -15.503 -47.375 1.00 60.56 368 GLU A CA 1
ATOM 2757 C C . GLU A 1 368 ? 47.878 -15.982 -46.135 1.00 60.56 368 GLU A C 1
ATOM 2759 O O . GLU A 1 368 ? 48.330 -15.187 -45.314 1.00 60.56 368 GLU A O 1
ATOM 2764 N N . GLY A 1 369 ? 48.008 -17.304 -45.997 1.00 74.50 369 GLY A N 1
ATOM 2765 C CA . GLY A 1 369 ? 48.741 -17.945 -44.903 1.00 74.50 369 GLY A CA 1
ATOM 2766 C C . GLY A 1 369 ? 47.954 -18.185 -43.609 1.00 74.50 369 GLY A C 1
ATOM 2767 O O . GLY A 1 369 ? 48.526 -18.758 -42.684 1.00 74.50 369 GLY A O 1
ATOM 2768 N N . VAL A 1 370 ? 46.668 -17.813 -43.525 1.00 74.50 370 VAL A N 1
ATOM 2769 C CA . VAL A 1 370 ? 45.838 -18.027 -42.323 1.00 74.50 370 VAL A CA 1
ATOM 2770 C C . VAL A 1 370 ? 44.572 -18.810 -42.669 1.00 74.50 370 VAL A C 1
ATOM 2772 O O . VAL A 1 370 ? 43.784 -18.402 -43.517 1.00 74.50 370 VAL A O 1
ATOM 2775 N N . THR A 1 371 ? 44.365 -19.946 -41.997 1.00 74.44 371 THR A N 1
ATOM 2776 C CA . THR A 1 371 ? 43.131 -20.739 -42.098 1.00 74.44 371 THR A CA 1
ATOM 2777 C C . THR A 1 371 ? 42.198 -20.354 -40.959 1.00 74.44 371 THR A C 1
ATOM 2779 O O . THR A 1 371 ? 42.499 -20.609 -39.794 1.00 74.44 371 THR A O 1
ATOM 2782 N N . PHE A 1 372 ? 41.077 -19.724 -41.291 1.00 72.94 372 PHE A N 1
ATOM 2783 C CA . PHE A 1 372 ? 40.047 -19.382 -40.318 1.00 72.94 372 PHE A CA 1
ATOM 2784 C C . PHE A 1 372 ? 39.081 -20.562 -40.130 1.00 72.94 372 PHE A C 1
ATOM 2786 O O . PHE A 1 372 ? 38.750 -21.224 -41.114 1.00 72.94 372 PHE A O 1
ATOM 2793 N N . PRO A 1 373 ? 38.636 -20.855 -38.896 1.00 72.38 373 PRO A N 1
ATOM 2794 C CA . PRO A 1 373 ? 37.582 -21.835 -38.661 1.00 72.38 373 PRO A CA 1
ATOM 2795 C C . PRO A 1 373 ? 36.276 -21.401 -39.330 1.00 72.38 373 PRO A C 1
ATOM 2797 O O . PRO A 1 373 ? 35.895 -20.234 -39.231 1.00 72.38 373 PRO A O 1
ATOM 2800 N N . ASP A 1 374 ? 35.575 -22.344 -39.957 1.00 67.38 374 ASP A N 1
ATOM 2801 C CA . ASP A 1 374 ? 34.248 -22.082 -40.509 1.00 67.38 374 ASP A CA 1
ATOM 2802 C C . ASP A 1 374 ? 33.244 -21.781 -39.391 1.00 67.38 374 ASP A C 1
ATOM 2804 O O . ASP A 1 374 ? 33.233 -22.427 -38.337 1.00 67.38 374 ASP A O 1
ATOM 2808 N N . MET A 1 375 ? 32.368 -20.807 -39.636 1.00 65.31 375 MET A N 1
ATOM 2809 C CA . MET A 1 375 ? 31.210 -20.574 -38.782 1.00 65.31 375 MET A CA 1
ATOM 2810 C C . MET A 1 375 ? 30.190 -21.698 -38.995 1.00 65.31 375 MET A C 1
ATOM 2812 O O . MET A 1 375 ? 29.588 -21.819 -40.060 1.00 65.31 375 MET A O 1
ATOM 2816 N N . VAL A 1 376 ? 29.982 -22.519 -37.968 1.00 69.88 376 VAL A N 1
ATOM 2817 C CA . VAL A 1 376 ? 29.011 -23.622 -37.977 1.00 69.88 376 VAL A CA 1
ATOM 2818 C C . VAL A 1 376 ? 27.769 -23.197 -37.201 1.00 69.88 376 VAL A C 1
ATOM 2820 O O . VAL A 1 376 ? 27.878 -22.468 -36.228 1.00 69.88 376 VAL A O 1
ATOM 2823 N N . GLN A 1 377 ? 26.576 -23.642 -37.591 1.00 65.31 377 GLN A N 1
ATOM 2824 C CA . GLN A 1 377 ? 25.352 -23.323 -36.850 1.00 65.31 377 GLN A CA 1
ATOM 2825 C C . GLN A 1 377 ? 25.463 -23.792 -35.385 1.00 65.31 377 GLN A C 1
ATOM 2827 O O . GLN A 1 377 ? 25.934 -24.903 -35.119 1.00 65.31 377 GLN A O 1
ATOM 2832 N N . TYR A 1 378 ? 25.039 -22.969 -34.423 1.00 56.28 378 TYR A N 1
ATOM 2833 C CA . TYR A 1 378 ? 25.056 -23.362 -33.013 1.00 56.28 378 TYR A CA 1
ATOM 2834 C C . TYR A 1 378 ? 24.204 -24.626 -32.801 1.00 56.28 378 TYR A C 1
ATOM 2836 O O . TYR A 1 378 ? 23.089 -24.729 -33.307 1.00 56.28 378 TYR A O 1
ATOM 2844 N N . GLY A 1 379 ? 24.756 -25.625 -32.107 1.00 54.66 379 GLY A N 1
ATOM 2845 C CA . GLY A 1 379 ? 24.131 -26.946 -31.949 1.00 54.66 379 GLY A CA 1
ATOM 2846 C C . GLY A 1 379 ? 24.373 -27.931 -33.103 1.00 54.66 379 GLY A C 1
ATOM 2847 O O . GLY A 1 379 ? 24.081 -29.114 -32.953 1.00 54.66 379 GLY A O 1
ATOM 2848 N N . SER A 1 380 ? 24.980 -27.505 -34.217 1.00 51.66 380 SER A N 1
ATOM 2849 C CA . SER A 1 380 ? 25.456 -28.401 -35.278 1.00 51.66 380 SER A CA 1
ATOM 2850 C C . SER A 1 380 ? 26.873 -28.895 -34.966 1.00 51.66 380 SER A C 1
ATOM 2852 O O . SER A 1 380 ? 27.845 -28.557 -35.642 1.00 51.66 380 SER A O 1
ATOM 2854 N N . ARG A 1 381 ? 27.001 -29.728 -33.932 1.00 40.41 381 ARG A N 1
ATOM 2855 C CA . ARG A 1 381 ? 28.102 -30.691 -33.832 1.00 40.41 381 ARG A CA 1
ATOM 2856 C C . ARG A 1 381 ? 27.514 -32.096 -33.794 1.00 40.41 381 ARG A C 1
ATOM 2858 O O . ARG A 1 381 ? 26.626 -32.372 -32.992 1.00 40.41 381 ARG A O 1
ATOM 2865 N N . ALA A 1 382 ? 28.020 -32.929 -34.700 1.00 38.22 382 ALA A N 1
ATOM 2866 C CA . ALA A 1 382 ? 28.087 -34.371 -34.514 1.00 38.22 382 ALA A CA 1
ATOM 2867 C C . ALA A 1 382 ? 28.861 -34.717 -33.234 1.00 38.22 382 ALA A C 1
ATOM 2869 O O . ALA A 1 382 ? 29.760 -33.919 -32.863 1.00 38.22 382 ALA A O 1
#

Organism: Verticillium longisporum (NCBI:txid100787)

Radius of gyration: 26.91 Å; chains: 1; bounding box: 78×64×78 Å

Secondary structure (DSSP, 8-state):
-------HHHHHHHHHHHHHHHHHHHHHSS---SHHHHHHHHHHHHHHHHHHHHHHHHHGGG--HHHHHHHHHHHHHHHHTGGGS-HHHHHHHHHHHHHIIIIIIGGG--HHHHHHHHHHHHHHHH-STT--SS-PPPHHHHHHHHHHHHHHHHHHHTSHHHHHHHSSTTTHHHHHHHHHHHHHHHHH-SSHHHHHHHHHHHHHHHHH---HHHHHHHHHHHHHHHHHHHH--GGG--TTHHHHHHHHHHHGGG-TT------------------------------TTSTTSHHHHHHHHHHHHHHHHHHHS---HHHHHHHHHHHTTTTTT-HHHHHHHHHHHHHHHHHHHHHTT-S--PPPPPBTTB-PPP-PPTT---

pLDDT: mean 72.01, std 21.93, range [22.2, 97.88]